Protein 4YZR (pdb70)

CATH classification: 1.10.630.10

Radius of gyration: 20.95 Å; Cα contacts (8 Å, |Δi|>4): 617; chains: 1; bounding box: 51×56×56 Å

Nearest PDB structures (foldseek):
  4yzr-assembly1_A  TM=1.003E+00  e=6.197E-61  Bacillus subtilis subsp. subtilis str. 168
  1z8p-assembly1_A  TM=9.275E-01  e=6.845E-29  Saccharopolyspora erythraea
  1oxa-assembly1_A  TM=9.306E-01  e=1.367E-28  Saccharopolyspora erythraea
  6kfw-assembly1_A  TM=9.077E-01  e=3.951E-27  Actinoplanes tsinanensis
  4mm0-assembly1_A  TM=9.100E-01  e=7.216E-25  Streptomyces griseoviridis

Secondary structure (DSSP, 8-state):
---TTSHHHHH-HHHHHHHHHHH-SEEEEEE---EEEEEE-SHHHHHHHHH-TTEES-GGGG-----GGGG-SGGG--TTHHHHHHHHHGGGGSHHHHHTTHHHHHHHHHHHHHHHTTSSEEEHIIIIITHHHHHHHHHHHT--GGGHHHHHHHHHHHT---GGGHHHHHHHHHHHHHHHHHHHHHHHHS--SSHHHHHHH--BTTB---HHHHHHHHHHHHHIIIIIHHHHHHHHHHHHHH-HHHHHHHHH-GGGHHHHHHHHHHHH-SB--B---EESS-EEETTEEE-TT-EEEE-HHHHTT-TTTSSSTTS--TT-SS----TT--STT--TTHHHHHHHHHHHHHHHHHH-TT-EE-S-GGG--B---SSB--BS--EEE---

B-factor: mean 19.85, std 10.34, range [6.25, 84.73]

Structure (mmCIF, N/CA/C/O backbone):
data_4YZR
#
_entry.id   4YZR
#
_cell.length_a   48.810
_cell.length_b   66.690
_cell.length_c   74.540
_cell.angle_alpha   90.00
_cell.angle_beta   107.68
_cell.angle_gamma   90.00
#
_symmetry.space_group_name_H-M   'P 1 21 1'
#
loop_
_entity.id
_entity.type
_entity.pdbx_description
1 polymer 'Polyketide biosynthesis cytochrome P450 PksS'
2 non-polymer HISTIDINE
3 non-polymer 'PROTOPORPHYRIN IX CONTAINING FE'
4 water water
#
loop_
_atom_site.group_PDB
_atom_site.id
_atom_site.type_symbol
_atom_site.label_atom_id
_atom_site.label_alt_id
_atom_site.label_comp_id
_atom_site.label_asym_id
_atom_site.label_entity_id
_atom_site.label_seq_id
_atom_site.pdbx_PDB_ins_code
_atom_site.Cartn_x
_atom_site.Cartn_y
_atom_site.Cartn_z
_atom_site.occupancy
_atom_site.B_iso_or_equiv
_atom_site.auth_seq_id
_atom_site.auth_comp_id
_atom_site.auth_asym_id
_atom_site.auth_atom_id
_atom_site.pdbx_PDB_model_num
ATOM 1 N N . MET A 1 5 ? -2.323 27.861 73.819 1.00 29.90 5 MET A N 1
ATOM 2 C CA . MET A 1 5 ? -3.369 28.417 74.786 1.00 29.32 5 MET A CA 1
ATOM 3 C C . MET A 1 5 ? -4.401 27.332 75.179 1.00 26.29 5 MET A C 1
ATOM 4 O O . MET A 1 5 ? -5.047 26.705 74.340 1.00 28.99 5 MET A O 1
ATOM 9 N N . PHE A 1 6 ? -4.484 27.028 76.452 1.00 20.57 6 PHE A N 1
ATOM 10 C CA . PHE A 1 6 ? -5.411 26.008 76.920 1.00 17.28 6 PHE A CA 1
ATOM 11 C C . PHE A 1 6 ? -6.860 26.528 76.878 1.00 16.31 6 PHE A C 1
ATOM 12 O O . PHE A 1 6 ? -7.187 27.569 77.390 1.00 16.18 6 PHE A O 1
ATOM 20 N N . HIS A 1 7 ? -7.708 25.730 76.230 1.00 15.70 7 HIS A N 1
ATOM 21 C CA . HIS A 1 7 ? -9.075 25.968 76.059 1.00 16.26 7 HIS A CA 1
ATOM 22 C C . HIS A 1 7 ? -9.929 24.821 76.567 1.00 15.41 7 HIS A C 1
ATOM 23 O O . HIS A 1 7 ? -10.366 23.952 75.810 1.00 14.04 7 HIS A O 1
ATOM 30 N N . PRO A 1 8 ? -10.190 24.835 77.869 1.00 14.77 8 PRO A N 1
ATOM 31 C CA . PRO A 1 8 ? -10.891 23.653 78.403 1.00 15.30 8 PRO A CA 1
ATOM 32 C C . PRO A 1 8 ? -12.302 23.510 77.897 1.00 16.56 8 PRO A C 1
ATOM 33 O O . PRO A 1 8 ? -12.851 22.463 77.910 1.00 15.73 8 PRO A O 1
ATOM 37 N N . HIS A 1 9 ? -12.947 24.598 77.387 1.00 13.89 9 HIS A N 1
ATOM 38 C CA . HIS A 1 9 ? -14.266 24.543 76.798 1.00 16.13 9 HIS A CA 1
ATOM 39 C C . HIS A 1 9 ? -14.176 24.367 75.296 1.00 14.35 9 HIS A C 1
ATOM 40 O O . HIS A 1 9 ? -15.240 24.432 74.660 1.00 17.41 9 HIS A O 1
ATOM 47 N N . GLY A 1 10 ? -13.058 24.125 74.720 1.00 12.80 10 GLY A N 1
ATOM 48 C CA . GLY A 1 10 ? -12.880 23.960 73.252 1.00 14.21 10 GLY A CA 1
ATOM 49 C C . GLY A 1 10 ? -13.074 22.593 72.712 1.00 15.22 10 GLY A C 1
ATOM 50 O O . GLY A 1 10 ? -13.257 21.555 73.472 1.00 14.89 10 GLY A O 1
ATOM 51 N N . LYS A 1 11 ? -12.994 22.448 71.400 1.00 13.06 11 LYS A N 1
ATOM 52 C CA . LYS A 1 11 ? -13.333 21.210 70.797 1.00 12.76 11 LYS A CA 1
ATOM 53 C C . LYS A 1 11 ? -12.267 20.106 71.134 1.00 12.79 11 LYS A C 1
ATOM 54 O O . LYS A 1 11 ? -12.664 18.964 71.295 1.00 12.79 11 LYS A O 1
ATOM 60 N N . GLU A 1 12 ? -11.025 20.465 71.052 1.00 13.36 12 GLU A N 1
ATOM 61 C CA . GLU A 1 12 ? -9.943 19.426 71.229 1.00 14.14 12 GLU A CA 1
ATOM 62 C C . GLU A 1 12 ? -10.023 18.789 72.647 1.00 12.37 12 GLU A C 1
ATOM 63 O O . GLU A 1 12 ? -9.931 17.595 72.750 1.00 13.88 12 GLU A O 1
ATOM 69 N N . PHE A 1 13 ? -10.270 19.631 73.630 1.00 12.03 13 PHE A N 1
ATOM 70 C CA . PHE A 1 13 ? -10.381 19.104 75.036 1.00 12.02 13 PHE A CA 1
ATOM 71 C C . PHE A 1 13 ? -11.553 18.239 75.181 1.00 13.20 13 PHE A C 1
ATOM 72 O O . PHE A 1 13 ? -11.516 17.197 75.895 1.00 13.53 13 PHE A O 1
ATOM 80 N N . HIS A 1 14 ? -12.681 18.531 74.527 1.00 11.63 14 HIS A N 1
ATOM 81 C CA . HIS A 1 14 ? -13.819 17.665 74.550 1.00 11.51 14 HIS A CA 1
ATOM 82 C C . HIS A 1 14 ? -13.613 16.349 73.786 1.00 12.06 14 HIS A C 1
ATOM 83 O O . HIS A 1 14 ? -14.079 15.271 74.187 1.00 14.48 14 HIS A O 1
ATOM 90 N N . HIS A 1 15 ? -12.850 16.405 72.727 1.00 11.46 15 HIS A N 1
ATOM 91 C CA . HIS A 1 15 ? -12.597 15.216 71.955 1.00 13.38 15 HIS A CA 1
ATOM 92 C C . HIS A 1 15 ? -11.716 14.217 72.713 1.00 11.90 15 HIS A C 1
ATOM 93 O O . HIS A 1 15 ? -11.969 13.077 72.733 1.00 13.06 15 HIS A O 1
ATOM 100 N N . ASN A 1 16 ? -10.682 14.748 73.331 1.00 12.22 16 ASN A N 1
ATOM 101 C CA . ASN A 1 16 ? -9.715 13.889 74.112 1.00 12.91 16 ASN A CA 1
ATOM 102 C C . ASN A 1 16 ? -8.933 14.781 75.029 1.00 11.69 16 ASN A C 1
ATOM 103 O O . ASN A 1 16 ? -7.915 15.329 74.658 1.00 11.87 16 ASN A O 1
ATOM 108 N N . PRO A 1 17 ? -9.357 14.823 76.290 1.00 10.70 17 PRO A N 1
ATOM 109 C CA . PRO A 1 17 ? -8.620 15.706 77.197 1.00 11.50 17 PRO A CA 1
ATOM 110 C C . PRO A 1 17 ? -7.207 15.164 77.574 1.00 11.09 17 PRO A C 1
ATOM 111 O O . PRO A 1 17 ? -6.339 15.943 77.898 1.00 11.93 17 PRO A O 1
ATOM 115 N N . PHE A 1 18 ? -7.081 13.873 77.426 1.00 12.22 18 PHE A N 1
ATOM 116 C CA . PHE A 1 18 ? -5.803 13.235 77.754 1.00 12.42 18 PHE A CA 1
ATOM 117 C C . PHE A 1 18 ? -4.761 13.693 76.781 1.00 13.14 18 PHE A C 1
ATOM 118 O O . PHE A 1 18 ? -3.617 13.984 77.128 1.00 13.16 18 PHE A O 1
ATOM 126 N N . SER A 1 19 ? -5.163 13.826 75.506 1.00 14.84 19 SER A N 1
ATOM 127 C CA A SER A 1 19 ? -4.135 14.225 74.526 0.50 14.45 19 SER A CA 1
ATOM 128 C CA B SER A 1 19 ? -4.275 14.306 74.420 0.50 14.47 19 SER A CA 1
ATOM 129 C C . SER A 1 19 ? -3.815 15.731 74.666 1.00 15.53 19 SER A C 1
ATOM 130 O O . SER A 1 19 ? -2.660 16.109 74.549 1.00 16.42 19 SER A O 1
ATOM 135 N N . VAL A 1 20 ? -4.773 16.536 75.030 1.00 13.43 20 VAL A N 1
ATOM 136 C CA . VAL A 1 20 ? -4.489 17.942 75.258 1.00 13.17 20 VAL A CA 1
ATOM 137 C C . VAL A 1 20 ? -3.555 18.109 76.463 1.00 12.87 20 VAL A C 1
ATOM 138 O O . VAL A 1 20 ? -2.537 18.814 76.467 1.00 13.56 20 VAL A O 1
ATOM 142 N N . LEU A 1 21 ? -3.983 17.536 77.611 1.00 12.00 21 LEU A N 1
ATOM 143 C CA . LEU A 1 21 ? -3.187 17.681 78.831 1.00 12.82 21 LEU A CA 1
ATOM 144 C C . LEU A 1 21 ? -1.758 17.075 78.653 1.00 12.25 21 LEU A C 1
ATOM 145 O O . LEU A 1 21 ? -0.797 17.594 79.189 1.00 12.22 21 LEU A O 1
ATOM 150 N N . GLY A 1 22 ? -1.672 16.006 77.892 1.00 12.10 22 GLY A N 1
ATOM 151 C CA . GLY A 1 22 ? -0.381 15.363 77.605 1.00 12.70 22 GLY A CA 1
ATOM 152 C C . GLY A 1 22 ? 0.546 16.258 76.795 1.00 15.48 22 GLY A C 1
ATOM 153 O O . GLY A 1 22 ? 1.779 16.272 77.019 1.00 15.50 22 GLY A O 1
ATOM 154 N N . ARG A 1 23 ? -0.039 16.961 75.830 1.00 13.81 23 ARG A N 1
ATOM 155 C CA . ARG A 1 23 ? 0.790 17.889 75.017 1.00 16.37 23 ARG A CA 1
ATOM 156 C C . ARG A 1 23 ? 1.286 18.989 75.873 1.00 16.46 23 ARG A C 1
ATOM 157 O O . ARG A 1 23 ? 2.437 19.334 75.833 1.00 17.60 23 ARG A O 1
ATOM 165 N N . PHE A 1 24 ? 0.465 19.569 76.774 1.00 13.80 24 PHE A N 1
ATOM 166 C CA . PHE A 1 24 ? 0.909 20.532 77.730 1.00 13.80 24 PHE A CA 1
ATOM 167 C C . PHE A 1 24 ? 1.978 19.967 78.662 1.00 13.57 24 PHE A C 1
ATOM 168 O O . PHE A 1 24 ? 2.968 20.663 78.946 1.00 14.32 24 PHE A O 1
ATOM 176 N N . ARG A 1 25 ? 1.829 18.746 79.097 1.00 13.11 25 ARG A N 1
ATOM 177 C CA . ARG A 1 25 ? 2.814 18.169 79.987 1.00 14.63 25 ARG A CA 1
ATOM 178 C C . ARG A 1 25 ? 4.201 18.167 79.318 1.00 13.18 25 ARG A C 1
ATOM 179 O O . ARG A 1 25 ? 5.152 18.444 79.917 1.00 16.29 25 ARG A O 1
ATOM 187 N N . GLU A 1 26 ? 4.236 17.815 78.054 1.00 15.86 26 GLU A N 1
ATOM 188 C CA . GLU A 1 26 ? 5.535 17.734 77.315 1.00 18.16 26 GLU A CA 1
ATOM 189 C C . GLU A 1 26 ? 6.015 19.082 76.912 1.00 21.25 26 GLU A C 1
ATOM 190 O O . GLU A 1 26 ? 7.234 19.254 76.934 1.00 25.26 26 GLU A O 1
ATOM 196 N N . GLU A 1 27 ? 5.160 20.039 76.593 1.00 20.83 27 GLU A N 1
ATOM 197 C CA . GLU A 1 27 ? 5.564 21.339 75.939 1.00 20.80 27 GLU A CA 1
ATOM 198 C C . GLU A 1 27 ? 5.526 22.541 76.804 1.00 22.98 27 GLU A C 1
ATOM 199 O O . GLU A 1 27 ? 6.383 23.414 76.703 1.00 26.48 27 GLU A O 1
ATOM 205 N N . GLU A 1 28 ? 4.574 22.637 77.732 1.00 19.40 28 GLU A N 1
ATOM 206 C CA . GLU A 1 28 ? 4.392 23.767 78.531 1.00 18.69 28 GLU A CA 1
ATOM 207 C C . GLU A 1 28 ? 3.660 23.305 79.821 1.00 16.03 28 GLU A C 1
ATOM 208 O O . GLU A 1 28 ? 2.494 23.621 80.048 1.00 15.95 28 GLU A O 1
ATOM 214 N N . PRO A 1 29 ? 4.458 22.647 80.659 1.00 15.48 29 PRO A N 1
ATOM 215 C CA . PRO A 1 29 ? 3.838 21.972 81.825 1.00 15.82 29 PRO A CA 1
ATOM 216 C C . PRO A 1 29 ? 3.347 22.873 82.899 1.00 15.56 29 PRO A C 1
ATOM 217 O O . PRO A 1 29 ? 2.584 22.404 83.806 1.00 14.58 29 PRO A O 1
ATOM 221 N N . ILE A 1 30 ? 3.707 24.158 82.956 1.00 17.22 30 ILE A N 1
ATOM 222 C CA A ILE A 1 30 ? 3.159 25.110 83.859 0.50 15.83 30 ILE A CA 1
ATOM 223 C CA B ILE A 1 30 ? 3.193 25.121 83.890 0.50 15.82 30 ILE A CA 1
ATOM 224 C C . ILE A 1 30 ? 2.672 26.252 82.987 1.00 17.41 30 ILE A C 1
ATOM 225 O O . ILE A 1 30 ? 3.538 27.014 82.431 1.00 19.58 30 ILE A O 1
ATOM 234 N N . HIS A 1 31 ? 1.383 26.410 82.861 1.00 14.31 31 HIS A N 1
ATOM 235 C CA . HIS A 1 31 ? 0.823 27.262 81.777 1.00 13.95 31 HIS A CA 1
ATOM 236 C C . HIS A 1 31 ? -0.162 28.145 82.290 1.00 14.71 31 HIS A C 1
ATOM 237 O O . HIS A 1 31 ? -1.230 27.757 82.850 1.00 15.37 31 HIS A O 1
ATOM 244 N N . ARG A 1 32 ? -0.003 29.483 82.079 1.00 16.17 32 ARG A N 1
ATOM 245 C CA . ARG A 1 32 ? -0.956 30.435 82.469 1.00 15.28 32 ARG A CA 1
ATOM 246 C C . ARG A 1 32 ? -2.108 30.580 81.459 1.00 15.87 32 ARG A C 1
ATOM 247 O O . ARG A 1 32 ? -1.823 30.631 80.253 1.00 19.39 32 ARG A O 1
ATOM 255 N N . PHE A 1 33 ? -3.331 30.609 81.882 1.00 14.96 33 PHE A N 1
ATOM 256 C CA . PHE A 1 33 ? -4.481 30.802 80.964 1.00 17.29 33 PHE A CA 1
ATOM 257 C C . PHE A 1 33 ? -5.533 31.553 81.696 1.00 16.36 33 PHE A C 1
ATOM 258 O O . PHE A 1 33 ? -5.385 31.931 82.845 1.00 17.45 33 PHE A O 1
ATOM 266 N N . GLU A 1 34 ? -6.625 31.858 80.960 1.00 18.48 34 GLU A N 1
ATOM 267 C CA . GLU A 1 34 ? -7.727 32.576 81.438 1.00 21.92 34 GLU A CA 1
ATOM 268 C C . GLU A 1 34 ? -8.977 31.739 81.327 1.00 24.72 34 GLU A C 1
ATOM 269 O O . GLU A 1 34 ? -9.272 31.067 80.331 1.00 26.09 34 GLU A O 1
ATOM 275 N N . LEU A 1 35 ? -9.659 31.652 82.462 1.00 26.43 35 LEU A N 1
ATOM 276 C CA . LEU A 1 35 ? -10.764 30.707 82.609 1.00 31.28 35 LEU A CA 1
ATOM 277 C C . LEU A 1 35 ? -11.973 31.592 82.397 1.00 34.18 35 LEU A C 1
ATOM 278 O O . LEU A 1 35 ? -12.125 32.618 83.052 1.00 34.69 35 LEU A O 1
ATOM 283 N N . LYS A 1 36 ? -12.850 31.170 81.475 1.00 44.26 36 LYS A N 1
ATOM 284 C CA . LYS A 1 36 ? -14.017 31.952 81.050 1.00 44.26 36 LYS A CA 1
ATOM 285 C C . LYS A 1 36 ? -15.309 31.344 81.644 1.00 44.19 36 LYS A C 1
ATOM 286 O O . LYS A 1 36 ? -15.751 31.729 82.752 1.00 40.59 36 LYS A O 1
ATOM 289 N N . ALA A 1 40 ? -17.228 36.098 83.193 1.00 46.74 40 ALA A N 1
ATOM 290 C CA . ALA A 1 40 ? -16.037 36.923 83.122 1.00 45.70 40 ALA A CA 1
ATOM 291 C C . ALA A 1 40 ? -14.779 36.043 82.920 1.00 43.83 40 ALA A C 1
ATOM 292 O O . ALA A 1 40 ? -14.868 34.873 82.449 1.00 45.47 40 ALA A O 1
ATOM 294 N N . THR A 1 41 ? -13.606 36.611 83.201 1.00 42.62 41 THR A N 1
ATOM 295 C CA . THR A 1 41 ? -12.360 35.845 83.117 1.00 42.20 41 THR A CA 1
ATOM 296 C C . THR A 1 41 ? -11.541 36.003 84.390 1.00 35.55 41 THR A C 1
ATOM 297 O O . THR A 1 41 ? -11.500 37.037 84.996 1.00 33.25 41 THR A O 1
ATOM 301 N N . TYR A 1 42 ? -10.863 34.927 84.703 1.00 31.64 42 TYR A N 1
ATOM 302 C CA . TYR A 1 42 ? -10.055 34.732 85.910 1.00 28.05 42 TYR A CA 1
ATOM 303 C C . TYR A 1 42 ? -8.741 34.041 85.509 1.00 21.39 42 TYR A C 1
ATOM 304 O O . TYR A 1 42 ? -8.707 33.111 84.756 1.00 24.43 42 TYR A O 1
ATOM 313 N N . PRO A 1 43 ? -7.609 34.496 86.076 1.00 18.59 43 PRO A N 1
ATOM 314 C CA . PRO A 1 43 ? -6.325 33.935 85.758 1.00 16.11 43 PRO A CA 1
ATOM 315 C C . PRO A 1 43 ? -6.207 32.545 86.478 1.00 14.25 43 PRO A C 1
ATOM 316 O O . PRO A 1 43 ? -6.676 32.358 87.613 1.00 15.49 43 PRO A O 1
ATOM 320 N N . ALA A 1 44 ? -5.503 31.730 85.778 1.00 13.79 44 ALA A N 1
ATOM 321 C CA . ALA A 1 44 ? -5.308 30.303 86.199 1.00 12.59 44 ALA A CA 1
ATOM 322 C C . ALA A 1 44 ? -4.050 29.759 85.655 1.00 14.12 44 ALA A C 1
ATOM 323 O O . ALA A 1 44 ? -3.438 30.170 84.658 1.00 15.21 44 ALA A O 1
ATOM 325 N N . TRP A 1 45 ? -3.581 28.695 86.301 1.00 11.61 45 TRP A N 1
ATOM 326 C CA . TRP A 1 45 ? -2.410 27.957 85.881 1.00 12.76 45 TRP A CA 1
ATOM 327 C C . TRP A 1 45 ? -2.746 26.483 85.721 1.00 12.51 45 TRP A C 1
ATOM 328 O O . TRP A 1 45 ? -3.320 25.921 86.628 1.00 13.51 45 TRP A O 1
ATOM 339 N N . LEU A 1 46 ? -2.384 25.927 84.589 1.00 11.23 46 LEU A N 1
ATOM 340 C CA . LEU A 1 46 ? -2.543 24.520 84.330 1.00 10.10 46 LEU A CA 1
ATOM 341 C C . LEU A 1 46 ? -1.268 23.807 84.657 1.00 12.15 46 LEU A C 1
ATOM 342 O O . LEU A 1 46 ? -0.231 24.099 84.053 1.00 12.66 46 LEU A O 1
ATOM 347 N N . ILE A 1 47 ? -1.307 22.797 85.553 1.00 10.64 47 ILE A N 1
ATOM 348 C CA . ILE A 1 47 ? -0.167 22.030 86.009 1.00 10.84 47 ILE A CA 1
ATOM 349 C C . ILE A 1 47 ? -0.316 20.612 85.536 1.00 11.55 47 ILE A C 1
ATOM 350 O O . ILE A 1 47 ? -1.328 19.951 85.920 1.00 11.58 47 ILE A O 1
ATOM 355 N N . THR A 1 48 ? 0.517 20.125 84.620 1.00 10.25 48 THR A N 1
ATOM 356 C CA . THR A 1 48 ? 0.337 18.846 83.989 1.00 10.36 48 THR A CA 1
ATOM 357 C C . THR A 1 48 ? 1.256 17.740 84.292 1.00 10.40 48 THR A C 1
ATOM 358 O O . THR A 1 48 ? 0.987 16.593 83.977 1.00 11.40 48 THR A O 1
ATOM 362 N N . ARG A 1 49 ? 2.460 18.062 84.853 1.00 10.87 49 ARG A N 1
ATOM 363 C CA . ARG A 1 49 ? 3.350 16.998 85.281 1.00 10.36 49 ARG A CA 1
ATOM 364 C C . ARG A 1 49 ? 3.065 16.430 86.664 1.00 9.41 49 ARG A C 1
ATOM 365 O O . ARG A 1 49 ? 2.593 17.158 87.513 1.00 10.58 49 ARG A O 1
ATOM 373 N N . TYR A 1 50 ? 3.408 15.175 86.885 1.00 9.62 50 TYR A N 1
ATOM 374 C CA . TYR A 1 50 ? 3.139 14.539 88.169 1.00 9.47 50 TYR A CA 1
ATOM 375 C C . TYR A 1 50 ? 3.915 15.233 89.288 1.00 10.39 50 TYR A C 1
ATOM 376 O O . TYR A 1 50 ? 3.406 15.508 90.360 1.00 10.09 50 TYR A O 1
ATOM 385 N N . ASP A 1 51 ? 5.210 15.514 89.084 1.00 10.94 51 ASP A N 1
ATOM 386 C CA . ASP A 1 51 ? 5.966 16.111 90.151 1.00 10.89 51 ASP A CA 1
ATOM 387 C C . ASP A 1 51 ? 5.467 17.463 90.489 1.00 10.26 51 ASP A C 1
ATOM 388 O O . ASP A 1 51 ? 5.344 17.805 91.701 1.00 12.02 51 ASP A O 1
ATOM 393 N N . ASP A 1 52 ? 5.091 18.251 89.502 1.00 10.88 52 ASP A N 1
ATOM 394 C CA . ASP A 1 52 ? 4.568 19.583 89.816 1.00 11.45 52 ASP A CA 1
ATOM 395 C C . ASP A 1 52 ? 3.155 19.557 90.438 1.00 11.19 52 ASP A C 1
ATOM 396 O O . ASP A 1 52 ? 2.822 20.315 91.351 1.00 11.22 52 ASP A O 1
ATOM 401 N N . CYS A 1 53 ? 2.341 18.582 89.991 1.00 10.33 53 CYS A N 1
ATOM 402 C CA . CYS A 1 53 ? 1.037 18.414 90.632 1.00 10.26 53 CYS A CA 1
ATOM 403 C C . CYS A 1 53 ? 1.212 18.097 92.081 1.00 11.13 53 CYS A C 1
ATOM 404 O O . CYS A 1 53 ? 0.515 18.602 92.965 1.00 10.91 53 CYS A O 1
ATOM 407 N N . MET A 1 54 ? 2.148 17.140 92.363 1.00 10.95 54 MET A N 1
ATOM 408 C CA . MET A 1 54 ? 2.450 16.822 93.784 1.00 11.04 54 MET A CA 1
ATOM 409 C C . MET A 1 54 ? 2.887 18.015 94.547 1.00 11.50 54 MET A C 1
ATOM 410 O O . MET A 1 54 ? 2.413 18.191 95.688 1.00 13.82 54 MET A O 1
ATOM 415 N N . ALA A 1 55 ? 3.757 18.810 94.005 1.00 11.66 55 ALA A N 1
ATOM 416 C CA . ALA A 1 55 ? 4.229 20.006 94.749 1.00 12.43 55 ALA A CA 1
ATOM 417 C C . ALA A 1 55 ? 3.053 20.910 95.065 1.00 13.52 55 ALA A C 1
ATOM 418 O O . ALA A 1 55 ? 2.833 21.383 96.212 1.00 14.26 55 ALA A O 1
ATOM 420 N N . PHE A 1 56 ? 2.165 21.191 94.120 1.00 12.54 56 PHE A N 1
ATOM 421 C CA . PHE A 1 56 ? 1.001 22.046 94.369 1.00 12.60 56 PHE A CA 1
ATOM 422 C C . PHE A 1 56 ? -0.010 21.440 95.261 1.00 13.24 56 PHE A C 1
ATOM 423 O O . PHE A 1 56 ? -0.692 22.183 96.012 1.00 16.00 56 PHE A O 1
ATOM 431 N N . LEU A 1 57 ? -0.145 20.126 95.322 1.00 11.81 57 LEU A N 1
ATOM 432 C CA . LEU A 1 57 ? -1.065 19.465 96.269 1.00 12.79 57 LEU A CA 1
ATOM 433 C C . LEU A 1 57 ? -0.613 19.545 97.700 1.00 16.03 57 LEU A C 1
ATOM 434 O O . LEU A 1 57 ? -1.456 19.448 98.589 1.00 21.87 57 LEU A O 1
ATOM 439 N N . LYS A 1 58 ? 0.653 19.738 97.909 1.00 13.46 58 LYS A N 1
ATOM 440 C CA . LYS A 1 58 ? 1.244 19.832 99.261 1.00 15.70 58 LYS A CA 1
ATOM 441 C C . LYS A 1 58 ? 1.527 21.251 99.659 1.00 16.77 58 LYS A C 1
ATOM 442 O O . LYS A 1 58 ? 1.990 21.465 100.795 1.00 18.58 58 LYS A O 1
ATOM 448 N N . ASP A 1 59 ? 1.375 22.222 98.802 1.00 15.04 59 ASP A N 1
ATOM 449 C CA . ASP A 1 59 ? 1.917 23.568 99.032 1.00 14.14 59 ASP A CA 1
ATOM 450 C C . ASP A 1 59 ? 0.883 24.331 99.870 1.00 14.63 59 ASP A C 1
ATOM 451 O O . ASP A 1 59 ? -0.236 24.577 99.498 1.00 13.81 59 ASP A O 1
ATOM 456 N N . ASN A 1 60 ? 1.299 24.790 101.079 1.00 13.29 60 ASN A N 1
ATOM 457 C CA . ASN A 1 60 ? 0.402 25.546 101.944 1.00 14.45 60 ASN A CA 1
ATOM 458 C C . ASN A 1 60 ? 0.140 27.011 101.469 1.00 12.52 60 ASN A C 1
ATOM 459 O O . ASN A 1 60 ? -0.679 27.612 102.108 1.00 12.59 60 ASN A O 1
ATOM 464 N N . ARG A 1 61 ? 0.729 27.414 100.349 1.00 13.11 61 ARG A N 1
ATOM 465 C CA . ARG A 1 61 ? 0.431 28.717 99.700 1.00 13.74 61 ARG A CA 1
ATOM 466 C C . ARG A 1 61 ? -0.854 28.548 98.838 1.00 13.43 61 ARG A C 1
ATOM 467 O O . ARG A 1 61 ? -1.302 29.559 98.261 1.00 13.89 61 ARG A O 1
ATOM 475 N N . ILE A 1 62 ? -1.452 27.381 98.764 1.00 14.33 62 ILE A N 1
ATOM 476 C CA . ILE A 1 62 ? -2.659 27.129 97.962 1.00 14.35 62 ILE A CA 1
ATOM 477 C C . ILE A 1 62 ? -3.792 26.931 98.896 1.00 13.89 62 ILE A C 1
ATOM 478 O O . ILE A 1 62 ? -3.627 26.067 99.853 1.00 18.08 62 ILE A O 1
ATOM 483 N N . THR A 1 63 ? -4.901 27.590 98.794 1.00 11.99 63 THR A N 1
ATOM 484 C CA . THR A 1 63 ? -6.067 27.467 99.600 1.00 13.46 63 THR A CA 1
ATOM 485 C C . THR A 1 63 ? -7.224 26.823 98.816 1.00 14.82 63 THR A C 1
ATOM 486 O O . THR A 1 63 ? -7.386 27.059 97.614 1.00 13.55 63 THR A O 1
ATOM 490 N N . ARG A 1 64 ? -8.131 26.217 99.530 1.00 15.02 64 ARG A N 1
ATOM 491 C CA . ARG A 1 64 ? -9.334 25.685 98.979 1.00 13.89 64 ARG A CA 1
ATOM 492 C C . ARG A 1 64 ? -10.507 26.555 99.303 1.00 16.88 64 ARG A C 1
ATOM 493 O O . ARG A 1 64 ? -11.549 26.311 98.868 1.00 17.59 64 ARG A O 1
ATOM 501 N N . ASP A 1 65 ? -10.261 27.590 100.105 1.00 18.84 65 ASP A N 1
ATOM 502 C CA . ASP A 1 65 ? -11.298 28.478 100.524 1.00 23.73 65 ASP A CA 1
ATOM 503 C C . ASP A 1 65 ? -11.065 29.873 99.876 1.00 23.54 65 ASP A C 1
ATOM 504 O O . ASP A 1 65 ? -10.124 30.571 100.206 1.00 24.68 65 ASP A O 1
ATOM 509 N N . VAL A 1 66 ? -11.872 30.107 98.896 1.00 25.10 66 VAL A N 1
ATOM 510 C CA . VAL A 1 66 ? -11.714 31.279 98.048 1.00 27.39 66 VAL A CA 1
ATOM 511 C C . VAL A 1 66 ? -11.794 32.600 98.809 1.00 30.48 66 VAL A C 1
ATOM 512 O O . VAL A 1 66 ? -11.208 33.564 98.354 1.00 26.98 66 VAL A O 1
ATOM 516 N N . LYS A 1 67 ? -12.313 32.613 100.012 1.00 30.97 67 LYS A N 1
ATOM 517 C CA . LYS A 1 67 ? -12.190 33.850 100.846 1.00 26.86 67 LYS A CA 1
ATOM 518 C C . LYS A 1 67 ? -10.864 34.394 101.204 1.00 33.98 67 LYS A C 1
ATOM 519 O O . LYS A 1 67 ? -10.753 35.607 101.434 1.00 30.53 67 LYS A O 1
ATOM 525 N N . ASN A 1 68 ? -9.867 33.558 101.334 1.00 24.83 68 ASN A N 1
ATOM 526 C CA . ASN A 1 68 ? -8.580 34.001 101.563 1.00 32.21 68 ASN A CA 1
ATOM 527 C C . ASN A 1 68 ? -8.212 34.913 100.499 1.00 29.61 68 ASN A C 1
ATOM 528 O O . ASN A 1 68 ? -7.191 35.550 100.634 1.00 33.17 68 ASN A O 1
ATOM 533 N N . VAL A 1 69 ? -8.910 34.878 99.338 1.00 26.29 69 VAL A N 1
ATOM 534 C CA . VAL A 1 69 ? -8.359 35.646 98.224 1.00 24.27 69 VAL A CA 1
ATOM 535 C C . VAL A 1 69 ? -9.321 36.725 97.737 1.00 26.45 69 VAL A C 1
ATOM 536 O O . VAL A 1 69 ? -8.990 37.445 96.803 1.00 30.44 69 VAL A O 1
ATOM 540 N N . MET A 1 70 ? -10.448 36.846 98.274 1.00 27.59 70 MET A N 1
ATOM 541 C CA . MET A 1 70 ? -11.447 37.857 97.938 1.00 30.33 70 MET A CA 1
ATOM 542 C C . MET A 1 70 ? -11.360 39.024 98.923 1.00 41.04 70 MET A C 1
ATOM 543 O O . MET A 1 70 ? -11.504 38.829 100.099 1.00 42.07 70 MET A O 1
ATOM 548 N N . ASN A 1 71 ? -11.154 40.239 98.451 1.00 52.32 71 ASN A N 1
ATOM 549 C CA . ASN A 1 71 ? -11.057 40.611 97.042 1.00 57.02 71 ASN A CA 1
ATOM 550 C C . ASN A 1 71 ? -12.222 40.257 96.078 1.00 56.87 71 ASN A C 1
ATOM 551 O O . ASN A 1 71 ? -12.120 39.342 95.292 1.00 67.03 71 ASN A O 1
ATOM 556 N N . GLN A 1 72 ? -13.317 40.989 96.114 1.00 62.45 72 GLN A N 1
ATOM 557 C CA . GLN A 1 72 ? -14.424 40.695 95.159 1.00 61.83 72 GLN A CA 1
ATOM 558 C C . GLN A 1 72 ? -15.680 40.239 95.896 1.00 58.44 72 GLN A C 1
ATOM 559 O O . GLN A 1 72 ? -16.499 41.062 96.322 1.00 64.25 72 GLN A O 1
ATOM 565 N N . ASP A 1 83 ? -31.273 29.657 102.406 1.00 52.09 83 ASP A N 1
ATOM 566 C CA . ASP A 1 83 ? -30.156 29.725 101.489 1.00 47.50 83 ASP A CA 1
ATOM 567 C C . ASP A 1 83 ? -29.727 28.345 100.891 1.00 41.08 83 ASP A C 1
ATOM 568 O O . ASP A 1 83 ? -30.177 27.253 101.284 1.00 44.02 83 ASP A O 1
ATOM 573 N N . ILE A 1 84 ? -28.850 28.471 99.926 1.00 37.49 84 ILE A N 1
ATOM 574 C CA . ILE A 1 84 ? -28.155 27.363 99.330 1.00 35.39 84 ILE A CA 1
ATOM 575 C C . ILE A 1 84 ? -26.647 27.589 99.466 1.00 30.17 84 ILE A C 1
ATOM 576 O O . ILE A 1 84 ? -25.838 27.054 98.738 1.00 33.05 84 ILE A O 1
ATOM 581 N N . ASP A 1 85 ? -26.241 28.354 100.485 1.00 30.75 85 ASP A N 1
ATOM 582 C CA . ASP A 1 85 ? -24.837 28.538 100.733 1.00 28.75 85 ASP A CA 1
ATOM 583 C C . ASP A 1 85 ? -24.133 27.248 101.231 1.00 25.81 85 ASP A C 1
ATOM 584 O O . ASP A 1 85 ? -22.911 27.105 101.109 1.00 26.19 85 ASP A O 1
ATOM 589 N N . PHE A 1 86 ? -24.921 26.252 101.668 1.00 24.29 86 PHE A N 1
ATOM 590 C CA . PHE A 1 86 ? -24.370 24.945 102.001 1.00 20.04 86 PHE A CA 1
ATOM 591 C C . PHE A 1 86 ? -23.531 24.385 100.856 1.00 18.91 86 PHE A C 1
ATOM 592 O O . PHE A 1 86 ? -22.596 23.604 101.095 1.00 20.32 86 PHE A O 1
ATOM 600 N N . VAL A 1 87 ? -23.834 24.681 99.593 1.00 19.00 87 VAL A N 1
ATOM 601 C CA . VAL A 1 87 ? -23.148 24.122 98.460 1.00 19.66 87 VAL A CA 1
ATOM 602 C C . VAL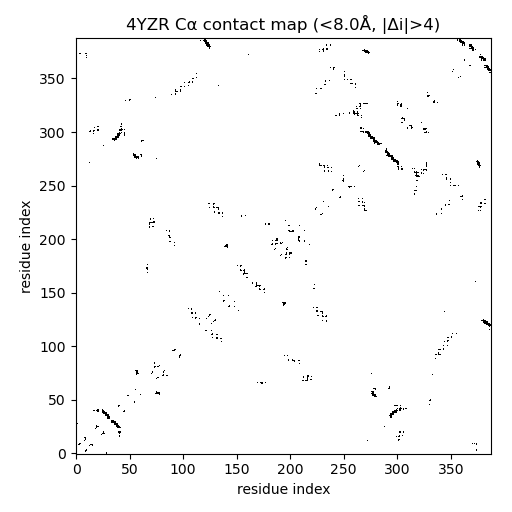 A 1 87 ? -21.680 24.471 98.372 1.00 20.27 87 VAL A C 1
ATOM 603 O O . VAL A 1 87 ? -20.926 23.708 97.798 1.00 25.27 87 VAL A O 1
ATOM 607 N N . SER A 1 88 ? -21.308 25.609 98.895 1.00 22.91 88 SER A N 1
ATOM 608 C CA . SER A 1 88 ? -19.902 25.973 98.797 1.00 26.05 88 SER A CA 1
ATOM 609 C C . SER A 1 88 ? -19.187 25.962 100.165 1.00 24.68 88 SER A C 1
ATOM 610 O O . SER A 1 88 ? -18.038 26.383 100.239 1.00 22.28 88 SER A O 1
ATOM 613 N N . ASP A 1 89 ? -19.796 25.390 101.206 1.00 20.17 89 ASP A N 1
ATOM 614 C CA . ASP A 1 89 ? -19.265 25.356 102.531 1.00 19.04 89 ASP A CA 1
ATOM 615 C C . ASP A 1 89 ? -18.869 23.922 103.018 1.00 14.53 89 ASP A C 1
ATOM 616 O O . ASP A 1 89 ? -18.591 23.729 104.179 1.00 16.08 89 ASP A O 1
ATOM 621 N N . HIS A 1 90 ? -18.921 22.966 102.135 1.00 14.30 90 HIS A N 1
ATOM 622 C CA . HIS A 1 90 ? -18.470 21.622 102.488 1.00 13.22 90 HIS A CA 1
ATOM 623 C C . HIS A 1 90 ? -16.950 21.556 102.687 1.00 13.51 90 HIS A C 1
ATOM 624 O O . HIS A 1 90 ? -16.208 22.482 102.416 1.00 13.88 90 HIS A O 1
ATOM 631 N N . MET A 1 91 ? -16.512 20.445 103.204 1.00 12.39 91 MET A N 1
ATOM 632 C CA . MET A 1 91 ? -15.150 20.310 103.622 1.00 12.23 91 MET A CA 1
ATOM 633 C C . MET A 1 91 ? -14.137 20.409 102.527 1.00 11.50 91 MET A C 1
ATOM 634 O O . MET A 1 91 ? -12.948 20.623 102.841 1.00 11.99 91 MET A O 1
ATOM 639 N N . LEU A 1 92 ? -14.510 20.126 101.282 1.00 11.96 92 LEU A N 1
ATOM 640 C CA . LEU A 1 92 ? -13.572 20.214 100.215 1.00 11.61 92 LEU A CA 1
ATOM 641 C C . LEU A 1 92 ? -13.257 21.692 99.882 1.00 12.59 92 LEU A C 1
ATOM 642 O O . LEU A 1 92 ? -12.291 21.988 99.193 1.00 13.95 92 LEU A O 1
ATOM 647 N N . ALA A 1 93 ? -14.040 22.612 100.427 1.00 12.21 93 ALA A N 1
ATOM 648 C CA . ALA A 1 93 ? -13.846 24.033 100.327 1.00 12.94 93 ALA A CA 1
ATOM 649 C C . ALA A 1 93 ? -13.313 24.588 101.640 1.00 13.80 93 ALA A C 1
ATOM 650 O O . ALA A 1 93 ? -13.392 25.821 101.876 1.00 17.27 93 ALA A O 1
ATOM 652 N N . LYS A 1 94 ? -12.668 23.791 102.455 1.00 11.95 94 LYS A N 1
ATOM 653 C CA . LYS A 1 94 ? -12.101 24.237 103.771 1.00 13.53 94 LYS A CA 1
ATOM 654 C C . LYS A 1 94 ? -10.675 23.816 103.844 1.00 15.28 94 LYS A C 1
ATOM 655 O O . LYS A 1 94 ? -10.218 22.800 103.302 1.00 15.50 94 LYS A O 1
ATOM 661 N N . ASP A 1 95 ? -9.851 24.573 104.538 1.00 13.34 95 ASP A N 1
ATOM 662 C CA . ASP A 1 95 ? -8.539 24.294 104.868 1.00 13.90 95 ASP A CA 1
ATOM 663 C C . ASP A 1 95 ? -8.457 23.851 106.355 1.00 12.03 95 ASP A C 1
ATOM 664 O O . ASP A 1 95 ? -9.441 23.955 107.109 1.00 13.78 95 ASP A O 1
ATOM 669 N N . THR A 1 96 ? -7.314 23.408 106.764 1.00 14.14 96 THR A N 1
ATOM 670 C CA . THR A 1 96 ? -7.059 23.083 108.169 1.00 15.05 96 THR A CA 1
ATOM 671 C C . THR A 1 96 ? -7.086 24.390 108.996 1.00 16.84 96 THR A C 1
ATOM 672 O O . THR A 1 96 ? -6.710 25.387 108.482 1.00 17.17 96 THR A O 1
ATOM 676 N N . PRO A 1 97 ? -7.580 24.378 110.231 1.00 14.99 97 PRO A N 1
ATOM 677 C CA . PRO A 1 97 ? -7.996 23.259 110.984 1.00 15.66 97 PRO A CA 1
ATOM 678 C C . PRO A 1 97 ? -9.484 22.928 110.821 1.00 13.81 97 PRO A C 1
ATOM 679 O O . PRO A 1 97 ? -9.897 21.869 111.324 1.00 15.54 97 PRO A O 1
ATOM 683 N N . ASP A 1 98 ? -10.252 23.752 110.177 1.00 14.47 98 ASP A N 1
ATOM 684 C CA . ASP A 1 98 ? -11.720 23.523 110.083 1.00 14.94 98 ASP A CA 1
ATOM 685 C C . ASP A 1 98 ? -11.944 22.193 109.281 1.00 15.07 98 ASP A C 1
ATOM 686 O O . ASP A 1 98 ? -12.823 21.420 109.630 1.00 15.25 98 ASP A O 1
ATOM 691 N N . HIS A 1 99 ? -11.128 21.958 108.258 1.00 12.62 99 HIS A N 1
ATOM 692 C CA . HIS A 1 99 ? -11.257 20.710 107.482 1.00 11.30 99 HIS A CA 1
ATOM 693 C C . HIS A 1 99 ? -11.052 19.534 108.382 1.00 13.63 99 HIS A C 1
ATOM 694 O O . HIS A 1 99 ? -11.780 18.493 108.243 1.00 12.08 99 HIS A O 1
ATOM 701 N N . THR A 1 100 ? -10.122 19.548 109.314 1.00 11.73 100 THR A N 1
ATOM 702 C CA . THR A 1 100 ? -9.771 18.427 110.101 1.00 12.89 100 THR A CA 1
ATOM 703 C C . THR A 1 100 ? -10.935 17.955 110.944 1.00 14.11 100 THR A C 1
ATOM 704 O O . THR A 1 100 ? -11.233 16.743 111.049 1.00 13.62 100 THR A O 1
ATOM 708 N N . ARG A 1 101 ? -11.617 18.886 111.531 1.00 13.24 101 ARG A N 1
ATOM 709 C CA . ARG A 1 101 ? -12.789 18.579 112.350 1.00 13.66 101 ARG A CA 1
ATOM 710 C C . ARG A 1 101 ? -13.882 17.936 111.453 1.00 13.43 101 ARG A C 1
ATOM 711 O O . ARG A 1 101 ? -14.508 16.958 111.883 1.00 14.68 101 ARG A O 1
ATOM 719 N N . LEU A 1 102 ? -14.227 18.597 110.346 1.00 12.70 102 LEU A N 1
ATOM 720 C CA . LEU A 1 102 ? -15.288 18.034 109.492 1.00 12.18 102 LEU A CA 1
ATOM 721 C C . LEU A 1 102 ? -14.912 16.623 109.014 1.00 12.48 102 LEU A C 1
ATOM 722 O O . LEU A 1 102 ? -15.758 15.719 109.082 1.00 12.85 102 LEU A O 1
ATOM 727 N N . ARG A 1 103 ? -13.698 16.380 108.644 1.00 11.87 103 ARG A N 1
ATOM 728 C CA . ARG A 1 103 ? -13.302 15.065 108.162 1.00 13.52 103 ARG A CA 1
ATOM 729 C C . ARG A 1 103 ? -13.430 14.079 109.283 1.00 16.14 103 ARG A C 1
ATOM 730 O O . ARG A 1 103 ? -13.865 12.942 109.033 1.00 15.51 103 ARG A O 1
ATOM 738 N N . SER A 1 104 ? -13.100 14.439 110.546 1.00 14.36 104 SER A N 1
ATOM 739 C CA . SER A 1 104 ? -13.144 13.465 111.638 1.00 15.64 104 SER A CA 1
ATOM 740 C C . SER A 1 104 ? -14.551 13.092 111.986 1.00 14.50 104 SER A C 1
ATOM 741 O O . SER A 1 104 ? -14.769 11.970 112.453 1.00 17.35 104 SER A O 1
ATOM 744 N N . LEU A 1 105 ? -15.521 13.880 111.687 1.00 13.89 105 LEU A N 1
ATOM 745 C CA . LEU A 1 105 ? -16.919 13.649 111.933 1.00 13.24 105 LEU A CA 1
ATOM 746 C C . LEU A 1 105 ? -17.552 12.720 110.891 1.00 16.80 105 LEU A C 1
ATOM 747 O O . LEU A 1 105 ? -18.641 12.150 111.122 1.00 21.04 105 LEU A O 1
ATOM 752 N N . VAL A 1 106 ? -17.005 12.621 109.695 1.00 12.92 106 VAL A N 1
ATOM 753 C CA . VAL A 1 106 ? -17.532 11.686 108.711 1.00 13.51 106 VAL A CA 1
ATOM 754 C C . VAL A 1 106 ? -16.655 10.525 108.574 1.00 13.88 106 VAL A C 1
ATOM 755 O O . VAL A 1 106 ? -17.177 9.512 108.037 1.00 16.54 106 VAL A O 1
ATOM 759 N N . HIS A 1 107 ? -15.408 10.575 108.932 1.00 13.65 107 HIS A N 1
ATOM 760 C CA . HIS A 1 107 ? -14.432 9.524 108.691 1.00 19.08 107 HIS A CA 1
ATOM 761 C C . HIS A 1 107 ? -14.848 8.105 108.945 1.00 22.28 107 HIS A C 1
ATOM 762 O O . HIS A 1 107 ? -14.565 7.222 108.184 1.00 17.97 107 HIS A O 1
ATOM 769 N N . GLN A 1 108 ? -15.439 7.952 110.020 1.00 18.08 108 GLN A N 1
ATOM 770 C CA . GLN A 1 108 ? -15.857 6.657 110.435 1.00 20.92 108 GLN A CA 1
ATOM 771 C C . GLN A 1 108 ? -16.860 5.973 109.484 1.00 21.66 108 GLN A C 1
ATOM 772 O O . GLN A 1 108 ? -16.886 4.746 109.448 1.00 24.32 108 GLN A O 1
ATOM 778 N N . ALA A 1 109 ? -17.650 6.678 108.727 1.00 17.29 109 ALA A N 1
ATOM 779 C CA . ALA A 1 109 ? -18.475 6.136 107.769 1.00 17.37 109 ALA A CA 1
ATOM 780 C C . ALA A 1 109 ? -17.840 5.523 106.602 1.00 16.68 109 ALA A C 1
ATOM 781 O O . ALA A 1 109 ? -18.458 4.710 105.813 1.00 17.73 109 ALA A O 1
ATOM 783 N N . PHE A 1 110 ? -16.539 5.758 106.450 1.00 15.35 110 PHE A N 1
ATOM 784 C CA . PHE A 1 110 ? -15.811 5.257 105.267 1.00 19.37 110 PHE A CA 1
ATOM 785 C C . PHE A 1 110 ? -14.579 4.493 105.663 1.00 17.75 110 PHE A C 1
ATOM 786 O O . PHE A 1 110 ? -13.722 4.287 104.795 1.00 20.79 110 PHE A O 1
ATOM 794 N N . THR A 1 111 ? -14.625 3.877 106.854 1.00 19.75 111 THR A N 1
ATOM 795 C CA . THR A 1 111 ? -13.472 2.956 107.203 1.00 23.89 111 THR A CA 1
ATOM 796 C C . THR A 1 111 ? -13.569 1.637 106.497 1.00 24.60 111 THR A C 1
ATOM 797 O O . THR A 1 111 ? -14.671 1.229 106.020 1.00 23.09 111 THR A O 1
ATOM 801 N N . PRO A 1 112 ? -12.410 0.954 106.353 1.00 23.17 112 PRO A N 1
ATOM 802 C CA . PRO A 1 112 ? -12.427 -0.279 105.555 1.00 20.02 112 PRO A CA 1
ATOM 803 C C . PRO A 1 112 ? -13.488 -1.344 105.886 1.00 24.17 112 PRO A C 1
ATOM 804 O O . PRO A 1 112 ? -14.156 -1.815 104.944 1.00 22.25 112 PRO A O 1
ATOM 808 N N . ARG A 1 113 ? -13.816 -1.566 107.133 1.00 20.84 113 ARG A N 1
ATOM 809 C CA . ARG A 1 113 ? -14.775 -2.604 107.465 1.00 20.71 113 ARG A CA 1
ATOM 810 C C . ARG A 1 113 ? -16.155 -2.093 107.121 1.00 16.18 113 ARG A C 1
ATOM 811 O O . ARG A 1 113 ? -16.991 -2.879 106.710 1.00 18.38 113 ARG A O 1
ATOM 819 N N . THR A 1 114 ? -16.462 -0.830 107.478 1.00 18.43 114 THR A N 1
ATOM 820 C CA . THR A 1 114 ? -17.773 -0.277 107.320 1.00 16.06 114 THR A CA 1
ATOM 821 C C . THR A 1 114 ? -18.166 -0.447 105.817 1.00 14.73 114 THR A C 1
ATOM 822 O O . THR A 1 114 ? -19.235 -0.879 105.440 1.00 14.24 114 THR A O 1
ATOM 826 N N . ILE A 1 115 ? -17.258 -0.008 104.959 1.00 14.96 115 ILE A N 1
ATOM 827 C CA . ILE A 1 115 ? -17.545 -0.038 103.507 1.00 12.76 115 ILE A CA 1
ATOM 828 C C . ILE A 1 115 ? -17.548 -1.475 103.067 1.00 13.65 115 ILE A C 1
ATOM 829 O O . ILE A 1 115 ? -18.378 -1.900 102.268 1.00 11.54 115 ILE A O 1
ATOM 834 N N . GLU A 1 116 ? -16.606 -2.311 103.522 1.00 13.22 116 GLU A N 1
ATOM 835 C CA . GLU A 1 116 ? -16.574 -3.677 103.136 1.00 13.32 116 GLU A CA 1
ATOM 836 C C . GLU A 1 116 ? -17.829 -4.428 103.450 1.00 12.66 116 GLU A C 1
ATOM 837 O O . GLU A 1 116 ? -18.267 -5.295 102.769 1.00 12.51 116 GLU A O 1
ATOM 843 N N . ASN A 1 117 ? -18.440 -4.023 104.542 1.00 12.16 117 ASN A N 1
ATOM 844 C CA . ASN A 1 117 ? -19.734 -4.569 104.987 1.00 12.29 117 ASN A CA 1
ATOM 845 C C . ASN A 1 117 ? -20.879 -4.373 104.002 1.00 12.22 117 ASN A C 1
ATOM 846 O O . ASN A 1 117 ? -21.885 -5.108 104.030 1.00 13.40 117 ASN A O 1
ATOM 851 N N . LEU A 1 118 ? -20.678 -3.433 103.059 1.00 10.97 118 LEU A N 1
ATOM 852 C CA . LEU A 1 118 ? -21.652 -3.197 101.986 1.00 11.77 118 LEU A CA 1
ATOM 853 C C . LEU A 1 118 ? -21.536 -4.153 100.826 1.00 10.87 118 LEU A C 1
ATOM 854 O O . LEU A 1 118 ? -22.399 -4.178 99.955 1.00 11.01 118 LEU A O 1
ATOM 859 N N . ARG A 1 119 ? -20.548 -5.000 100.811 1.00 10.48 119 ARG A N 1
ATOM 860 C CA . ARG A 1 119 ? -20.253 -5.858 99.653 1.00 11.66 119 ARG A CA 1
ATOM 861 C C . ARG A 1 119 ? -21.414 -6.654 99.219 1.00 12.49 119 ARG A C 1
ATOM 862 O O . ARG A 1 119 ? -21.825 -6.662 98.039 1.00 12.27 119 ARG A O 1
ATOM 870 N N . GLY A 1 120 ? -22.063 -7.375 100.126 1.00 13.51 120 GLY A N 1
ATOM 871 C CA . GLY A 1 120 ? -23.166 -8.245 99.734 1.00 13.07 120 GLY A CA 1
ATOM 872 C C . GLY A 1 120 ? -24.297 -7.484 99.101 1.00 13.17 120 GLY A C 1
ATOM 873 O O . GLY A 1 120 ? -24.893 -7.890 98.062 1.00 13.69 120 GLY A O 1
ATOM 874 N N . SER A 1 121 ? -24.646 -6.354 99.615 1.00 14.53 121 SER A N 1
ATOM 875 C CA . SER A 1 121 ? -25.700 -5.504 99.055 1.00 13.68 121 SER A CA 1
ATOM 876 C C . SER A 1 121 ? -25.353 -4.937 97.695 1.00 13.30 121 SER A C 1
ATOM 877 O O . SER A 1 121 ? -26.246 -4.841 96.846 1.00 14.30 121 SER A O 1
ATOM 880 N N . ILE A 1 122 ? -24.089 -4.623 97.446 1.00 11.88 122 ILE A N 1
ATOM 881 C CA . ILE A 1 122 ? -23.671 -4.107 96.147 1.00 11.42 122 ILE A CA 1
ATOM 882 C C . ILE A 1 122 ? -23.658 -5.253 95.128 1.00 10.92 122 ILE A C 1
ATOM 883 O O . ILE A 1 122 ? -24.088 -5.061 93.966 1.00 10.90 122 ILE A O 1
ATOM 888 N N . GLU A 1 123 ? -23.228 -6.425 95.534 1.00 11.50 123 GLU A N 1
ATOM 889 C CA . GLU A 1 123 ? -23.305 -7.584 94.649 1.00 12.01 123 GLU A CA 1
ATOM 890 C C . GLU A 1 123 ? -24.741 -7.828 94.274 1.00 11.65 123 GLU A C 1
ATOM 891 O O . GLU A 1 123 ? -24.998 -8.147 93.090 1.00 12.36 123 GLU A O 1
ATOM 897 N N . GLN A 1 124 ? -25.683 -7.685 95.125 1.00 11.94 124 GLN A N 1
ATOM 898 C CA . GLN A 1 124 ? -27.062 -7.981 94.835 1.00 13.40 124 GLN A CA 1
ATOM 899 C C . GLN A 1 124 ? -27.574 -6.988 93.840 1.00 14.43 124 GLN A C 1
ATOM 900 O O . GLN A 1 124 ? -28.292 -7.371 92.897 1.00 15.01 124 GLN A O 1
ATOM 906 N N . ILE A 1 125 ? -27.227 -5.722 93.982 1.00 12.76 125 ILE A N 1
ATOM 907 C CA . ILE A 1 125 ? -27.636 -4.693 92.985 1.00 11.59 125 ILE A CA 1
ATOM 908 C C . ILE A 1 125 ? -27.058 -4.991 91.681 1.00 11.62 125 ILE A C 1
ATOM 909 O O . ILE A 1 125 ? -27.786 -4.973 90.621 1.00 12.53 125 ILE A O 1
ATOM 914 N N . ALA A 1 126 ? -25.820 -5.329 91.576 1.00 11.12 126 ALA A N 1
ATOM 915 C CA . ALA A 1 126 ? -25.199 -5.677 90.305 1.00 12.04 126 ALA A CA 1
ATOM 916 C C . ALA A 1 126 ? -25.897 -6.825 89.637 1.00 11.97 126 ALA A C 1
ATOM 917 O O . ALA A 1 126 ? -26.195 -6.757 88.429 1.00 12.73 126 ALA A O 1
ATOM 919 N N . GLU A 1 127 ? -26.152 -7.863 90.396 1.00 11.90 127 GLU A N 1
ATOM 920 C CA . GLU A 1 127 ? -26.834 -9.063 89.802 1.00 13.23 127 GLU A CA 1
ATOM 921 C C . GLU A 1 127 ? -28.201 -8.771 89.369 1.00 13.56 127 GLU A C 1
ATOM 922 O O . GLU A 1 127 ? -28.580 -9.208 88.222 1.00 14.70 127 GLU A O 1
ATOM 928 N N . GLN A 1 128 ? -28.959 -7.960 89.999 1.00 13.35 128 GLN A N 1
ATOM 929 C CA . GLN A 1 128 ? -30.271 -7.567 89.553 1.00 15.35 128 GLN A CA 1
ATOM 930 C C . GLN A 1 128 ? -30.203 -6.768 88.281 1.00 14.55 128 GLN A C 1
ATOM 931 O O . GLN A 1 128 ? -31.011 -6.943 87.347 1.00 14.33 128 GLN A O 1
ATOM 937 N N . LEU A 1 129 ? -29.251 -5.843 88.170 1.00 12.33 129 LEU A N 1
ATOM 938 C CA . LEU A 1 129 ? -29.144 -5.058 86.954 1.00 12.73 129 LEU A CA 1
ATOM 939 C C . LEU A 1 129 ? -28.740 -5.927 85.798 1.00 12.40 129 LEU A C 1
ATOM 940 O O . LEU A 1 129 ? -29.265 -5.775 84.642 1.00 12.80 129 LEU A O 1
ATOM 945 N N . LEU A 1 130 ? -27.837 -6.865 86.015 1.00 12.27 130 LEU A N 1
ATOM 946 C CA . LEU A 1 130 ? -27.367 -7.805 84.988 1.00 12.44 130 LEU A CA 1
ATOM 947 C C . LEU A 1 130 ? -28.548 -8.710 84.575 1.00 14.20 130 LEU A C 1
ATOM 948 O O . LEU A 1 130 ? -28.601 -9.051 83.346 1.00 14.87 130 LEU A O 1
ATOM 953 N N . ASP A 1 131 ? -29.416 -9.093 85.497 1.00 14.76 131 ASP A N 1
ATOM 954 C CA . ASP A 1 131 ? -30.612 -9.942 85.098 1.00 16.28 131 ASP A CA 1
ATOM 955 C C . ASP A 1 131 ? -31.406 -9.202 84.143 1.00 15.47 131 ASP A C 1
ATOM 956 O O . ASP A 1 131 ? -31.959 -9.808 83.182 1.00 18.00 131 ASP A O 1
ATOM 961 N N . GLU A 1 132 ? -31.654 -7.940 84.247 1.00 13.31 132 GLU A N 1
ATOM 962 C CA . GLU A 1 132 ? -32.411 -7.180 83.301 1.00 14.69 132 GLU A CA 1
ATOM 963 C C . GLU A 1 132 ? -31.708 -7.086 82.016 1.00 15.72 132 GLU A C 1
ATOM 964 O O . GLU A 1 132 ? -32.306 -7.238 80.951 1.00 16.49 132 GLU A O 1
ATOM 970 N N . MET A 1 133 ? -30.422 -6.886 81.999 1.00 14.07 133 MET A N 1
ATOM 971 C CA . MET A 1 133 ? -29.681 -6.775 80.762 1.00 15.05 133 MET A CA 1
ATOM 972 C C . MET A 1 133 ? -29.670 -8.091 80.005 1.00 15.44 133 MET A C 1
ATOM 973 O O . MET A 1 133 ? -29.686 -8.060 78.728 1.00 15.13 133 MET A O 1
ATOM 978 N N . GLU A 1 134 ? -29.690 -9.196 80.686 1.00 15.12 134 GLU A N 1
ATOM 979 C CA . GLU A 1 134 ? -29.639 -10.520 80.030 1.00 17.13 134 GLU A CA 1
ATOM 980 C C . GLU A 1 134 ? -30.912 -10.839 79.214 1.00 17.57 134 GLU A C 1
ATOM 981 O O . GLU A 1 134 ? -30.872 -11.785 78.371 1.00 19.93 134 GLU A O 1
ATOM 987 N N . LYS A 1 135 ? -31.944 -10.063 79.343 1.00 17.39 135 LYS A N 1
ATOM 988 C CA . LYS A 1 135 ? -33.184 -10.234 78.539 1.00 19.42 135 LYS A CA 1
ATOM 989 C C . LYS A 1 135 ? -32.919 -9.868 77.099 1.00 21.74 135 LYS A C 1
ATOM 990 O O . LYS A 1 135 ? -33.677 -10.283 76.216 1.00 21.98 135 LYS A O 1
ATOM 996 N N . GLU A 1 136 ? -31.854 -9.138 76.771 1.00 15.34 136 GLU A N 1
ATOM 997 C CA . GLU A 1 136 ? -31.533 -8.711 75.415 1.00 16.18 136 GLU A CA 1
ATOM 998 C C . GLU A 1 136 ? -30.103 -9.046 75.041 1.00 15.42 136 GLU A C 1
ATOM 999 O O . GLU A 1 136 ? -29.299 -9.427 75.900 1.00 15.95 136 GLU A O 1
ATOM 1005 N N . ASN A 1 137 ? -29.704 -8.924 73.773 1.00 12.81 137 ASN A N 1
ATOM 1006 C CA . ASN A 1 137 ? -28.360 -9.194 73.362 1.00 13.20 137 ASN A CA 1
ATOM 1007 C C . ASN A 1 137 ? -27.498 -7.953 73.108 1.00 13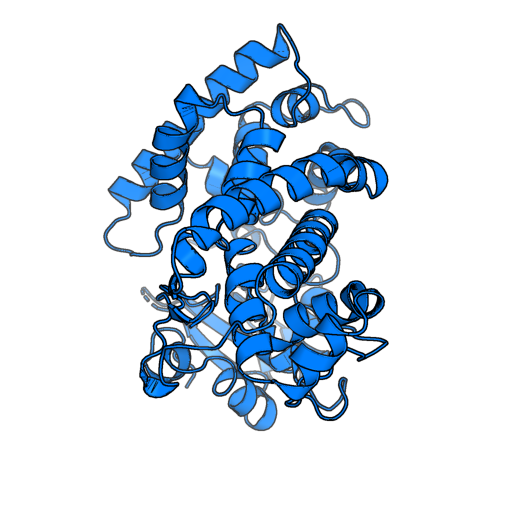.68 137 ASN A C 1
ATOM 1008 O O . ASN A 1 137 ? -26.412 -8.071 72.562 1.00 15.14 137 ASN A O 1
ATOM 1013 N N . LYS A 1 138 ? -28.045 -6.814 73.539 1.00 14.38 138 LYS A N 1
ATOM 1014 C CA . LYS A 1 138 ? -27.345 -5.523 73.406 1.00 15.96 138 LYS A CA 1
ATOM 1015 C C . LYS A 1 138 ? -27.791 -4.683 74.568 1.00 13.78 138 LYS A C 1
ATOM 1016 O O . LYS A 1 138 ? -28.860 -4.890 75.140 1.00 14.54 138 LYS A O 1
ATOM 1022 N N . ALA A 1 139 ? -26.978 -3.656 74.888 1.00 13.81 139 ALA A N 1
ATOM 1023 C CA . ALA A 1 139 ? -27.330 -2.706 75.990 1.00 12.35 139 ALA A CA 1
ATOM 1024 C C . ALA A 1 139 ? -26.543 -1.419 75.763 1.00 11.66 139 ALA A C 1
ATOM 1025 O O . ALA A 1 139 ? -25.527 -1.368 75.131 1.00 13.25 139 ALA A O 1
ATOM 1027 N N . ASP A 1 140 ? -27.093 -0.371 76.350 1.00 12.11 140 ASP A N 1
ATOM 1028 C CA . ASP A 1 140 ? -26.326 0.848 76.683 1.00 11.46 140 ASP A CA 1
ATOM 1029 C C . ASP A 1 140 ? -25.828 0.687 78.098 1.00 11.25 140 ASP A C 1
ATOM 1030 O O . ASP A 1 140 ? -26.649 0.711 79.038 1.00 12.72 140 ASP A O 1
ATOM 1035 N N . ILE A 1 141 ? -24.537 0.453 78.217 1.00 10.77 141 ILE A N 1
ATOM 1036 C CA . ILE A 1 141 ? -23.962 0.249 79.577 1.00 11.29 141 ILE A CA 1
ATOM 1037 C C . ILE A 1 141 ? -24.205 1.422 80.488 1.00 11.94 141 ILE A C 1
ATOM 1038 O O . ILE A 1 141 ? -24.392 1.194 81.688 1.00 11.65 141 ILE A O 1
ATOM 1043 N N . MET A 1 142 ? -24.294 2.630 79.993 1.00 10.18 142 MET A N 1
ATOM 1044 C CA . MET A 1 142 ? -24.568 3.712 80.940 1.00 10.82 142 MET A CA 1
ATOM 1045 C C . MET A 1 142 ? -25.929 3.594 81.530 1.00 13.74 142 MET A C 1
ATOM 1046 O O . MET A 1 142 ? -26.082 3.560 82.756 1.00 14.13 142 MET A O 1
ATOM 1051 N N . LYS A 1 143 ? -26.990 3.505 80.705 1.00 11.16 143 LYS A N 1
ATOM 1052 C CA . LYS A 1 143 ? -28.313 3.422 81.228 1.00 11.77 143 LYS A CA 1
ATOM 1053 C C . LYS A 1 143 ? -28.622 2.216 82.061 1.00 11.52 143 LYS A C 1
ATOM 1054 O O . LYS A 1 143 ? -29.411 2.247 83.039 1.00 13.27 143 LYS A O 1
ATOM 1060 N N . SER A 1 144 ? -28.085 1.074 81.617 1.00 11.57 144 SER A N 1
ATOM 1061 C CA . SER A 1 144 ? -28.435 -0.204 82.187 1.00 12.27 144 SER A CA 1
ATOM 1062 C C . SER A 1 144 ? -27.653 -0.601 83.393 1.00 12.17 144 SER A C 1
ATOM 1063 O O . SER A 1 144 ? -28.045 -1.502 84.087 1.00 13.58 144 SER A O 1
ATOM 1066 N N . PHE A 1 145 ? -26.443 -0.021 83.582 1.00 10.64 145 PHE A N 1
ATOM 1067 C CA . PHE A 1 145 ? -25.555 -0.623 84.577 1.00 11.60 145 PHE A CA 1
ATOM 1068 C C . PHE A 1 145 ? -24.671 0.465 85.250 1.00 11.08 145 PHE A C 1
ATOM 1069 O O . PHE A 1 145 ? -24.748 0.592 86.498 1.00 10.76 145 PHE A O 1
ATOM 1077 N N . ALA A 1 146 ? -23.921 1.219 84.521 1.00 10.14 146 ALA A N 1
ATOM 1078 C CA . ALA A 1 146 ? -22.917 2.165 85.147 1.00 9.91 146 ALA A CA 1
ATOM 1079 C C . ALA A 1 146 ? -23.640 3.256 85.812 1.00 9.82 146 ALA A C 1
ATOM 1080 O O . ALA A 1 146 ? -23.186 3.692 86.901 1.00 10.48 146 ALA A O 1
ATOM 1082 N N . SER A 1 147 ? -24.728 3.855 85.265 1.00 9.91 147 SER A N 1
ATOM 1083 C CA A SER A 1 147 ? -25.467 4.915 85.955 0.50 10.54 147 SER A CA 1
ATOM 1084 C CA B SER A 1 147 ? -25.455 4.908 85.977 0.50 11.45 147 SER A CA 1
ATOM 1085 C C . SER A 1 147 ? -26.311 4.412 87.123 1.00 11.41 147 SER A C 1
ATOM 1086 O O . SER A 1 147 ? -26.265 4.962 88.224 1.00 11.69 147 SER A O 1
ATOM 1091 N N . PRO A 1 148 ? -27.097 3.314 86.985 1.00 9.87 148 PRO A N 1
ATOM 1092 C CA . PRO A 1 148 ? -27.997 2.918 88.101 1.00 10.64 148 PRO A CA 1
ATOM 1093 C C . PRO A 1 148 ? -27.284 2.343 89.266 1.00 10.88 148 PRO A C 1
ATOM 1094 O O . PRO A 1 148 ? -27.676 2.576 90.378 1.00 12.40 148 PRO A O 1
ATOM 1098 N N . LEU A 1 149 ? -26.179 1.627 89.091 1.00 10.03 149 LEU A N 1
ATOM 1099 C CA . LEU A 1 149 ? -25.570 0.932 90.213 1.00 11.04 149 LEU A CA 1
ATOM 1100 C C . LEU A 1 149 ? -25.136 1.917 91.298 1.00 9.20 149 LEU A C 1
ATOM 1101 O O . LEU A 1 149 ? -25.581 1.789 92.461 1.00 10.01 149 LEU A O 1
ATOM 1106 N N . PRO A 1 150 ? -24.372 2.974 90.991 1.00 8.77 150 PRO A N 1
ATOM 1107 C CA . PRO A 1 150 ? -23.935 3.911 92.052 1.00 8.85 150 PRO A CA 1
ATOM 1108 C C . PRO A 1 150 ? -25.126 4.599 92.650 1.00 9.10 150 PRO A C 1
ATOM 1109 O O . PRO A 1 150 ? -25.097 4.948 93.860 1.00 9.02 150 PRO A O 1
ATOM 1113 N N . PHE A 1 151 ? -26.138 4.925 91.856 1.00 9.42 151 PHE A N 1
ATOM 1114 C CA . PHE A 1 151 ? -27.349 5.559 92.395 1.00 9.55 151 PHE A CA 1
ATOM 1115 C C . PHE A 1 151 ? -28.045 4.698 93.396 1.00 9.56 151 PHE A C 1
ATOM 1116 O O . PHE A 1 151 ? -28.467 5.225 94.470 1.00 10.14 151 PHE A O 1
ATOM 1124 N N . ILE A 1 152 ? -28.195 3.429 93.135 1.00 9.67 152 ILE A N 1
ATOM 1125 C CA . ILE A 1 152 ? -28.861 2.566 94.098 1.00 10.35 152 ILE A CA 1
ATOM 1126 C C . ILE A 1 152 ? -27.985 2.394 95.358 1.00 9.49 152 ILE A C 1
ATOM 1127 O O . ILE A 1 152 ? -28.485 2.390 96.468 1.00 10.67 152 ILE A O 1
ATOM 1132 N N . VAL A 1 153 ? -26.673 2.254 95.170 1.00 9.03 153 VAL A N 1
ATOM 1133 C CA . VAL A 1 153 ? -25.787 2.186 96.318 1.00 10.42 153 VAL A CA 1
ATOM 1134 C C . VAL A 1 153 ? -25.898 3.375 97.206 1.00 10.28 153 VAL A C 1
ATOM 1135 O O . VAL A 1 153 ? -26.053 3.275 98.447 1.00 10.81 153 VAL A O 1
ATOM 1139 N N . ILE A 1 154 ? -25.860 4.574 96.650 1.00 9.66 154 ILE A N 1
ATOM 1140 C CA . ILE A 1 154 ? -26.007 5.812 97.420 1.00 12.29 154 ILE A CA 1
ATOM 1141 C C . ILE A 1 154 ? -27.350 5.881 98.062 1.00 11.49 154 ILE A C 1
ATOM 1142 O O . ILE A 1 154 ? -27.457 6.341 99.230 1.00 13.43 154 ILE A O 1
ATOM 1147 N N . SER A 1 155 ? -28.355 5.578 97.366 1.00 11.51 155 SER A N 1
ATOM 1148 C CA . SER A 1 155 ? -29.738 5.543 97.938 1.00 11.51 155 SER A CA 1
ATOM 1149 C C . SER A 1 155 ? -29.813 4.632 99.084 1.00 12.32 155 SER A C 1
ATOM 1150 O O . SER A 1 155 ? -30.380 5.016 100.131 1.00 13.38 155 SER A O 1
ATOM 1153 N N . GLU A 1 156 ? -29.353 3.438 98.982 1.00 10.85 156 GLU A N 1
ATOM 1154 C CA . GLU A 1 156 ? -29.347 2.495 100.131 1.00 13.42 156 GLU A CA 1
ATOM 1155 C C . GLU A 1 156 ? -28.518 3.028 101.241 1.00 12.96 156 GLU A C 1
ATOM 1156 O O . GLU A 1 156 ? -28.938 2.959 102.431 1.00 14.51 156 GLU A O 1
ATOM 1162 N N . LEU A 1 157 ? -27.339 3.575 100.938 1.00 12.06 157 LEU A N 1
ATOM 1163 C CA . LEU A 1 157 ? -26.462 4.028 102.022 1.00 13.37 157 LEU A CA 1
ATOM 1164 C C . LEU A 1 157 ? -27.078 5.180 102.799 1.00 13.44 157 LEU A C 1
ATOM 1165 O O . LEU A 1 157 ? -26.961 5.241 104.035 1.00 14.35 157 LEU A O 1
ATOM 1170 N N . MET A 1 158 ? -27.744 6.094 102.123 1.00 12.49 158 MET A N 1
ATOM 1171 C CA . MET A 1 158 ? -28.379 7.230 102.730 1.00 14.80 158 MET A CA 1
ATOM 1172 C C . MET A 1 158 ? -29.820 6.904 103.269 1.00 14.32 158 MET A C 1
ATOM 1173 O O . MET A 1 158 ? -30.481 7.810 103.824 1.00 18.22 158 MET A O 1
ATOM 1178 N N . GLY A 1 159 ? -30.337 5.732 103.074 1.00 13.01 159 GLY A N 1
ATOM 1179 C CA . GLY A 1 159 ? -31.670 5.379 103.501 1.00 13.68 159 GLY A CA 1
ATOM 1180 C C . GLY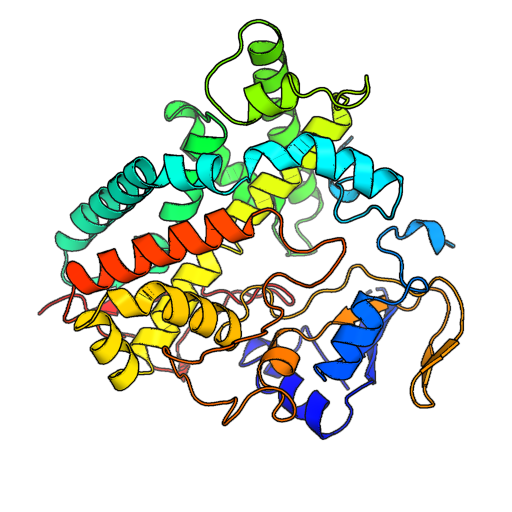 A 1 159 ? -32.739 6.084 102.756 1.00 16.13 159 GLY A C 1
ATOM 1181 O O . GLY A 1 159 ? -33.782 6.426 103.352 1.00 17.00 159 GLY A O 1
ATOM 1182 N N . ILE A 1 160 ? -32.567 6.318 101.458 1.00 13.75 160 ILE A N 1
ATOM 1183 C CA . ILE A 1 160 ? -33.628 6.970 100.668 1.00 14.55 160 ILE A CA 1
ATOM 1184 C C . ILE A 1 160 ? -34.665 5.859 100.364 1.00 14.24 160 ILE A C 1
ATOM 1185 O O . ILE A 1 160 ? -34.334 4.888 99.709 1.00 16.35 160 ILE A O 1
ATOM 1190 N N . PRO A 1 161 ? -35.934 6.053 100.848 1.00 15.36 161 PRO A N 1
ATOM 1191 C CA . PRO A 1 161 ? -36.910 4.987 100.607 1.00 18.05 161 PRO A CA 1
ATOM 1192 C C . PRO A 1 161 ? -37.144 4.796 99.114 1.00 17.56 161 PRO A C 1
ATOM 1193 O O . PRO A 1 161 ? -37.072 5.790 98.337 1.00 16.66 161 PRO A O 1
ATOM 1197 N N . LYS A 1 162 ? -37.462 3.604 98.698 1.00 19.81 162 LYS A N 1
ATOM 1198 C CA . LYS A 1 162 ? -37.687 3.279 97.329 1.00 21.54 162 LYS A CA 1
ATOM 1199 C C . LYS A 1 162 ? -38.742 4.206 96.677 1.00 20.20 162 LYS A C 1
ATOM 1200 O O . LYS A 1 162 ? -38.565 4.665 95.528 1.00 20.90 162 LYS A O 1
ATOM 1206 N N . GLU A 1 163 ? -39.755 4.577 97.445 1.00 19.45 163 GLU A N 1
ATOM 1207 C CA . GLU A 1 163 ? -40.790 5.476 96.907 1.00 20.66 163 GLU A CA 1
ATOM 1208 C C . GLU A 1 163 ? -40.355 6.866 96.608 1.00 19.48 163 GLU A C 1
ATOM 1209 O O . GLU A 1 163 ? -41.031 7.643 95.933 1.00 21.30 163 GLU A O 1
ATOM 1215 N N . ASP A 1 164 ? -39.175 7.228 97.093 1.00 16.15 164 ASP A N 1
ATOM 1216 C CA . ASP A 1 164 ? -38.606 8.555 96.918 1.00 13.86 164 ASP A CA 1
ATOM 1217 C C . ASP A 1 164 ? -37.447 8.644 95.829 1.00 11.80 164 ASP A C 1
ATOM 1218 O O . ASP A 1 164 ? -37.029 9.716 95.539 1.00 12.76 164 ASP A O 1
ATOM 1223 N N . ARG A 1 165 ? -37.125 7.484 95.345 1.00 12.65 165 ARG A N 1
ATOM 1224 C CA . ARG A 1 165 ? -35.931 7.409 94.474 1.00 12.48 165 ARG A CA 1
ATOM 1225 C C . ARG A 1 165 ? -36.097 8.086 93.122 1.00 14.67 165 ARG A C 1
ATOM 1226 O O . ARG A 1 165 ? -35.154 8.727 92.660 1.00 13.17 165 ARG A O 1
ATOM 1234 N N . SER A 1 166 ? -37.266 7.959 92.494 1.00 13.82 166 SER A N 1
ATOM 1235 C CA . SER A 1 166 ? -37.434 8.618 91.230 1.00 13.50 166 SER A CA 1
ATOM 1236 C C . SER A 1 166 ? -37.299 10.091 91.350 1.00 13.13 166 SER A C 1
ATOM 1237 O O . SER A 1 166 ? -36.618 10.778 90.527 1.00 14.19 166 SER A O 1
ATOM 1240 N N . GLN A 1 167 ? -37.902 10.702 92.395 1.00 11.65 167 GLN A N 1
ATOM 1241 C CA . GLN A 1 167 ? -37.768 12.065 92.657 1.00 11.76 167 GLN A CA 1
ATOM 1242 C C . GLN A 1 167 ? -36.301 12.468 93.026 1.00 11.84 167 GLN A C 1
ATOM 1243 O O . GLN A 1 167 ? -35.803 13.519 92.621 1.00 11.78 167 GLN A O 1
ATOM 1249 N N . PHE A 1 168 ? -35.721 11.633 93.887 1.00 11.66 168 PHE A N 1
ATOM 1250 C CA . PHE A 1 168 ? -34.325 11.904 94.278 1.00 12.28 168 PHE A CA 1
ATOM 1251 C C . PHE A 1 168 ? -33.365 11.953 93.048 1.00 12.16 168 PHE A C 1
ATOM 1252 O O . PHE A 1 168 ? -32.559 12.842 93.026 1.00 12.77 168 PHE A O 1
ATOM 1260 N N . GLN A 1 169 ? -33.633 11.112 92.097 1.00 12.04 169 GLN A N 1
ATOM 1261 C CA . GLN A 1 169 ? -32.862 11.068 90.848 1.00 12.46 169 GLN A CA 1
ATOM 1262 C C . GLN A 1 169 ? -33.046 12.370 90.141 1.00 13.97 169 GLN A C 1
ATOM 1263 O O . GLN A 1 169 ? -32.077 13.006 89.622 1.00 13.78 169 GLN A O 1
ATOM 1269 N N . ILE A 1 170 ? -34.260 12.878 90.010 1.00 12.70 170 ILE A N 1
ATOM 1270 C CA . ILE A 1 170 ? -34.474 14.154 89.323 1.00 11.69 170 ILE A CA 1
ATOM 1271 C C . ILE A 1 170 ? -33.762 15.258 90.003 1.00 13.21 170 ILE A C 1
ATOM 1272 O O . ILE A 1 170 ? -33.052 16.046 89.342 1.00 13.74 170 ILE A O 1
ATOM 1277 N N . TRP A 1 171 ? -33.831 15.393 91.325 1.00 12.25 171 TRP A N 1
ATOM 1278 C CA . TRP A 1 171 ? -33.174 16.449 91.991 1.00 13.38 171 TRP A CA 1
ATOM 1279 C C . TRP A 1 171 ? -31.630 16.367 91.849 1.00 12.22 171 TRP A C 1
ATOM 1280 O O . TRP A 1 171 ? -30.991 17.375 91.624 1.00 13.98 171 TRP A O 1
ATOM 1291 N N . THR A 1 172 ? -31.117 15.147 92.061 1.00 12.42 172 THR A N 1
ATOM 1292 C CA . THR A 1 172 ? -29.630 14.981 92.082 1.00 12.88 172 THR A CA 1
ATOM 1293 C C . THR A 1 172 ? -29.060 15.232 90.724 1.00 14.06 172 THR A C 1
ATOM 1294 O O . THR A 1 172 ? -27.968 15.832 90.590 1.00 14.32 172 THR A O 1
ATOM 1298 N N . ASN A 1 173 ? -29.762 14.840 89.657 1.00 13.28 173 ASN A N 1
ATOM 1299 C CA . ASN A 1 173 ? -29.343 15.209 88.309 1.00 13.21 173 ASN A CA 1
ATOM 1300 C C . ASN A 1 173 ? -29.375 16.708 88.039 1.00 16.52 173 ASN A C 1
ATOM 1301 O O . ASN A 1 173 ? -28.442 17.330 87.452 1.00 16.55 173 ASN A O 1
ATOM 1306 N N . ALA A 1 174 ? -30.442 17.382 88.438 1.00 15.59 174 ALA A N 1
ATOM 1307 C CA . ALA A 1 174 ? -30.569 18.804 88.181 1.00 16.32 174 ALA A CA 1
ATOM 1308 C C . ALA A 1 174 ? -29.641 19.612 88.988 1.00 17.07 174 ALA A C 1
ATOM 1309 O O . ALA A 1 174 ? -29.133 20.692 88.559 1.00 19.66 174 ALA A O 1
ATOM 1311 N N . MET A 1 175 ? -29.324 19.191 90.218 1.00 14.81 175 MET A N 1
ATOM 1312 C CA . MET A 1 175 ? -28.625 20.083 91.101 1.00 16.46 175 MET A CA 1
ATOM 1313 C C . MET A 1 175 ? -27.116 20.262 90.800 1.00 16.46 175 MET A C 1
ATOM 1314 O O . MET A 1 175 ? -26.533 21.167 91.367 1.00 21.56 175 MET A O 1
ATOM 1319 N N . VAL A 1 176 ? -26.586 19.398 89.961 1.00 16.44 176 VAL A N 1
ATOM 1320 C CA . VAL A 1 176 ? -25.144 19.345 89.430 1.00 19.67 176 VAL A CA 1
ATOM 1321 C C . VAL A 1 176 ? -25.016 19.758 87.975 1.00 25.38 176 VAL A C 1
ATOM 1322 O O . VAL A 1 176 ? -23.913 19.608 87.330 1.00 26.11 176 VAL A O 1
ATOM 1326 N N . ASP A 1 177 ? -26.097 20.233 87.397 1.00 25.26 177 ASP A N 1
ATOM 1327 C CA . ASP A 1 177 ? -26.039 20.660 85.987 1.00 30.39 177 ASP A CA 1
ATOM 1328 C C . ASP A 1 177 ? -24.980 21.746 85.776 1.00 30.87 177 ASP A C 1
ATOM 1329 O O . ASP A 1 177 ? -24.946 22.718 86.533 1.00 27.38 177 ASP A O 1
ATOM 1334 N N . THR A 1 178 ? -24.103 21.568 84.763 1.00 34.42 178 THR A N 1
ATOM 1335 C CA . THR A 1 178 ? -23.033 22.593 84.472 1.00 41.27 178 THR A CA 1
ATOM 1336 C C . THR A 1 178 ? -23.417 23.680 83.451 1.00 46.52 178 THR A C 1
ATOM 1337 O O . THR A 1 178 ? -22.666 24.666 83.315 1.00 49.83 178 THR A O 1
ATOM 1341 N N . SER A 1 179 ? -24.545 23.453 82.840 1.00 51.02 179 SER A N 1
ATOM 1342 C CA . SER A 1 179 ? -25.059 24.397 81.934 1.00 52.46 179 SER A CA 1
ATOM 1343 C C . SER A 1 179 ? -25.239 25.686 82.662 1.00 44.05 179 SER A C 1
ATOM 1344 O O . SER A 1 179 ? -26.153 25.900 83.414 1.00 49.47 179 SER A O 1
ATOM 1347 N N . GLU A 1 180 ? -24.410 26.675 82.342 1.00 55.83 180 GLU A N 1
ATOM 1348 C CA . GLU A 1 180 ? -24.452 28.041 82.905 1.00 56.74 180 GLU A CA 1
ATOM 1349 C C . GLU A 1 180 ? -25.806 28.808 82.841 1.00 59.99 180 GLU A C 1
ATOM 1350 O O . GLU A 1 180 ? -26.176 29.582 83.712 1.00 66.68 180 GLU A O 1
ATOM 1356 N N . GLY A 1 181 ? -26.496 28.593 81.754 1.00 47.89 181 GLY A N 1
ATOM 1357 C CA . GLY A 1 181 ? -27.763 29.224 81.579 1.00 50.65 181 GLY A CA 1
ATOM 1358 C C . GLY A 1 181 ? -28.789 28.587 82.460 1.00 54.14 181 GLY A C 1
ATOM 1359 O O . GLY A 1 181 ? -29.852 29.178 82.567 1.00 55.56 181 GLY A O 1
ATOM 1360 N N . ASN A 1 182 ? -28.551 27.416 83.071 1.00 54.37 182 ASN A N 1
ATOM 1361 C CA . ASN A 1 182 ? -29.706 26.913 83.831 1.00 48.03 182 ASN A CA 1
ATOM 1362 C C . ASN A 1 182 ? -29.680 27.265 85.322 1.00 51.55 182 ASN A C 1
ATOM 1363 O O . ASN A 1 182 ? -30.301 26.569 86.136 1.00 44.68 182 ASN A O 1
ATOM 1368 N N . ARG A 1 183 ? -28.977 28.336 85.683 1.00 49.94 183 ARG A N 1
ATOM 1369 C CA . ARG A 1 183 ? -28.526 28.559 87.052 1.00 49.90 183 ARG A CA 1
ATOM 1370 C C . ARG A 1 183 ? -29.651 28.708 88.065 1.00 50.18 183 ARG A C 1
ATOM 1371 O O . ARG A 1 183 ? -29.571 28.168 89.186 1.00 45.44 183 ARG A O 1
ATOM 1379 N N . GLU A 1 184 ? -30.704 29.424 87.697 1.00 40.50 184 GLU A N 1
ATOM 1380 C CA . GLU A 1 184 ? -31.858 29.595 88.597 1.00 42.28 184 GLU A CA 1
ATOM 1381 C C . GLU A 1 184 ? -32.517 28.222 88.869 1.00 32.75 184 GLU A C 1
ATOM 1382 O O . GLU A 1 184 ? -32.985 27.966 89.988 1.00 31.06 184 GLU A O 1
ATOM 1388 N N . LEU A 1 185 ? -32.600 27.412 87.834 1.00 31.43 185 LEU A N 1
ATOM 1389 C CA . LEU A 1 185 ? -33.220 26.060 87.945 1.00 28.19 185 LEU A CA 1
ATOM 1390 C C . LEU A 1 185 ? -32.322 25.071 88.778 1.00 28.27 185 LEU A C 1
ATOM 1391 O O . LEU A 1 185 ? -32.833 24.276 89.554 1.00 28.89 185 LEU A O 1
ATOM 1396 N N . THR A 1 186 ? -31.020 25.179 88.615 1.00 29.40 186 THR A N 1
ATOM 1397 C CA . THR A 1 186 ? -30.092 24.400 89.421 1.00 26.76 186 THR A CA 1
ATOM 1398 C C . THR A 1 186 ? -30.212 24.800 90.918 1.00 27.59 186 THR A C 1
ATOM 1399 O O . THR A 1 186 ? -30.276 23.943 91.848 1.00 25.84 186 THR A O 1
ATOM 1403 N N . ASN A 1 187 ? -30.267 26.111 91.203 1.00 27.76 187 ASN A N 1
ATOM 1404 C CA . ASN A 1 187 ? -30.404 26.624 92.555 1.00 28.38 187 ASN A CA 1
ATOM 1405 C C . ASN A 1 187 ? -31.658 26.161 93.204 1.00 22.95 187 ASN A C 1
ATOM 1406 O O . ASN A 1 187 ? -31.752 25.902 94.421 1.00 25.05 187 ASN A O 1
ATOM 1411 N N . GLN A 1 188 ? -32.715 26.088 92.380 1.00 25.30 188 GLN A N 1
ATOM 1412 C CA . GLN A 1 188 ? -33.973 25.542 92.833 1.00 25.07 188 GLN A CA 1
ATOM 1413 C C . GLN A 1 188 ? -33.918 24.033 93.273 1.00 21.10 188 GLN A C 1
ATOM 1414 O O . GLN A 1 188 ? -34.419 23.666 94.313 1.00 22.25 188 GLN A O 1
ATOM 1420 N N . ALA A 1 189 ? -33.280 23.263 92.451 1.00 21.97 189 ALA A N 1
ATOM 1421 C CA . ALA A 1 189 ? -33.084 21.832 92.764 1.00 21.38 189 ALA A CA 1
ATOM 1422 C C . ALA A 1 189 ? -32.258 21.665 94.009 1.00 18.28 189 ALA A C 1
ATOM 1423 O O . ALA A 1 189 ? -32.546 20.795 94.802 1.00 18.81 189 ALA A O 1
ATOM 1425 N N . LEU A 1 190 ? -31.260 22.543 94.178 1.00 19.80 190 LEU A N 1
ATOM 1426 C CA . LEU A 1 190 ? -30.500 22.592 95.461 1.00 19.77 190 LEU A CA 1
ATOM 1427 C C . LEU A 1 190 ? -31.315 22.828 96.662 1.00 21.32 190 LEU A C 1
ATOM 1428 O O . LEU A 1 190 ? -31.186 22.122 97.673 1.00 20.65 190 LEU A O 1
ATOM 1433 N N . ARG A 1 191 ? -32.220 23.838 96.584 1.00 22.39 191 ARG A N 1
ATOM 1434 C CA . ARG A 1 191 ? -33.134 24.166 97.652 1.00 23.38 191 ARG A CA 1
ATOM 1435 C C . ARG A 1 191 ? -34.057 23.008 97.941 1.00 18.60 191 ARG A C 1
ATOM 1436 O O . ARG A 1 191 ? -34.268 22.675 99.092 1.00 22.08 191 ARG A O 1
ATOM 1438 N N . GLU A 1 192 ? -34.533 22.307 96.907 1.00 23.12 192 GLU A N 1
ATOM 1439 C CA . GLU A 1 192 ? -35.435 21.182 97.137 1.00 18.64 192 GLU A CA 1
ATOM 1440 C C . GLU A 1 192 ? -34.761 19.883 97.789 1.00 15.71 192 GLU A C 1
ATOM 1441 O O . GLU A 1 192 ? -35.337 19.199 98.614 1.00 18.11 192 GLU A O 1
ATOM 1447 N N . PHE A 1 193 ? -33.518 19.661 97.327 1.00 17.34 193 PHE A N 1
ATOM 1448 C CA . PHE A 1 193 ? -32.655 18.602 97.886 1.00 14.80 193 PHE A CA 1
ATOM 1449 C C . PHE A 1 193 ? -32.490 18.912 99.373 1.00 13.79 193 PHE A C 1
ATOM 1450 O O . PHE A 1 193 ? -32.669 18.080 100.213 1.00 14.87 193 PHE A O 1
ATOM 1458 N N . LYS A 1 194 ? -32.159 20.164 99.684 1.00 16.31 194 LYS A N 1
ATOM 1459 C CA . LYS A 1 194 ? -31.989 20.563 101.077 1.00 18.20 194 LYS A CA 1
ATOM 1460 C C . LYS A 1 194 ? -33.175 20.379 101.939 1.00 17.37 194 LYS A C 1
ATOM 1461 O O . LYS A 1 194 ? -33.100 19.889 103.032 1.00 18.75 194 LYS A O 1
ATOM 1467 N N . ASP A 1 195 ? -34.363 20.727 101.406 1.00 19.00 195 ASP A N 1
ATOM 1468 C CA . ASP A 1 195 ? -35.581 20.578 102.223 1.00 19.29 195 ASP A CA 1
ATOM 1469 C C . ASP A 1 195 ? -35.920 19.125 102.461 1.00 18.18 195 ASP A C 1
ATOM 1470 O O . ASP A 1 195 ? -36.384 18.726 103.517 1.00 20.35 195 ASP A O 1
ATOM 1475 N N . TYR A 1 196 ? -35.608 18.265 101.434 1.00 16.91 196 TYR A N 1
ATOM 1476 C CA . TYR A 1 196 ? -35.860 16.902 101.564 1.00 17.66 196 TYR A CA 1
ATOM 1477 C C . TYR A 1 196 ? -34.930 16.295 102.655 1.00 15.95 196 TYR A C 1
ATOM 1478 O O . TYR A 1 196 ? -35.343 15.519 103.505 1.00 16.42 196 TYR A O 1
ATOM 1487 N N . ILE A 1 197 ? -33.632 16.584 102.541 1.00 15.37 197 ILE A N 1
ATOM 1488 C CA . ILE A 1 197 ? -32.749 16.001 103.532 1.00 14.65 197 ILE A CA 1
ATOM 1489 C C . ILE A 1 197 ? -32.948 16.566 104.924 1.00 15.64 197 ILE A C 1
ATOM 1490 O O . ILE A 1 197 ? -32.785 15.846 105.862 1.00 16.82 197 ILE A O 1
ATOM 1495 N N . ALA A 1 198 ? -33.430 17.793 104.990 1.00 17.02 198 ALA A N 1
ATOM 1496 C CA . ALA A 1 198 ? -33.728 18.371 106.334 1.00 19.30 198 ALA A CA 1
ATOM 1497 C C . ALA A 1 198 ? -34.823 17.582 107.019 1.00 20.42 198 ALA A C 1
ATOM 1498 O O . ALA A 1 198 ? -34.764 17.342 108.200 1.00 22.37 198 ALA A O 1
ATOM 1500 N N . LYS A 1 199 ? -35.839 17.140 106.286 1.00 19.98 199 LYS A N 1
ATOM 1501 C CA . LYS A 1 199 ? -36.866 16.264 106.878 1.00 22.48 199 LYS A CA 1
ATOM 1502 C C . LYS A 1 199 ? -36.311 14.941 107.353 1.00 20.78 199 LYS A C 1
ATOM 1503 O O . LYS A 1 199 ? -36.551 14.450 108.437 1.00 21.06 199 LYS A O 1
ATOM 1509 N N . LEU A 1 200 ? -35.420 14.310 106.539 1.00 20.49 200 LEU A N 1
ATOM 1510 C CA . LEU A 1 200 ? -34.826 13.047 106.977 1.00 18.60 200 LEU A CA 1
ATOM 1511 C C . LEU A 1 200 ? -33.980 13.293 108.215 1.00 17.26 200 LEU A C 1
ATOM 1512 O O . LEU A 1 200 ? -33.958 12.464 109.100 1.00 19.07 200 LEU A O 1
ATOM 1517 N N . ILE A 1 201 ? -33.226 14.381 108.267 1.00 17.52 201 ILE A N 1
ATOM 1518 C CA . ILE A 1 201 ? -32.352 14.672 109.395 1.00 18.17 201 ILE A CA 1
ATOM 1519 C C . ILE A 1 201 ? -33.228 14.843 110.660 1.00 21.30 201 ILE A C 1
ATOM 1520 O O . ILE A 1 201 ? -32.963 14.251 111.698 1.00 19.93 201 ILE A O 1
ATOM 1525 N N . HIS A 1 202 ? -34.292 15.590 110.505 1.00 23.10 202 HIS A N 1
ATOM 1526 C CA . HIS A 1 202 ? -35.203 15.792 111.693 1.00 25.70 202 HIS A CA 1
ATOM 1527 C C . HIS A 1 202 ? -35.721 14.489 112.199 1.00 26.61 202 HIS A C 1
ATOM 1528 O O . HIS A 1 202 ? -35.664 14.200 113.405 1.00 25.63 202 HIS A O 1
ATOM 1535 N N . ASP A 1 203 ? -36.187 13.630 111.295 1.00 22.17 203 ASP A N 1
ATOM 1536 C CA . ASP A 1 203 ? -36.783 12.411 111.666 1.00 23.79 203 ASP A CA 1
ATOM 1537 C C . ASP A 1 203 ? -35.818 11.508 112.297 1.00 23.70 203 ASP A C 1
ATOM 1538 O O . ASP A 1 203 ? -36.137 10.845 113.284 1.00 24.38 203 ASP A O 1
ATOM 1543 N N . ARG A 1 204 ? -34.559 11.454 111.773 1.00 18.63 204 ARG A N 1
ATOM 1544 C CA . ARG A 1 204 ? -33.596 10.508 112.282 1.00 18.86 204 ARG A CA 1
ATOM 1545 C C . ARG A 1 204 ? -32.829 10.938 113.538 1.00 20.13 204 ARG A C 1
ATOM 1546 O O . ARG A 1 204 ? -32.248 10.116 114.182 1.00 23.02 204 ARG A O 1
ATOM 1554 N N . ARG A 1 205 ? -32.837 12.212 113.801 1.00 23.62 205 ARG A N 1
ATOM 1555 C CA . ARG A 1 205 ? -32.295 12.694 115.062 1.00 25.74 205 ARG A CA 1
ATOM 1556 C C . ARG A 1 205 ? -33.169 12.115 116.187 1.00 28.22 205 ARG A C 1
ATOM 1557 O O . ARG A 1 205 ? -32.640 11.686 117.221 1.00 29.52 205 ARG A O 1
ATOM 1565 N N . ILE A 1 206 ? -34.469 12.104 115.953 1.00 28.48 206 ILE A N 1
ATOM 1566 C CA . ILE A 1 206 ? -35.456 11.605 116.927 1.00 35.81 206 ILE A CA 1
ATOM 1567 C C . ILE A 1 206 ? -35.488 10.095 116.955 1.00 33.70 206 ILE A C 1
ATOM 1568 O O . ILE A 1 206 ? -35.450 9.517 118.026 1.00 37.72 206 ILE A O 1
ATOM 1573 N N . LYS A 1 207 ? -35.534 9.440 115.779 1.00 27.94 207 LYS A N 1
ATOM 1574 C CA . LYS A 1 207 ? -35.583 7.979 115.622 1.00 29.97 207 LYS A CA 1
ATOM 1575 C C . LYS A 1 207 ? -34.494 7.539 114.622 1.00 27.67 207 LYS A C 1
ATOM 1576 O O . LYS A 1 207 ? -34.764 7.403 113.435 1.00 28.30 207 LYS A O 1
ATOM 1582 N N . PRO A 1 208 ? -33.316 7.250 115.114 1.00 28.84 208 PRO A N 1
ATOM 1583 C CA . PRO A 1 208 ? -32.274 6.835 114.162 1.00 31.59 208 PRO A CA 1
ATOM 1584 C C . PRO A 1 208 ? -32.440 5.481 113.531 1.00 33.87 208 PRO A C 1
ATOM 1585 O O . PRO A 1 208 ? -32.902 4.531 114.169 1.00 31.01 208 PRO A O 1
ATOM 1589 N N . LYS A 1 209 ? -32.016 5.359 112.265 1.00 28.87 209 LYS A N 1
ATOM 1590 C CA . LYS A 1 209 ? -32.056 4.125 111.561 1.00 30.19 209 LYS A CA 1
ATOM 1591 C C . LYS A 1 209 ? -30.654 3.738 111.143 1.00 27.10 209 LYS A C 1
ATOM 1592 O O . LYS A 1 209 ? -29.695 4.431 111.421 1.00 31.32 209 LYS A O 1
ATOM 1598 N N . ASP A 1 210 ? -30.569 2.631 110.452 1.00 29.74 210 ASP A N 1
ATOM 1599 C CA . ASP A 1 210 ? -29.354 2.078 110.002 1.00 29.58 210 ASP A CA 1
ATOM 1600 C C . ASP A 1 210 ? -29.099 2.672 108.587 1.00 28.87 210 ASP A C 1
ATOM 1601 O O . ASP A 1 210 ? -29.357 2.053 107.553 1.00 32.58 210 ASP A O 1
ATOM 1606 N N . ASP A 1 211 ? -28.543 3.855 108.577 1.00 20.76 211 ASP A N 1
ATOM 1607 C CA . ASP A 1 211 ? -28.190 4.544 107.312 1.00 17.59 211 ASP A CA 1
ATOM 1608 C C . ASP A 1 211 ? -27.237 5.664 107.670 1.00 16.74 211 ASP A C 1
ATOM 1609 O O . ASP A 1 211 ? -27.096 6.133 108.835 1.00 16.02 211 ASP A O 1
ATOM 1614 N N . LEU A 1 212 ? -26.618 6.229 106.675 1.00 14.40 212 LEU A N 1
ATOM 1615 C CA . LEU A 1 212 ? -25.587 7.205 106.890 1.00 15.33 212 LEU A CA 1
ATOM 1616 C C . LEU A 1 212 ? -26.120 8.515 107.306 1.00 15.36 212 LEU A C 1
ATOM 1617 O O . LEU A 1 212 ? -25.364 9.265 108.049 1.00 16.54 212 LEU A O 1
ATOM 1622 N N . ILE A 1 213 ? -27.338 8.962 106.998 1.00 14.07 213 ILE A N 1
ATOM 1623 C CA . ILE A 1 213 ? -27.821 10.203 107.474 1.00 15.52 213 ILE A CA 1
ATOM 1624 C C . ILE A 1 213 ? -27.978 10.076 109.012 1.00 16.18 213 ILE A C 1
ATOM 1625 O O . ILE A 1 213 ? -27.488 10.954 109.791 1.00 14.75 213 ILE A O 1
ATOM 1630 N N . SER A 1 214 ? -28.530 8.953 109.493 1.00 14.80 214 SER A N 1
ATOM 1631 C CA . SER A 1 214 ? -28.669 8.742 110.922 1.00 17.55 214 SER A CA 1
ATOM 1632 C C . SER A 1 214 ? -27.294 8.742 111.550 1.00 16.18 214 SER A C 1
ATOM 1633 O O . SER A 1 214 ? -27.114 9.423 112.660 1.00 20.10 214 SER A O 1
ATOM 1636 N N . LYS A 1 215 ? -26.336 8.066 110.996 1.00 16.96 215 LYS A N 1
ATOM 1637 C CA . LYS A 1 215 ? -25.008 7.973 111.583 1.00 17.86 215 LYS A CA 1
ATOM 1638 C C . LYS A 1 215 ? -24.343 9.367 111.628 1.00 17.98 215 LYS A C 1
ATOM 1639 O O . LYS A 1 215 ? -23.635 9.689 112.626 1.00 19.49 215 LYS A O 1
ATOM 1645 N N . LEU A 1 216 ? -24.473 10.259 110.634 1.00 15.20 216 LEU A N 1
ATOM 1646 C CA . LEU A 1 216 ? -23.882 11.602 110.643 1.00 16.97 216 LEU A CA 1
ATOM 1647 C C . LEU A 1 216 ? -24.554 12.467 111.671 1.00 17.02 216 LEU A C 1
ATOM 1648 O O . LEU A 1 216 ? -23.901 13.299 112.313 1.00 18.94 216 LEU A O 1
ATOM 1653 N N . VAL A 1 217 ? -25.863 12.374 111.799 1.00 17.38 217 VAL A N 1
ATOM 1654 C CA . VAL A 1 217 ? -26.624 13.121 112.761 1.00 19.57 217 VAL A CA 1
ATOM 1655 C C . VAL A 1 217 ? -26.156 12.795 114.170 1.00 18.50 217 VAL A C 1
ATOM 1656 O O . VAL A 1 217 ? -26.001 13.783 114.942 1.00 23.43 217 VAL A O 1
ATOM 1660 N N . HIS A 1 218 ? -25.792 11.563 114.411 1.00 19.38 218 HIS A N 1
ATOM 1661 C CA . HIS A 1 218 ? -25.378 11.171 115.763 1.00 21.59 218 HIS A CA 1
ATOM 1662 C C . HIS A 1 218 ? -23.904 11.183 116.035 1.00 24.23 218 HIS A C 1
ATOM 1663 O O . HIS A 1 218 ? -23.486 11.079 117.163 1.00 26.74 218 HIS A O 1
ATOM 1670 N N . ALA A 1 219 ? -23.085 11.463 115.027 1.00 19.73 219 ALA A N 1
ATOM 1671 C CA . ALA A 1 219 ? -21.665 11.547 115.191 1.00 19.28 219 ALA A CA 1
ATOM 1672 C C . ALA A 1 219 ? -21.275 12.745 116.151 1.00 17.81 219 ALA A C 1
ATOM 1673 O O . ALA A 1 219 ? -21.880 13.765 116.158 1.00 17.92 219 ALA A O 1
ATOM 1675 N N . GLU A 1 220 ? -20.298 12.423 116.990 1.00 19.87 220 GLU A N 1
ATOM 1676 C CA . GLU A 1 220 ? -19.745 13.466 117.905 1.00 20.07 220 GLU A CA 1
ATOM 1677 C C . GLU A 1 220 ? -18.288 13.170 118.063 1.00 20.12 220 GLU A C 1
ATOM 1678 O O . GLU A 1 220 ? -17.888 12.019 118.254 1.00 22.45 220 GLU A O 1
ATOM 1684 N N . GLU A 1 221 ? -17.459 14.199 118.004 1.00 19.29 221 GLU A N 1
ATOM 1685 C CA . GLU A 1 221 ? -16.048 14.020 118.151 1.00 22.41 221 GLU A CA 1
ATOM 1686 C C . GLU A 1 221 ? -15.465 15.182 118.976 1.00 21.63 221 GLU A C 1
ATOM 1687 O O . GLU A 1 221 ? -15.707 16.318 118.627 1.00 21.76 221 GLU A O 1
ATOM 1693 N N . ASN A 1 222 ? -14.758 14.835 120.040 1.00 21.92 222 ASN A N 1
ATOM 1694 C CA . ASN A 1 222 ? -14.138 15.825 120.963 1.00 24.69 222 ASN A CA 1
ATOM 1695 C C . ASN A 1 222 ? -15.164 16.793 121.392 1.00 26.31 222 ASN A C 1
ATOM 1696 O O . ASN A 1 222 ? -14.888 18.003 121.515 1.00 27.17 222 ASN A O 1
ATOM 1701 N N . GLY A 1 223 ? -16.377 16.324 121.671 1.00 21.99 223 GLY A N 1
ATOM 1702 C CA . GLY A 1 223 ? -17.419 17.199 122.086 1.00 22.77 223 GLY A CA 1
ATOM 1703 C C . GLY A 1 223 ? -18.164 18.049 121.079 1.00 25.17 223 GLY A C 1
ATOM 1704 O O . GLY A 1 223 ? -18.999 18.917 121.404 1.00 26.88 223 GLY A O 1
ATOM 1705 N N . SER A 1 224 ? -17.864 17.820 119.814 1.00 21.07 224 SER A N 1
ATOM 1706 C CA . SER A 1 224 ? -18.482 18.611 118.787 1.00 20.11 224 SER A CA 1
ATOM 1707 C C . SER A 1 224 ? -19.302 17.730 117.835 1.00 18.55 224 SER A C 1
ATOM 1708 O O . SER A 1 224 ? -18.961 16.597 117.608 1.00 19.85 224 SER A O 1
ATOM 1711 N N . LYS A 1 225 ? -20.356 18.255 117.342 1.00 17.69 225 LYS A N 1
ATOM 1712 C CA . LYS A 1 225 ? -21.240 17.522 116.339 1.00 18.76 225 LYS A CA 1
ATOM 1713 C C . LYS A 1 225 ? -21.366 18.403 115.135 1.00 19.46 225 LYS A C 1
ATOM 1714 O O . LYS A 1 225 ? -21.088 19.574 115.145 1.00 18.31 225 LYS A O 1
ATOM 1720 N N . LEU A 1 226 ? -21.793 17.806 114.003 1.00 16.63 226 LEU A N 1
ATOM 1721 C CA . LEU A 1 226 ? -22.183 18.625 112.866 1.00 17.68 226 LEU A CA 1
ATOM 1722 C C . LEU A 1 226 ? -23.429 19.445 113.077 1.00 17.75 226 LEU A C 1
ATOM 1723 O O . LEU A 1 226 ? -24.454 18.930 113.563 1.00 18.91 226 LEU A O 1
ATOM 1728 N N . SER A 1 227 ? -23.393 20.707 112.737 1.00 17.57 227 SER A N 1
ATOM 1729 C CA . SER A 1 227 ? -24.537 21.517 112.806 1.00 18.56 227 SER A CA 1
ATOM 1730 C C . SER A 1 227 ? -25.501 21.173 111.666 1.00 20.06 227 SER A C 1
ATOM 1731 O O . SER A 1 227 ? -25.114 20.401 110.723 1.00 16.75 227 SER A O 1
ATOM 1734 N N . GLU A 1 228 ? -26.726 21.696 111.719 1.00 19.98 228 GLU A N 1
ATOM 1735 C CA . GLU A 1 228 ? -27.692 21.450 110.650 1.00 22.32 228 GLU A CA 1
ATOM 1736 C C . GLU A 1 228 ? -27.067 21.822 109.294 1.00 19.59 228 GLU A C 1
ATOM 1737 O O . GLU A 1 228 ? -27.099 20.996 108.354 1.00 17.23 228 GLU A O 1
ATOM 1743 N N . LYS A 1 229 ? -26.513 23.007 109.122 1.00 18.25 229 LYS A N 1
ATOM 1744 C CA . LYS A 1 229 ? -25.946 23.457 107.851 1.00 17.40 229 LYS A CA 1
ATOM 1745 C C . LYS A 1 229 ? -24.752 22.577 107.419 1.00 16.35 229 LYS A C 1
ATOM 1746 O O . LYS A 1 229 ? -24.561 22.293 106.207 1.00 17.05 229 LYS A O 1
ATOM 1752 N N . GLU A 1 230 ? -23.931 22.153 108.413 1.00 15.53 230 GLU A N 1
ATOM 1753 C CA . GLU A 1 230 ? -22.781 21.272 108.147 1.00 15.47 230 GLU A CA 1
ATOM 1754 C C . GLU A 1 230 ? -23.307 19.919 107.632 1.00 14.65 230 GLU A C 1
ATOM 1755 O O . GLU A 1 230 ? -22.680 19.328 106.728 1.00 14.35 230 GLU A O 1
ATOM 1761 N N . LEU A 1 231 ? -24.430 19.430 108.138 1.00 13.49 231 LEU A N 1
ATOM 1762 C CA . LEU A 1 231 ? -25.035 18.215 107.607 1.00 13.17 231 LEU A CA 1
ATOM 1763 C C . LEU A 1 231 ? -25.488 18.434 106.182 1.00 13.57 231 LEU A C 1
ATOM 1764 O O . LEU A 1 231 ? -25.252 17.525 105.324 1.00 13.58 231 LEU A O 1
ATOM 1769 N N . TYR A 1 232 ? -26.131 19.528 105.858 1.00 13.28 232 TYR A N 1
ATOM 1770 C CA . TYR A 1 232 ? -26.530 19.767 104.480 1.00 13.60 232 TYR A CA 1
ATOM 1771 C C . TYR A 1 232 ? -25.296 19.726 103.591 1.00 13.67 232 TYR A C 1
ATOM 1772 O O . TYR A 1 232 ? -25.330 19.123 102.515 1.00 13.11 232 TYR A O 1
ATOM 1781 N N . SER A 1 233 ? -24.253 20.444 103.958 1.00 12.78 233 SER A N 1
ATOM 1782 C CA . SER A 1 233 ? -23.049 20.505 103.133 1.00 12.71 233 SER A CA 1
ATOM 1783 C C . SER A 1 233 ? -22.407 19.143 102.940 1.00 12.12 233 SER A C 1
ATOM 1784 O O . SER A 1 233 ? -21.965 18.771 101.802 1.00 13.17 233 SER A O 1
ATOM 1787 N N . MET A 1 234 ? -22.327 18.353 104.008 1.00 12.09 234 MET A N 1
ATOM 1788 C CA . MET A 1 234 ? -21.689 17.092 103.994 1.00 11.15 234 MET A CA 1
ATOM 1789 C C . MET A 1 234 ? -22.481 16.127 103.119 1.00 10.08 234 MET A C 1
ATOM 1790 O O . MET A 1 234 ? -21.918 15.401 102.307 1.00 11.35 234 MET A O 1
ATOM 1795 N N . LEU A 1 235 ? -23.797 16.072 103.336 1.00 11.50 235 LEU A N 1
ATOM 1796 C CA . LEU A 1 235 ? -24.626 15.118 102.565 1.00 11.53 235 LEU A CA 1
ATOM 1797 C C . LEU A 1 235 ? -24.654 15.537 101.105 1.00 11.47 235 LEU A C 1
ATOM 1798 O O . LEU A 1 235 ? -24.630 14.674 100.205 1.00 11.46 235 LEU A O 1
ATOM 1803 N N . PHE A 1 236 ? -24.671 16.828 100.808 1.00 11.09 236 PHE A N 1
ATOM 1804 C CA . PHE A 1 236 ? -24.563 17.325 99.457 1.00 11.12 236 PHE A CA 1
ATOM 1805 C C . PHE A 1 236 ? -23.283 16.780 98.781 1.00 11.64 236 PHE A C 1
ATOM 1806 O O . PHE A 1 236 ? -23.314 16.171 97.699 1.00 12.01 236 PHE A O 1
ATOM 1814 N N . LEU A 1 237 ? -22.162 16.974 99.460 1.00 11.80 237 LEU A N 1
ATOM 1815 C CA . LEU A 1 237 ? -20.891 16.563 98.876 1.00 12.38 237 LEU A CA 1
ATOM 1816 C C . LEU A 1 237 ? -20.839 15.053 98.628 1.00 11.03 237 LEU A C 1
ATOM 1817 O O . LEU A 1 237 ? -20.426 14.540 97.621 1.00 11.60 237 LEU A O 1
ATOM 1822 N N . LEU A 1 238 ? -21.306 14.270 99.638 1.00 10.47 238 LEU A N 1
ATOM 1823 C CA . LEU A 1 238 ? -21.267 12.825 99.518 1.00 10.90 238 LEU A CA 1
ATOM 1824 C C . LEU A 1 238 ? -22.151 12.270 98.384 1.00 11.29 238 LEU A C 1
ATOM 1825 O O . LEU A 1 238 ? -21.815 11.377 97.618 1.00 11.94 238 LEU A O 1
ATOM 1830 N N . VAL A 1 239 ? -23.380 12.847 98.306 1.00 10.95 239 VAL A N 1
ATOM 1831 C CA . VAL A 1 239 ? -24.265 12.449 97.255 1.00 11.65 239 VAL A CA 1
ATOM 1832 C C . VAL A 1 239 ? -23.686 12.845 95.891 1.00 10.99 239 VAL A C 1
ATOM 1833 O O . VAL A 1 239 ? -23.702 11.943 95.009 1.00 12.55 239 VAL A O 1
ATOM 1837 N N . VAL A 1 240 ? -23.191 14.031 95.703 1.00 11.09 240 VAL A N 1
ATOM 1838 C CA . VAL A 1 240 ? -22.634 14.428 94.397 1.00 12.98 240 VAL A CA 1
ATOM 1839 C C . VAL A 1 240 ? -21.490 13.439 93.970 1.00 13.91 240 VAL A C 1
ATOM 1840 O O . VAL A 1 240 ? -21.502 12.834 92.873 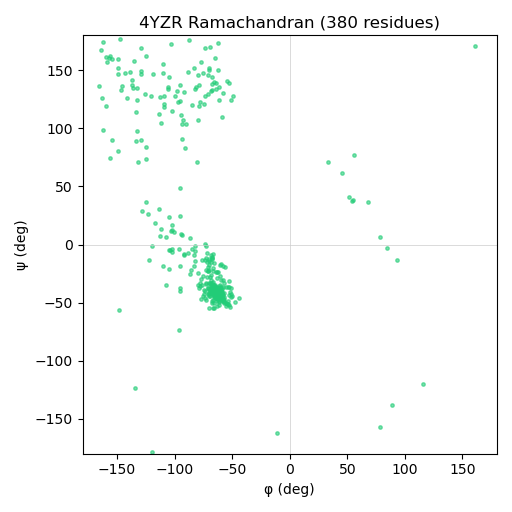1.00 13.51 240 VAL A O 1
ATOM 1844 N N . ALA A 1 241 ? -20.669 13.086 94.937 1.00 14.92 241 ALA A N 1
ATOM 1845 C CA . ALA A 1 241 ? -19.479 12.118 94.709 1.00 13.49 241 ALA A CA 1
ATOM 1846 C C . ALA A 1 241 ? -19.855 10.774 94.373 1.00 16.53 241 ALA A C 1
ATOM 1847 O O . ALA A 1 241 ? -19.340 10.141 93.392 1.00 15.71 241 ALA A O 1
ATOM 1849 N N . GLY A 1 242 ? -20.842 10.256 95.053 1.00 14.35 242 GLY A N 1
ATOM 1850 C CA . GLY A 1 242 ? -21.317 8.939 94.848 1.00 16.80 242 GLY A CA 1
ATOM 1851 C C . GLY A 1 242 ? -22.044 8.642 93.587 1.00 16.69 242 GLY A C 1
ATOM 1852 O O . GLY A 1 242 ? -22.331 7.475 93.234 1.00 16.45 242 GLY A O 1
ATOM 1853 N N . LEU A 1 243 ? -22.431 9.688 92.894 1.00 13.76 243 LEU A N 1
ATOM 1854 C CA . LEU A 1 243 ? -23.164 9.636 91.685 1.00 14.26 243 LEU A CA 1
ATOM 1855 C C . LEU A 1 243 ? -22.411 9.717 90.345 1.00 13.04 243 LEU A C 1
ATOM 1856 O O . LEU A 1 243 ? -22.276 8.690 89.656 1.00 11.01 243 LEU A O 1
ATOM 1861 N N . GLU A 1 244 ? -21.908 10.856 89.930 1.00 13.08 244 GLU A N 1
ATOM 1862 C CA . GLU A 1 244 ? -21.590 11.036 88.484 1.00 12.59 244 GLU A CA 1
ATOM 1863 C C . GLU A 1 244 ? -20.152 10.517 88.409 1.00 11.57 244 GLU A C 1
ATOM 1864 O O . GLU A 1 244 ? -19.793 9.815 87.450 1.00 11.78 244 GLU A O 1
ATOM 1870 N N A THR A 1 245 ? -19.290 10.825 89.321 0.50 10.71 245 THR A N 1
ATOM 1871 N N B THR A 1 245 ? -19.260 10.854 89.314 0.50 11.62 245 THR A N 1
ATOM 1872 C CA A THR A 1 245 ? -17.911 10.465 89.176 0.50 10.38 245 THR A CA 1
ATOM 1873 C CA B THR A 1 245 ? -17.849 10.423 89.276 0.50 11.31 245 THR A CA 1
ATOM 1874 C C A THR A 1 245 ? -17.692 8.927 89.330 0.50 9.88 245 THR A C 1
ATOM 1875 C C B THR A 1 245 ? -17.690 8.908 89.331 0.50 10.53 245 THR A C 1
ATOM 1876 O O A THR A 1 245 ? -16.953 8.287 88.566 0.50 9.45 245 THR A O 1
ATOM 1877 O O B THR A 1 245 ? -16.938 8.279 88.576 0.50 9.88 245 THR A O 1
ATOM 1884 N N . THR A 1 246 ? -18.467 8.304 90.228 1.00 10.44 246 THR A N 1
ATOM 1885 C CA . THR A 1 246 ? -18.410 6.841 90.357 1.00 10.04 246 THR A CA 1
ATOM 1886 C C . THR A 1 246 ? -19.022 6.164 89.138 1.00 10.23 246 THR A C 1
ATOM 1887 O O . THR A 1 246 ? -18.484 5.204 88.651 1.00 10.84 246 THR A O 1
ATOM 1891 N N . VAL A 1 247 ? -20.143 6.712 88.639 1.00 8.93 247 VAL A N 1
ATOM 1892 C CA . VAL A 1 247 ? -20.693 6.282 87.353 1.00 8.75 247 VAL A CA 1
ATOM 1893 C C . VAL A 1 247 ? -19.626 6.303 86.307 1.00 9.94 247 VAL A C 1
ATOM 1894 O O . VAL A 1 247 ? -19.546 5.365 85.471 1.00 10.52 247 VAL A O 1
ATOM 1898 N N . ASN A 1 248 ? -18.817 7.353 86.242 1.00 9.38 248 ASN A N 1
ATOM 1899 C CA . ASN A 1 248 ? -17.808 7.477 85.205 1.00 10.06 248 ASN A CA 1
ATOM 1900 C C . ASN A 1 248 ? -16.716 6.443 85.405 1.00 10.66 248 ASN A C 1
ATOM 1901 O O . ASN A 1 248 ? -16.172 5.987 84.374 1.00 11.34 248 ASN A O 1
ATOM 1906 N N . LEU A 1 249 ? -16.314 6.110 86.594 1.00 9.61 249 LEU A N 1
ATOM 1907 C CA . LEU A 1 249 ? -15.385 4.993 86.722 1.00 9.53 249 LEU A CA 1
ATOM 1908 C C . LEU A 1 249 ? -15.951 3.764 86.014 1.00 9.46 249 LEU A C 1
ATOM 1909 O O . LEU A 1 249 ? -15.271 3.034 85.278 1.00 10.35 249 LEU A O 1
ATOM 1914 N N . LEU A 1 250 ? -17.213 3.438 86.342 1.00 9.01 250 LEU A N 1
ATOM 1915 C CA . LEU A 1 250 ? -17.772 2.213 85.776 1.00 8.85 250 LEU A CA 1
ATOM 1916 C C . LEU A 1 250 ? -17.916 2.309 84.319 1.00 9.07 250 LEU A C 1
ATOM 1917 O O . LEU A 1 250 ? -17.657 1.326 83.587 1.00 10.61 250 LEU A O 1
ATOM 1922 N N . GLY A 1 251 ? -18.374 3.449 83.772 1.00 8.65 251 GLY A N 1
ATOM 1923 C CA . GLY A 1 251 ? -18.573 3.558 82.348 1.00 8.20 251 GLY A CA 1
ATOM 1924 C C . GLY A 1 251 ? -17.285 3.579 81.567 1.00 9.00 251 GLY A C 1
ATOM 1925 O O . GLY A 1 251 ? -17.065 2.838 80.592 1.00 10.34 251 GLY A O 1
ATOM 1926 N N . SER A 1 252 ? -16.412 4.523 81.953 1.00 9.47 252 SER A N 1
ATOM 1927 C CA . SER A 1 252 ? -15.169 4.653 81.273 1.00 9.01 252 SER A CA 1
ATOM 1928 C C . SER A 1 252 ? -14.272 3.478 81.496 1.00 11.80 252 SER A C 1
ATOM 1929 O O . SER A 1 252 ? -13.513 3.125 80.616 1.00 11.80 252 SER A O 1
ATOM 1932 N N . GLY A 1 253 ? -14.328 2.868 82.655 1.00 11.18 253 GLY A N 1
ATOM 1933 C CA . GLY A 1 253 ? -13.542 1.626 82.864 1.00 11.20 253 GLY A CA 1
ATOM 1934 C C . GLY A 1 253 ? -14.034 0.519 81.979 1.00 12.29 253 GLY A C 1
ATOM 1935 O O . GLY A 1 253 ? -13.187 -0.204 81.434 1.00 12.59 253 GLY A O 1
ATOM 1936 N N . THR A 1 254 ? -15.363 0.398 81.820 1.00 10.17 254 THR A N 1
ATOM 1937 C CA . THR A 1 254 ? -15.884 -0.637 80.918 1.00 9.98 254 THR A CA 1
ATOM 1938 C C . THR A 1 254 ? -15.364 -0.340 79.526 1.00 10.68 254 THR A C 1
ATOM 1939 O O . THR A 1 254 ? -14.883 -1.243 78.777 1.00 12.04 254 THR A O 1
ATOM 1943 N N . LEU A 1 255 ? -15.486 0.896 79.068 1.00 10.45 255 LEU A N 1
ATOM 1944 C CA . LEU A 1 255 ? -15.010 1.271 77.741 1.00 10.30 255 LEU A CA 1
ATOM 1945 C C . LEU A 1 255 ? -13.520 0.870 77.580 1.00 11.17 255 LEU A C 1
ATOM 1946 O O . LEU A 1 255 ? -13.117 0.279 76.563 1.00 12.79 255 LEU A O 1
ATOM 1951 N N . ALA A 1 256 ? -12.693 1.226 78.563 1.00 10.88 256 ALA A N 1
ATOM 1952 C CA . ALA A 1 256 ? -11.256 0.943 78.447 1.00 12.28 256 ALA A CA 1
ATOM 1953 C C . ALA A 1 256 ? -11.051 -0.571 78.359 1.00 12.49 256 ALA A C 1
ATOM 1954 O O . ALA A 1 256 ? -10.189 -0.993 77.535 1.00 14.06 256 ALA A O 1
ATOM 1956 N N . LEU A 1 257 ? -11.704 -1.381 79.139 1.00 12.52 257 LEU A N 1
ATOM 1957 C CA . LEU A 1 257 ? -11.602 -2.828 79.001 1.00 11.40 257 LEU A CA 1
ATOM 1958 C C . LEU A 1 257 ? -12.049 -3.293 77.637 1.00 15.12 257 LEU A C 1
ATOM 1959 O O . LEU A 1 257 ? -11.298 -4.108 77.059 1.00 16.61 257 LEU A O 1
ATOM 1964 N N . LEU A 1 258 ? -13.098 -2.746 77.056 1.00 12.58 258 LEU A N 1
ATOM 1965 C CA . LEU A 1 258 ? -13.587 -3.148 75.733 1.00 14.01 258 LEU A CA 1
ATOM 1966 C C . LEU A 1 258 ? -12.638 -2.693 74.637 1.00 15.79 258 LEU A C 1
ATOM 1967 O O . LEU A 1 258 ? -12.715 -3.309 73.541 1.00 19.06 258 LEU A O 1
ATOM 1972 N N . GLN A 1 259 ? -11.816 -1.673 74.845 1.00 14.15 259 GLN A N 1
ATOM 1973 C CA . GLN A 1 259 ? -10.847 -1.213 73.869 1.00 15.15 259 GLN A CA 1
ATOM 1974 C C . GLN A 1 259 ? -9.528 -1.902 73.972 1.00 16.69 259 GLN A C 1
ATOM 1975 O O . GLN A 1 259 ? -8.701 -1.710 73.065 1.00 19.07 259 GLN A O 1
ATOM 1981 N N . HIS A 1 260 ? -9.340 -2.724 74.994 1.00 15.43 260 HIS A N 1
ATOM 1982 C CA . HIS A 1 260 ? -8.092 -3.442 75.272 1.00 15.58 260 HIS A CA 1
ATOM 1983 C C . HIS A 1 260 ? -8.342 -4.894 75.550 1.00 15.42 260 HIS A C 1
ATOM 1984 O O . HIS A 1 260 ? -8.330 -5.383 76.652 1.00 18.05 260 HIS A O 1
ATOM 1991 N N . LYS A 1 261 ? -8.703 -5.593 74.473 1.00 19.36 261 LYS A N 1
ATOM 1992 C CA . LYS A 1 261 ? -9.160 -7.005 74.582 1.00 20.39 261 LYS A CA 1
ATOM 1993 C C . LYS A 1 261 ? -8.227 -7.955 75.259 1.00 20.19 261 LYS A C 1
ATOM 1994 O O . LYS A 1 261 ? -8.683 -8.833 75.974 1.00 20.37 261 LYS A O 1
ATOM 2000 N N . LYS A 1 262 ? -6.926 -7.791 75.060 1.00 18.72 262 LYS A N 1
ATOM 2001 C CA . LYS A 1 262 ? -5.982 -8.634 75.715 1.00 20.69 262 LYS A CA 1
ATOM 2002 C C . LYS A 1 262 ? -5.969 -8.439 77.213 1.00 19.66 262 LYS A C 1
ATOM 2003 O O . LYS A 1 262 ? -5.810 -9.365 77.963 1.00 19.71 262 LYS A O 1
ATOM 2009 N N . GLU A 1 263 ? -6.184 -7.203 77.672 1.00 18.35 263 GLU A N 1
ATOM 2010 C CA . GLU A 1 263 ? -6.255 -6.965 79.114 1.00 18.74 263 GLU A CA 1
ATOM 2011 C C . GLU A 1 263 ? -7.609 -7.401 79.663 1.00 17.27 263 GLU A C 1
ATOM 2012 O O . GLU A 1 263 ? -7.646 -7.994 80.756 1.00 17.83 263 GLU A O 1
ATOM 2018 N N . CYS A 1 264 ? -8.660 -7.226 78.907 1.00 17.12 264 CYS A N 1
ATOM 2019 C CA . CYS A 1 264 ? -9.997 -7.715 79.319 1.00 18.35 264 CYS A CA 1
ATOM 2020 C C . CYS A 1 264 ? -9.988 -9.241 79.556 1.00 18.78 264 CYS A C 1
ATOM 2021 O O . CYS A 1 264 ? -10.442 -9.757 80.518 1.00 18.64 264 CYS A O 1
ATOM 2024 N N . GLU A 1 265 ? -9.351 -9.917 78.598 1.00 19.96 265 GLU A N 1
ATOM 2025 C CA . GLU A 1 265 ? -9.233 -11.415 78.716 1.00 21.07 265 GLU A CA 1
ATOM 2026 C C . GLU A 1 265 ? -8.433 -11.872 79.890 1.00 18.99 265 GLU A C 1
ATOM 2027 O O . GLU A 1 265 ? -8.864 -12.783 80.595 1.00 20.42 265 GLU A O 1
ATOM 2033 N N . LYS A 1 266 ? -7.363 -11.142 80.258 1.00 17.47 266 LYS A N 1
ATOM 2034 C CA . LYS A 1 266 ? -6.623 -11.479 81.457 1.00 18.27 266 LYS A CA 1
ATOM 2035 C C . LYS A 1 266 ? -7.508 -11.463 82.671 1.00 19.34 266 LYS A C 1
ATOM 2036 O O . LYS A 1 266 ? -7.442 -12.288 83.541 1.00 20.74 266 LYS A O 1
ATOM 2042 N N . LEU A 1 267 ? -8.275 -10.364 82.757 1.00 18.81 267 LEU A N 1
ATOM 2043 C CA . LEU A 1 267 ? -9.071 -10.214 83.946 1.00 16.77 267 LEU A CA 1
ATOM 2044 C C . LEU A 1 267 ? -10.252 -11.224 84.031 1.00 18.21 267 LEU A C 1
ATOM 2045 O O . LEU A 1 267 ? -10.610 -11.701 85.067 1.00 18.65 267 LEU A O 1
ATOM 2050 N N . LYS A 1 268 ? -10.834 -11.473 82.905 1.00 19.31 268 LYS A N 1
ATOM 2051 C CA . LYS A 1 268 ? -11.906 -12.451 82.798 1.00 19.66 268 LYS A CA 1
ATOM 2052 C C . LYS A 1 268 ? -11.429 -13.849 83.226 1.00 21.38 268 LYS A C 1
ATOM 2053 O O . LYS A 1 268 ? -12.107 -14.499 84.013 1.00 22.28 268 LYS A O 1
ATOM 2059 N N . GLN A 1 269 ? -10.238 -14.210 82.822 1.00 20.26 269 GLN A N 1
ATOM 2060 C CA . GLN A 1 269 ? -9.665 -15.545 83.188 1.00 24.22 269 GLN A CA 1
ATOM 2061 C C . GLN A 1 269 ? -9.171 -15.614 84.573 1.00 25.58 269 GLN A C 1
ATOM 2062 O O . GLN A 1 269 ? -9.261 -16.656 85.231 1.00 25.27 269 GLN A O 1
ATOM 2068 N N . GLN A 1 270 ? -8.702 -14.457 85.115 1.00 21.71 270 GLN A N 1
ATOM 2069 C CA . GLN A 1 270 ? -8.167 -14.446 86.459 1.00 22.07 270 GLN A CA 1
ATOM 2070 C C . GLN A 1 270 ? -8.758 -13.255 87.213 1.00 22.19 270 GLN A C 1
ATOM 2071 O O . GLN A 1 270 ? -8.109 -12.197 87.327 1.00 18.88 270 GLN A O 1
ATOM 2077 N N . PRO A 1 271 ? -9.883 -13.459 87.846 1.00 19.97 271 PRO A N 1
ATOM 2078 C CA . PRO A 1 271 ? -10.500 -12.368 88.576 1.00 22.24 271 PRO A CA 1
ATOM 2079 C C . PRO A 1 271 ? -9.720 -11.884 89.750 1.00 21.88 271 PRO A C 1
ATOM 2080 O O . PRO A 1 271 ? -10.037 -10.817 90.285 1.00 20.55 271 PRO A O 1
ATOM 2084 N N . GLU A 1 272 ? -8.721 -12.602 90.289 1.00 19.13 272 GLU A N 1
ATOM 2085 C CA . GLU A 1 272 ? -7.830 -12.072 91.300 1.00 19.27 272 GLU A CA 1
ATOM 2086 C C . GLU A 1 272 ? -7.062 -10.813 90.873 1.00 15.77 272 GLU A C 1
ATOM 2087 O O . GLU A 1 272 ? -6.582 -10.109 91.688 1.00 18.13 272 GLU A O 1
ATOM 2093 N N . MET A 1 273 ? -6.998 -10.588 89.582 1.00 15.44 273 MET A N 1
ATOM 2094 C CA . MET A 1 273 ? -6.423 -9.383 89.082 1.00 15.53 273 MET A CA 1
ATOM 2095 C C . MET A 1 273 ? -7.292 -8.104 89.285 1.00 13.40 273 MET A C 1
ATOM 2096 O O . MET A 1 273 ? -6.850 -7.011 88.845 1.00 15.50 273 MET A O 1
ATOM 2101 N N . ILE A 1 274 ? -8.457 -8.262 89.859 1.00 14.52 274 ILE A N 1
ATOM 2102 C CA . ILE A 1 274 ? -9.394 -7.139 89.936 1.00 12.94 274 ILE A CA 1
ATOM 2103 C C . ILE A 1 274 ? -8.809 -6.013 90.713 1.00 12.50 274 ILE A C 1
ATOM 2104 O O . ILE A 1 274 ? -9.061 -4.847 90.289 1.00 11.91 274 ILE A O 1
ATOM 2109 N N . ALA A 1 275 ? -8.035 -6.171 91.744 1.00 14.01 275 ALA A N 1
ATOM 2110 C CA . ALA A 1 275 ? -7.678 -5.031 92.590 1.00 13.78 275 ALA A CA 1
ATOM 2111 C C . ALA A 1 275 ? -6.711 -4.201 91.796 1.00 14.89 275 ALA A C 1
ATOM 2112 O O . ALA A 1 275 ? -6.843 -2.967 91.718 1.00 13.48 275 ALA A O 1
ATOM 2114 N N . THR A 1 276 ? -5.651 -4.752 91.152 1.00 13.54 276 THR A N 1
ATOM 2115 C CA . THR A 1 276 ? -4.749 -4.013 90.337 1.00 13.97 276 THR A CA 1
ATOM 2116 C C . THR A 1 276 ? -5.495 -3.445 89.101 1.00 12.24 276 THR A C 1
ATOM 2117 O O . THR A 1 276 ? -5.139 -2.349 88.609 1.00 12.08 276 THR A O 1
ATOM 2121 N N . ALA A 1 277 ? -6.462 -4.181 88.577 1.00 11.08 277 ALA A N 1
ATOM 2122 C CA . ALA A 1 277 ? -7.167 -3.717 87.408 1.00 10.69 277 ALA A CA 1
ATOM 2123 C C . ALA A 1 277 ? -7.939 -2.412 87.677 1.00 10.60 277 ALA A C 1
ATOM 2124 O O . ALA A 1 277 ? -7.934 -1.500 86.893 1.00 11.25 277 ALA A O 1
ATOM 2126 N N . VAL A 1 278 ? -8.611 -2.437 88.817 1.00 10.12 278 VAL A N 1
ATOM 2127 C CA . VAL A 1 278 ? -9.397 -1.177 89.206 1.00 9.58 278 VAL A CA 1
ATOM 2128 C C . VAL A 1 278 ? -8.437 -0.029 89.342 1.00 10.28 278 VAL A C 1
ATOM 2129 O O . VAL A 1 278 ? -8.775 1.089 88.908 1.00 9.94 278 VAL A O 1
ATOM 2133 N N . GLU A 1 279 ? -7.274 -0.206 89.927 1.00 9.68 279 GLU A N 1
ATOM 2134 C CA . GLU A 1 279 ? -6.355 0.889 90.052 1.00 9.79 279 GLU A CA 1
ATOM 2135 C C . GLU A 1 279 ? -5.832 1.365 88.724 1.00 9.53 279 GLU A C 1
ATOM 2136 O O . GLU A 1 279 ? -5.675 2.575 88.457 1.00 9.78 279 GLU A O 1
ATOM 2142 N N . GLU A 1 280 ? -5.603 0.433 87.795 1.00 9.44 280 GLU A N 1
ATOM 2143 C CA . GLU A 1 280 ? -5.205 0.822 86.454 1.00 10.35 280 GLU A CA 1
ATOM 2144 C C . GLU A 1 280 ? -6.290 1.525 85.703 1.00 10.07 280 GLU A C 1
ATOM 2145 O O . GLU A 1 280 ? -6.016 2.492 84.986 1.00 11.66 280 GLU A O 1
ATOM 2151 N N . LEU A 1 281 ? -7.524 1.071 85.887 1.00 10.03 281 LEU A N 1
ATOM 2152 C CA . LEU A 1 281 ? -8.637 1.798 85.253 1.00 9.93 281 LEU A CA 1
ATOM 2153 C C . LEU A 1 281 ? -8.774 3.181 85.851 1.00 9.04 281 LEU A C 1
ATOM 2154 O O . LEU A 1 281 ? -9.056 4.132 85.104 1.00 8.93 281 LEU A O 1
ATOM 2159 N N . LEU A 1 282 ? -8.596 3.362 87.137 1.00 9.20 282 LEU A N 1
ATOM 2160 C CA . LEU A 1 282 ? -8.582 4.711 87.722 1.00 8.36 282 LEU A CA 1
ATOM 2161 C C . LEU A 1 282 ? -7.509 5.540 87.118 1.00 9.29 282 LEU A C 1
ATOM 2162 O O . LEU A 1 282 ? -7.748 6.715 86.761 1.00 9.00 282 LEU A O 1
ATOM 2167 N N . ARG A 1 283 ? -6.297 5.025 86.973 1.00 8.64 283 ARG A N 1
ATOM 2168 C CA . ARG A 1 283 ? -5.218 5.776 86.424 1.00 8.81 283 ARG A CA 1
ATOM 2169 C C . ARG A 1 283 ? -5.479 6.183 84.995 1.00 9.47 283 ARG A C 1
ATOM 2170 O O . ARG A 1 283 ? -5.276 7.347 84.623 1.00 10.11 283 ARG A O 1
ATOM 2178 N N . TYR A 1 284 ? -5.892 5.251 84.165 1.00 9.04 284 TYR A N 1
ATOM 2179 C CA . TYR A 1 284 ? -6.036 5.434 82.720 1.00 9.86 284 TYR A CA 1
ATOM 2180 C C . TYR A 1 284 ? -7.284 6.247 82.375 1.00 10.42 284 TYR A C 1
ATOM 2181 O O . TYR A 1 284 ? -7.197 7.087 81.425 1.00 11.48 284 TYR A O 1
ATOM 2190 N N . THR A 1 285 ? -8.372 6.119 83.096 1.00 9.77 285 THR A N 1
ATOM 2191 C CA . THR A 1 285 ? -9.591 6.798 82.742 1.00 10.88 285 THR A CA 1
ATOM 2192 C C . THR A 1 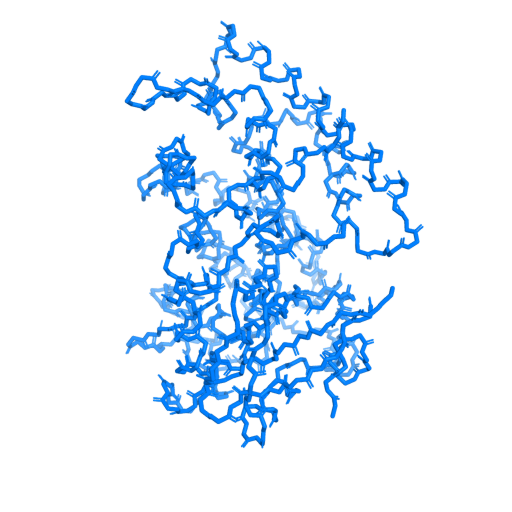285 ? -9.728 8.084 83.479 1.00 10.41 285 THR A C 1
ATOM 2193 O O . THR A 1 285 ? -10.597 8.880 83.082 1.00 10.66 285 THR A O 1
ATOM 2197 N N . SER A 1 286 ? -9.032 8.331 84.584 1.00 9.38 286 SER A N 1
ATOM 2198 C CA . SER A 1 286 ? -9.077 9.548 85.392 1.00 9.58 286 SER A CA 1
ATOM 2199 C C . SER A 1 286 ? -10.478 10.164 85.383 1.00 9.42 286 SER A C 1
ATOM 2200 O O . SER A 1 286 ? -10.627 11.336 84.838 1.00 10.76 286 SER A O 1
ATOM 2203 N N . PRO A 1 287 ? -11.490 9.600 86.009 1.00 9.18 287 PRO A N 1
ATOM 2204 C CA . PRO A 1 287 ? -12.867 10.123 85.980 1.00 10.20 287 PRO A CA 1
ATOM 2205 C C . PRO A 1 287 ? -12.902 11.557 86.324 1.00 9.81 287 PRO A C 1
ATOM 2206 O O . PRO A 1 287 ? -13.681 12.347 85.715 1.00 9.55 287 PRO A O 1
ATOM 2210 N N . VAL A 1 288 ? -12.166 11.994 87.326 1.00 9.45 288 VAL A N 1
ATOM 2211 C CA . VAL A 1 288 ? -11.865 13.404 87.540 1.00 8.21 288 VAL A CA 1
ATOM 2212 C C . VAL A 1 288 ? -10.586 13.654 86.769 1.00 9.04 288 VAL A C 1
ATOM 2213 O O . VAL A 1 288 ? -9.456 13.262 87.173 1.00 9.98 288 VAL A O 1
ATOM 2217 N N . VAL A 1 289 ? -10.698 14.282 85.644 1.00 8.61 289 VAL A N 1
ATOM 2218 C CA . VAL A 1 289 ? -9.535 14.433 84.740 1.00 8.55 289 VAL A CA 1
ATOM 2219 C C . VAL A 1 289 ? -8.712 15.659 85.104 1.00 8.90 289 VAL A C 1
ATOM 2220 O O . VAL A 1 289 ? -7.491 15.720 84.764 1.00 9.33 289 VAL A O 1
ATOM 2224 N N . MET A 1 290 ? -9.324 16.622 85.720 1.00 9.05 290 MET A N 1
ATOM 2225 C CA . MET A 1 290 ? -8.670 17.811 86.181 1.00 10.62 290 MET A CA 1
ATOM 2226 C C . MET A 1 290 ? -9.389 18.274 87.400 1.00 10.90 290 MET A C 1
ATOM 2227 O O . MET A 1 290 ? -10.612 18.089 87.482 1.00 11.83 290 MET A O 1
ATOM 2232 N N . MET A 1 291 ? -8.703 18.942 88.277 1.00 11.84 291 MET A N 1
ATOM 2233 C CA . MET A 1 291 ? -9.414 19.573 89.434 1.00 12.80 291 MET A CA 1
ATOM 2234 C C . MET A 1 291 ? -8.881 20.929 89.710 1.00 13.42 291 MET A C 1
ATOM 2235 O O . MET A 1 291 ? -7.651 21.160 89.473 1.00 14.41 291 MET A O 1
ATOM 2240 N N . ALA A 1 292 ? -9.710 21.802 90.188 1.00 13.00 292 ALA A N 1
ATOM 2241 C CA . ALA A 1 292 ? -9.278 23.160 90.458 1.00 12.81 292 ALA A CA 1
ATOM 2242 C C . ALA A 1 292 ? -9.789 23.584 91.807 1.00 11.54 292 ALA A C 1
ATOM 2243 O O . ALA A 1 292 ? -9.520 22.947 92.750 1.00 13.35 292 ALA A O 1
ATOM 2245 N N . ASN A 1 293 ? -10.528 24.683 91.863 1.00 12.81 293 ASN A N 1
ATOM 2246 C CA . ASN A 1 293 ? -11.033 25.177 93.182 1.00 13.59 293 ASN A CA 1
ATOM 2247 C C . ASN A 1 293 ? -9.918 25.362 94.191 1.00 13.01 293 ASN A C 1
ATOM 2248 O O . ASN A 1 293 ? -9.998 24.986 95.347 1.00 13.29 293 ASN A O 1
ATOM 2253 N N . ARG A 1 294 ? -8.790 25.835 93.676 1.00 11.36 294 ARG A N 1
ATOM 2254 C CA . ARG A 1 294 ? -7.522 26.015 94.366 1.00 12.13 294 ARG A CA 1
ATOM 2255 C C . ARG A 1 294 ? -7.025 27.432 94.016 1.00 12.35 294 ARG A C 1
ATOM 2256 O O . ARG A 1 294 ? -7.049 27.737 92.848 1.00 12.75 294 ARG A O 1
ATOM 2264 N N . TRP A 1 295 ? -6.565 28.203 94.980 1.00 12.31 295 TRP A N 1
ATOM 2265 C CA . TRP A 1 295 ? -6.086 29.565 94.711 1.00 12.49 295 TRP A CA 1
ATOM 2266 C C . TRP A 1 295 ? -4.840 29.856 95.435 1.00 12.54 295 TRP A C 1
ATOM 2267 O O . TRP A 1 295 ? -4.666 29.459 96.602 1.00 12.87 295 TRP A O 1
ATOM 2278 N N . ALA A 1 296 ? -3.924 30.566 94.819 1.00 13.98 296 ALA A N 1
ATOM 2279 C CA . ALA A 1 296 ? -2.697 31.055 95.501 1.00 13.07 296 ALA A CA 1
ATOM 2280 C C . ALA A 1 296 ? -3.055 32.146 96.483 1.00 14.31 296 ALA A C 1
ATOM 2281 O O . ALA A 1 296 ? -3.770 33.125 96.185 1.00 15.00 296 ALA A O 1
ATOM 2283 N N . ILE A 1 297 ? -2.586 32.027 97.738 1.00 14.59 297 ILE A N 1
ATOM 2284 C CA . ILE A 1 297 ? -2.803 33.028 98.766 1.00 16.44 297 ILE A CA 1
ATOM 2285 C C . ILE A 1 297 ? -1.802 34.186 98.687 1.00 14.28 297 ILE A C 1
ATOM 2286 O O . ILE A 1 297 ? -2.048 35.167 99.451 1.00 20.40 297 ILE A O 1
ATOM 2291 N N . GLU A 1 298 ? -0.755 34.028 97.965 1.00 15.90 298 GLU A N 1
ATOM 2292 C CA . GLU A 1 298 ? 0.313 35.056 97.889 1.00 19.03 298 GLU A CA 1
ATOM 2293 C C . GLU A 1 298 ? 1.040 34.859 96.628 1.00 23.88 298 GLU A C 1
ATOM 2294 O O . GLU A 1 298 ? 0.994 33.777 95.998 1.00 20.29 298 GLU A O 1
ATOM 2300 N N . ASP A 1 299 ? 1.741 35.893 96.186 1.00 20.41 299 ASP A N 1
ATOM 2301 C CA . ASP A 1 299 ? 2.589 35.799 95.100 1.00 19.11 299 ASP A CA 1
ATOM 2302 C C . ASP A 1 299 ? 3.819 34.900 95.380 1.00 22.34 299 ASP A C 1
ATOM 2303 O O . ASP A 1 299 ? 4.445 35.014 96.430 1.00 25.58 299 ASP A O 1
ATOM 2308 N N . PHE A 1 300 ? 4.235 34.059 94.463 1.00 19.66 300 PHE A N 1
ATOM 2309 C CA . PHE A 1 300 ? 5.438 33.289 94.593 1.00 18.94 300 PHE A CA 1
ATOM 2310 C C . PHE A 1 300 ? 5.928 32.815 93.255 1.00 19.06 300 PHE A C 1
ATOM 2311 O O . PHE A 1 300 ? 5.143 32.737 92.241 1.00 20.55 300 PHE A O 1
ATOM 2319 N N . THR A 1 301 ? 7.180 32.432 93.174 1.00 20.62 301 THR A N 1
ATOM 2320 C CA . THR A 1 301 ? 7.718 31.902 91.979 1.00 21.09 301 THR A CA 1
ATOM 2321 C C . THR A 1 301 ? 7.908 30.373 92.072 1.00 22.12 301 THR A C 1
ATOM 2322 O O . THR A 1 301 ? 8.297 29.837 93.098 1.00 23.07 301 THR A O 1
ATOM 2326 N N . TYR A 1 302 ? 7.507 29.715 90.999 1.00 21.07 302 TYR A N 1
ATOM 2327 C CA . TYR A 1 302 ? 7.668 28.270 90.888 1.00 20.45 302 TYR A CA 1
ATOM 2328 C C . TYR A 1 302 ? 8.224 27.941 89.573 1.00 17.88 302 TYR A C 1
ATOM 2329 O O . TYR A 1 302 ? 7.623 28.193 88.544 1.00 19.49 302 TYR A O 1
ATOM 2338 N N . LYS A 1 303 ? 9.465 27.402 89.532 1.00 20.53 303 LYS A N 1
ATOM 2339 C CA . LYS A 1 303 ? 10.158 27.044 88.271 1.00 21.82 303 LYS A CA 1
ATOM 2340 C C . LYS A 1 303 ? 10.245 28.229 87.292 1.00 22.33 303 LYS A C 1
ATOM 2341 O O . LYS A 1 303 ? 9.956 28.108 86.115 1.00 28.85 303 LYS A O 1
ATOM 2347 N N . GLY A 1 304 ? 10.467 29.385 87.878 1.00 26.40 304 GLY A N 1
ATOM 2348 C CA . GLY A 1 304 ? 10.559 30.640 87.093 1.00 25.73 304 GLY A CA 1
ATOM 2349 C C . GLY A 1 304 ? 9.264 31.337 86.768 1.00 27.24 304 GLY A C 1
ATOM 2350 O O . GLY A 1 304 ? 9.253 32.373 86.104 1.00 31.77 304 GLY A O 1
ATOM 2351 N N . HIS A 1 305 ? 8.133 30.747 87.149 1.00 23.68 305 HIS A N 1
ATOM 2352 C CA . HIS A 1 305 ? 6.809 31.300 86.841 1.00 23.26 305 HIS A CA 1
ATOM 2353 C C . HIS A 1 305 ? 6.301 32.096 87.952 1.00 20.06 305 HIS A C 1
ATOM 2354 O O . HIS A 1 305 ? 6.383 31.698 89.084 1.00 21.43 305 HIS A O 1
ATOM 2361 N N . SER A 1 306 ? 5.707 33.269 87.651 1.00 21.07 306 SER A N 1
ATOM 2362 C CA . SER A 1 306 ? 5.242 34.207 88.629 1.00 21.58 306 SER A CA 1
ATOM 2363 C C . SER A 1 306 ? 3.809 34.007 88.960 1.00 19.64 306 SER A C 1
ATOM 2364 O O . SER A 1 306 ? 2.909 34.532 88.349 1.00 22.42 306 SER A O 1
ATOM 2367 N N . ILE A 1 307 ? 3.607 33.169 89.982 1.00 19.22 307 ILE A N 1
ATOM 2368 C CA . ILE A 1 307 ? 2.213 32.906 90.406 1.00 18.41 307 ILE A CA 1
ATOM 2369 C C . ILE A 1 307 ? 1.743 34.080 91.251 1.00 18.49 307 ILE A C 1
ATOM 2370 O O . ILE A 1 307 ? 2.505 34.532 92.109 1.00 21.01 307 ILE A O 1
ATOM 2375 N N . LYS A 1 308 ? 0.550 34.573 91.084 1.00 16.61 308 LYS A N 1
ATOM 2376 C CA . LYS A 1 308 ? -0.026 35.686 91.767 1.00 17.68 308 LYS A CA 1
ATOM 2377 C C . LYS A 1 308 ? -1.094 35.371 92.704 1.00 18.73 308 LYS A C 1
ATOM 2378 O O . LYS A 1 308 ? -1.879 34.460 92.406 1.00 15.98 308 LYS A O 1
ATOM 2384 N N . ARG A 1 309 ? -1.265 36.106 93.812 1.00 17.63 309 ARG A N 1
ATOM 2385 C CA . ARG A 1 309 ? -2.322 35.984 94.751 1.00 16.44 309 ARG A CA 1
ATOM 2386 C C . ARG A 1 309 ? -3.637 35.972 93.982 1.00 16.47 309 ARG A C 1
ATOM 2387 O O . ARG A 1 309 ? -3.846 36.829 93.107 1.00 17.48 309 ARG A O 1
ATOM 2395 N N . GLY A 1 310 ? -4.521 34.981 94.211 1.00 15.50 310 GLY A N 1
ATOM 2396 C CA . GLY A 1 310 ? -5.777 34.889 93.562 1.00 14.45 310 GLY A CA 1
ATOM 2397 C C . GLY A 1 310 ? -5.804 34.063 92.331 1.00 12.56 310 GLY A C 1
ATOM 2398 O O . GLY A 1 310 ? -6.912 33.745 91.898 1.00 14.94 310 GLY A O 1
ATOM 2399 N N . ASP A 1 311 ? -4.665 33.694 91.769 1.00 12.52 311 ASP A N 1
ATOM 2400 C CA . ASP A 1 311 ? -4.601 32.859 90.601 1.00 12.44 311 ASP A CA 1
ATOM 2401 C C . ASP A 1 311 ? -5.157 31.440 90.980 1.00 12.62 311 ASP A C 1
ATOM 2402 O O . ASP A 1 311 ? -4.826 30.952 92.056 1.00 12.49 311 ASP A O 1
ATOM 2407 N N . MET A 1 312 ? -5.926 30.840 90.095 1.00 12.37 312 MET A N 1
ATOM 2408 C CA . MET A 1 312 ? -6.450 29.514 90.331 1.00 14.28 312 MET A CA 1
ATOM 2409 C C . MET A 1 312 ? -5.472 28.496 89.832 1.00 13.36 312 MET A C 1
ATOM 2410 O O . MET A 1 312 ? -4.776 28.730 88.920 1.00 15.90 312 MET A O 1
ATOM 2415 N N . ILE A 1 313 ? -5.428 27.348 90.476 1.00 11.36 313 ILE A N 1
ATOM 2416 C CA . ILE A 1 313 ? -4.580 26.270 90.088 1.00 11.63 313 ILE A CA 1
ATOM 2417 C C . ILE A 1 313 ? -5.396 25.077 89.575 1.00 10.97 313 ILE A C 1
ATOM 2418 O O . ILE A 1 313 ? -6.294 24.625 90.321 1.00 11.84 313 ILE A O 1
ATOM 2423 N N . PHE A 1 314 ? -5.061 24.627 88.391 1.00 9.43 314 PHE A N 1
ATOM 2424 C CA . PHE A 1 314 ? -5.727 23.469 87.792 1.00 10.01 314 PHE A CA 1
ATOM 2425 C C . PHE A 1 314 ? -4.729 22.360 87.821 1.00 10.11 314 PHE A C 1
ATOM 2426 O O . PHE A 1 314 ? -3.667 22.372 87.198 1.00 11.03 314 PHE A O 1
ATOM 2434 N N . ILE A 1 315 ? -5.060 21.248 88.491 1.00 10.20 315 ILE A N 1
ATOM 2435 C CA . ILE A 1 315 ? -4.273 20.087 88.639 1.00 9.96 315 ILE A CA 1
ATOM 2436 C C . ILE A 1 315 ? -4.662 19.084 87.562 1.00 10.32 315 ILE A C 1
ATOM 2437 O O . ILE A 1 315 ? -5.802 18.568 87.560 1.00 10.08 315 ILE A O 1
ATOM 2442 N N . GLY A 1 316 ? -3.806 18.805 86.596 1.00 9.75 316 GLY A N 1
ATOM 2443 C CA . GLY A 1 316 ? -4.035 17.942 85.483 1.00 9.12 316 GLY A CA 1
ATOM 2444 C C . GLY A 1 316 ? -3.864 16.506 85.820 1.00 9.22 316 GLY A C 1
ATOM 2445 O O . GLY A 1 316 ? -2.916 15.856 85.378 1.00 10.46 316 GLY A O 1
ATOM 2446 N N . ILE A 1 317 ? -4.784 15.954 86.578 1.00 8.64 317 ILE A N 1
ATOM 2447 C CA . ILE A 1 317 ? -4.755 14.517 86.933 1.00 8.49 317 ILE A CA 1
ATOM 2448 C C . ILE A 1 317 ? -4.506 13.634 85.747 1.00 9.43 317 ILE A C 1
ATOM 2449 O O . ILE A 1 317 ? -3.686 12.695 85.798 1.00 9.88 317 ILE A O 1
ATOM 2454 N N . GLY A 1 318 ? -5.251 13.836 84.654 1.00 9.11 318 GLY A N 1
ATOM 2455 C CA . GLY A 1 318 ? -5.189 12.920 83.554 1.00 9.34 318 GLY A CA 1
ATOM 2456 C C . GLY A 1 318 ? -3.756 12.764 82.968 1.00 10.38 318 GLY A C 1
ATOM 2457 O O . GLY A 1 318 ? -3.368 11.659 82.633 1.00 12.70 318 GLY A O 1
ATOM 2458 N N . SER A 1 319 ? -3.083 13.915 82.831 1.00 9.34 319 SER A N 1
ATOM 2459 C CA . SER A 1 319 ? -1.708 13.836 82.339 1.00 9.91 319 SER A CA 1
ATOM 2460 C C . SER A 1 319 ? -0.730 13.445 83.388 1.00 10.54 319 SER A C 1
ATOM 2461 O O . SER A 1 319 ? 0.297 12.794 83.081 1.00 10.64 319 SER A O 1
ATOM 2464 N N . ALA A 1 320 ? -0.902 13.843 84.628 1.00 8.65 320 ALA A N 1
ATOM 2465 C CA . ALA A 1 320 ? 0.010 13.438 85.676 1.00 8.96 320 ALA A CA 1
ATOM 2466 C C . ALA A 1 320 ? 0.041 11.925 85.779 1.00 9.70 320 ALA A C 1
ATOM 2467 O O . ALA A 1 320 ? 1.083 11.276 85.953 1.00 9.15 320 ALA A O 1
ATOM 2469 N N . ASN A 1 321 ? -1.138 11.296 85.610 1.00 8.45 321 ASN A N 1
ATOM 2470 C CA . ASN A 1 321 ? -1.314 9.856 85.654 1.00 8.41 321 ASN A CA 1
ATOM 2471 C C . ASN A 1 321 ? -0.669 9.114 84.467 1.00 8.88 321 ASN A C 1
ATOM 2472 O O . ASN A 1 321 ? -0.595 7.907 84.504 1.00 10.16 321 ASN A O 1
ATOM 2477 N N . ARG A 1 322 ? -0.223 9.873 83.494 1.00 10.01 322 ARG A N 1
ATOM 2478 C CA . ARG A 1 322 ? 0.468 9.330 82.320 1.00 11.03 322 ARG A CA 1
ATOM 2479 C C . ARG A 1 322 ? 1.873 9.840 82.245 1.00 12.48 322 ARG A C 1
ATOM 2480 O O . ARG A 1 322 ? 2.505 9.829 81.134 1.00 14.11 322 ARG A O 1
ATOM 2488 N N . ASP A 1 323 ? 2.437 10.347 83.318 1.00 10.24 323 ASP A N 1
ATOM 2489 C CA . ASP A 1 323 ? 3.792 10.964 83.268 1.00 11.61 323 ASP A CA 1
ATOM 2490 C C . ASP A 1 323 ? 4.810 9.881 83.254 1.00 12.66 323 ASP A C 1
ATOM 2491 O O . ASP A 1 323 ? 4.933 9.078 84.145 1.00 12.00 323 ASP A O 1
ATOM 2496 N N . PRO A 1 324 ? 5.698 9.855 82.193 1.00 14.14 324 PRO A N 1
ATOM 2497 C CA . PRO A 1 324 ? 6.678 8.801 82.150 1.00 14.45 324 PRO A CA 1
ATOM 2498 C C . PRO A 1 324 ? 7.803 8.880 83.141 1.00 14.82 324 PRO A C 1
ATOM 2499 O O . PRO A 1 324 ? 8.479 7.852 83.316 1.00 17.84 324 PRO A O 1
ATOM 2503 N N . ASN A 1 325 ? 7.931 9.941 83.889 1.00 14.37 325 ASN A N 1
ATOM 2504 C CA . ASN A 1 325 ? 8.831 9.973 85.037 1.00 15.43 325 ASN A CA 1
ATOM 2505 C C . ASN A 1 325 ? 8.364 9.143 86.202 1.00 14.79 325 ASN A C 1
ATOM 2506 O O . ASN A 1 325 ? 9.106 8.764 87.111 1.00 16.24 325 ASN A O 1
ATOM 2511 N N . PHE A 1 326 ? 7.022 8.827 86.208 1.00 12.68 326 PHE A N 1
ATOM 2512 C CA . PHE A 1 326 ? 6.453 8.087 87.279 1.00 13.08 326 PHE A CA 1
ATOM 2513 C C . PHE A 1 326 ? 5.771 6.794 86.935 1.00 13.99 326 PHE A C 1
ATOM 2514 O O . PHE A 1 326 ? 5.473 5.980 87.844 1.00 16.75 326 PHE A O 1
ATOM 2522 N N . PHE A 1 327 ? 5.497 6.553 85.659 1.00 13.05 327 PHE A N 1
ATOM 2523 C CA . PHE A 1 327 ? 4.845 5.391 85.185 1.00 14.50 327 PHE A CA 1
ATOM 2524 C C . PHE A 1 327 ? 5.580 4.878 83.935 1.00 16.56 327 PHE A C 1
ATOM 2525 O O . PHE A 1 327 ? 5.753 5.592 82.978 1.00 18.96 327 PHE A O 1
ATOM 2533 N N . GLU A 1 328 ? 5.779 3.570 83.940 1.00 18.02 328 GLU A N 1
ATOM 2534 C CA . GLU A 1 328 ? 6.378 2.944 82.761 1.00 23.31 328 GLU A CA 1
ATOM 2535 C C . GLU A 1 328 ? 5.360 2.710 81.686 1.00 18.98 328 GLU A C 1
ATOM 2536 O O . GLU A 1 328 ? 4.262 2.263 81.978 1.00 19.49 328 GLU A O 1
ATOM 2542 N N . ASN A 1 329 ? 5.728 3.030 80.422 1.00 19.69 329 ASN A N 1
ATOM 2543 C CA . ASN A 1 329 ? 4.849 2.861 79.273 1.00 19.34 329 ASN A CA 1
ATOM 2544 C C . ASN A 1 329 ? 3.448 3.403 79.622 1.00 17.67 329 ASN A C 1
ATOM 2545 O O . ASN A 1 329 ? 2.479 2.658 79.612 1.00 17.29 329 ASN A O 1
ATOM 2550 N N . PRO A 1 330 ? 3.412 4.691 79.914 1.00 17.15 330 PRO A N 1
ATOM 2551 C CA . PRO A 1 330 ? 2.174 5.263 80.544 1.00 15.55 330 PRO A CA 1
ATOM 2552 C C . PRO A 1 330 ? 0.954 5.260 79.676 1.00 15.62 330 PRO A C 1
ATOM 2553 O O . PRO A 1 330 ? -0.171 5.301 80.155 1.00 14.89 330 PRO A O 1
ATOM 2557 N N . GLU A 1 331 ? 1.081 5.206 78.352 1.00 14.12 331 GLU A N 1
ATOM 2558 C CA . GLU A 1 331 ? -0.036 5.193 77.520 1.00 15.29 331 GLU A CA 1
ATOM 2559 C C . GLU A 1 331 ? -0.662 3.828 77.334 1.00 14.08 331 GLU A C 1
ATOM 2560 O O . GLU A 1 331 ? -1.710 3.711 76.715 1.00 17.69 331 GLU A O 1
ATOM 2566 N N . ILE A 1 332 ? 0.004 2.795 77.813 1.00 15.66 332 ILE A N 1
ATOM 2567 C CA . ILE A 1 332 ? -0.450 1.442 77.699 1.00 18.64 332 ILE A CA 1
ATOM 2568 C C . ILE A 1 332 ? -1.286 1.013 78.895 1.00 17.23 332 ILE A C 1
ATOM 2569 O O . ILE A 1 332 ? -0.854 1.150 80.008 1.00 17.96 332 ILE A O 1
ATOM 2574 N N . LEU A 1 333 ? -2.430 0.422 78.649 1.00 14.70 333 LEU A N 1
ATOM 2575 C CA . LEU A 1 333 ? -3.212 -0.155 79.736 1.00 14.28 333 LEU A CA 1
ATOM 2576 C C . LEU A 1 333 ? -2.564 -1.449 80.207 1.00 15.20 333 LEU A C 1
ATOM 2577 O O . LEU A 1 333 ? -2.427 -2.414 79.398 1.00 17.21 333 LEU A O 1
ATOM 2582 N N . ASN A 1 334 ? -2.187 -1.559 81.443 1.00 13.92 334 ASN A N 1
ATOM 2583 C CA . ASN A 1 334 ? -1.625 -2.734 82.061 1.00 14.02 334 ASN A CA 1
ATOM 2584 C C . ASN A 1 334 ? -2.335 -3.006 83.412 1.00 13.53 334 ASN A C 1
ATOM 2585 O O . ASN A 1 334 ? -2.029 -2.399 84.413 1.00 14.85 334 ASN A O 1
ATOM 2590 N N . ILE A 1 335 ? -3.283 -3.911 83.339 1.00 14.45 335 ILE A N 1
ATOM 2591 C CA . ILE A 1 335 ? -4.084 -4.204 84.497 1.00 15.01 335 ILE A CA 1
ATOM 2592 C C . ILE A 1 335 ? -3.419 -4.845 85.682 1.00 14.79 335 ILE A C 1
ATOM 2593 O O . ILE A 1 335 ? -4.024 -4.964 86.753 1.00 15.05 335 ILE A O 1
ATOM 2598 N N . ASN A 1 336 ? -2.142 -5.249 85.486 1.00 16.21 336 ASN A N 1
ATOM 2599 C CA . ASN A 1 336 ? -1.280 -5.728 86.488 1.00 17.67 336 ASN A CA 1
ATOM 2600 C C . ASN A 1 336 ? -0.230 -4.767 87.010 1.00 20.42 336 ASN A C 1
ATOM 2601 O O . ASN A 1 336 ? 0.583 -5.153 87.840 1.00 20.70 336 ASN A O 1
ATOM 2606 N N . ARG A 1 337 ? -0.347 -3.462 86.681 1.00 16.39 337 ARG A N 1
ATOM 2607 C CA . ARG A 1 337 ? 0.615 -2.482 87.081 1.00 17.40 337 ARG A CA 1
ATOM 2608 C C . ARG A 1 337 ? 0.699 -2.381 88.550 1.00 18.95 337 ARG A C 1
ATOM 2609 O O . ARG A 1 337 ? -0.280 -2.315 89.289 1.00 18.58 337 ARG A O 1
ATOM 2617 N N . SER A 1 338 ? 1.910 -2.554 89.144 1.00 23.46 338 SER A N 1
ATOM 2618 C CA . SER A 1 338 ? 2.030 -2.608 90.608 1.00 26.68 338 SER A CA 1
ATOM 2619 C C . SER A 1 338 ? 3.471 -2.314 91.080 1.00 29.83 338 SER A C 1
ATOM 2620 O O . SER A 1 338 ? 4.336 -2.944 90.522 1.00 29.60 338 SER A O 1
ATOM 2623 N N . PRO A 1 339 ? 3.760 -1.290 91.874 1.00 30.70 339 PRO A N 1
ATOM 2624 C CA . PRO A 1 339 ? 2.824 -0.242 92.330 1.00 27.82 339 PRO A CA 1
ATOM 2625 C C . PRO A 1 339 ? 2.187 0.671 91.221 1.00 21.18 339 PRO A C 1
ATOM 2626 O O . PRO A 1 339 ? 2.581 0.739 90.108 1.00 21.70 339 PRO A O 1
ATOM 2630 N N . ASN A 1 340 ? 1.279 1.491 91.651 1.00 22.37 340 ASN A N 1
ATOM 2631 C CA . ASN A 1 340 ? 0.459 2.350 90.686 1.00 16.60 340 ASN A CA 1
ATOM 2632 C C . ASN A 1 340 ? 0.078 3.504 91.553 1.00 14.74 340 ASN A C 1
ATOM 2633 O O . ASN A 1 340 ? -0.979 3.537 92.180 1.00 16.22 340 ASN A O 1
ATOM 2638 N N . ARG A 1 341 ? 0.878 4.535 91.584 1.00 12.64 341 ARG A N 1
ATOM 2639 C CA . ARG A 1 341 ? 0.759 5.675 92.405 1.00 12.71 341 ARG A CA 1
ATOM 2640 C C . ARG A 1 341 ? 0.024 6.835 91.659 1.00 11.14 341 ARG A C 1
ATOM 2641 O O . ARG A 1 341 ? 0.315 7.951 91.783 1.00 11.28 341 ARG A O 1
ATOM 2649 N N . HIS A 1 342 ? -1.111 6.484 91.056 1.00 10.38 342 HIS A N 1
ATOM 2650 C CA . HIS A 1 342 ? -1.949 7.466 90.408 1.00 9.78 342 HIS A CA 1
ATOM 2651 C C . HIS A 1 342 ? -2.514 8.444 91.428 1.00 8.91 342 HIS A C 1
ATOM 2652 O O . HIS A 1 342 ? -2.629 8.143 92.651 1.00 10.04 342 HIS A O 1
ATOM 2659 N N . ILE A 1 343 ? -2.940 9.579 90.964 1.00 8.29 343 ILE A N 1
ATOM 2660 C CA . ILE A 1 343 ? -3.587 10.611 91.752 1.00 9.12 343 ILE A CA 1
ATOM 2661 C C . ILE A 1 343 ? -5.068 10.843 91.367 1.00 8.36 343 ILE A C 1
ATOM 2662 O O . ILE A 1 343 ? -5.602 11.915 91.494 1.00 8.52 343 ILE A O 1
ATOM 2667 N N . SER A 1 344 ? -5.683 9.759 90.913 1.00 7.78 344 SER A N 1
ATOM 2668 C CA . SER A 1 344 ? -7.107 9.848 90.546 1.00 7.88 344 SER A CA 1
ATOM 2669 C C . SER A 1 344 ? -8.046 10.193 91.669 1.00 8.27 344 SER A C 1
ATOM 2670 O O . SER A 1 344 ? -9.146 10.680 91.432 1.00 8.24 344 SER A O 1
ATOM 2673 N N . PHE A 1 345 ? -7.624 9.908 92.894 1.00 8.11 345 PHE A N 1
ATOM 2674 C CA . PHE A 1 345 ? -8.360 10.244 94.171 1.00 7.87 345 PHE A CA 1
ATOM 2675 C C . PHE A 1 345 ? -7.767 11.500 94.819 1.00 8.80 345 PHE A C 1
ATOM 2676 O O . PHE A 1 345 ? -8.047 11.797 95.968 1.00 8.93 345 PHE A O 1
ATOM 2684 N N . GLY A 1 346 ? -6.881 12.218 94.091 1.00 9.01 346 GLY A N 1
ATOM 2685 C CA . GLY A 1 346 ? -6.182 13.353 94.653 1.00 9.82 346 GLY A CA 1
ATOM 2686 C C . GLY A 1 346 ? -5.048 12.864 95.507 1.00 10.83 346 GLY A C 1
ATOM 2687 O O . GLY A 1 346 ? -4.475 11.789 95.312 1.00 11.53 346 GLY A O 1
ATOM 2688 N N . PHE A 1 347 ? -4.642 13.735 96.448 1.00 11.60 347 PHE A N 1
ATOM 2689 C CA . PHE A 1 347 ? -3.451 13.470 97.339 1.00 12.65 347 PHE A CA 1
ATOM 2690 C C . PHE A 1 347 ? -3.438 14.401 98.482 1.00 13.40 347 PHE A C 1
ATOM 2691 O O . PHE A 1 347 ? -3.700 15.572 98.217 1.00 16.14 347 PHE A O 1
ATOM 2699 N N . GLY A 1 348 ? -3.157 13.863 99.665 1.00 12.91 348 GLY A N 1
ATOM 2700 C CA . GLY A 1 348 ? -2.995 14.689 100.853 1.00 14.45 348 GLY A CA 1
ATOM 2701 C C . GLY A 1 348 ? -4.261 14.939 101.604 1.00 15.22 348 GLY A C 1
ATOM 2702 O O . GLY A 1 348 ? -4.998 14.002 101.810 1.00 14.98 348 GLY A O 1
ATOM 2703 N N . ILE A 1 349 ? -4.410 16.181 102.040 1.00 16.72 349 ILE A N 1
ATOM 2704 C CA . ILE A 1 349 ? -5.435 16.553 102.971 1.00 20.48 349 ILE A CA 1
ATOM 2705 C C . ILE A 1 349 ? -6.849 16.125 102.525 1.00 17.00 349 ILE A C 1
ATOM 2706 O O . ILE A 1 349 ? -7.665 15.596 103.300 1.00 16.57 349 ILE A O 1
ATOM 2711 N N . HIS A 1 350 ? -7.082 16.350 101.257 1.00 15.00 350 HIS A N 1
ATOM 2712 C CA . HIS A 1 350 ? -8.397 16.213 100.643 1.00 12.98 350 HIS A CA 1
ATOM 2713 C C . HIS A 1 350 ? -8.477 14.872 99.840 1.00 10.44 350 HIS A C 1
ATOM 2714 O O . HIS A 1 350 ? -9.468 14.761 99.077 1.00 11.88 350 HIS A O 1
ATOM 2721 N N . PHE A 1 351 ? -7.605 13.938 100.067 1.00 10.19 351 PHE A N 1
ATOM 2722 C CA . PHE A 1 351 ? -7.667 12.673 99.365 1.00 10.06 351 PHE A CA 1
ATOM 2723 C C . PHE A 1 351 ? -9.089 12.107 99.529 1.00 10.37 351 PHE A C 1
ATOM 2724 O O . PHE A 1 351 ? -9.667 12.018 100.639 1.00 10.56 351 PHE A O 1
ATOM 2732 N N . CYS A 1 352 ? -9.609 11.537 98.434 1.00 8.88 352 CYS A N 1
ATOM 2733 C CA . CYS A 1 352 ? -11.001 11.099 98.435 1.00 8.46 352 CYS A CA 1
ATOM 2734 C C . CYS A 1 352 ? -11.382 10.251 99.577 1.00 8.54 352 CYS A C 1
ATOM 2735 O O . CYS A 1 352 ? -10.928 9.179 99.791 1.00 10.15 352 CYS A O 1
ATOM 2738 N N . LEU A 1 353 ? -12.406 10.709 100.278 1.00 9.13 353 LEU A N 1
ATOM 2739 C CA . LEU A 1 353 ? -13.028 9.976 101.380 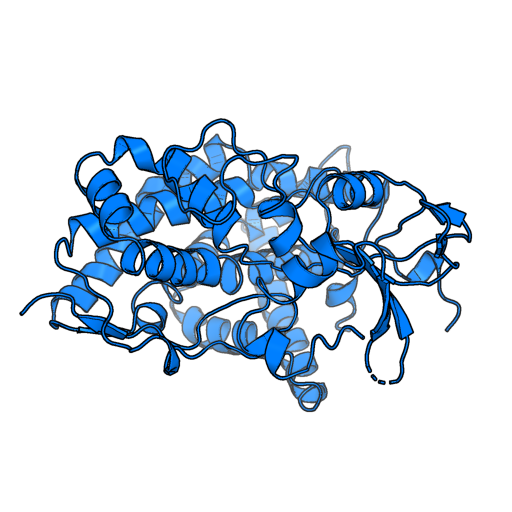1.00 10.59 353 LEU A CA 1
ATOM 2740 C C . LEU A 1 353 ? -13.708 8.717 100.949 1.00 9.99 353 LEU A C 1
ATOM 2741 O O . LEU A 1 353 ? -13.750 7.733 101.642 1.00 10.52 353 LEU A O 1
ATOM 2746 N N . GLY A 1 354 ? -14.282 8.783 99.779 1.00 9.35 354 GLY A N 1
ATOM 2747 C CA . GLY A 1 354 ? -15.071 7.649 99.243 1.00 10.27 354 GLY A CA 1
ATOM 2748 C C . GLY A 1 354 ? -14.275 6.629 98.506 1.00 9.78 354 GLY A C 1
ATOM 2749 O O . GLY A 1 354 ? -14.856 5.682 97.970 1.00 10.16 354 GLY A O 1
ATOM 2750 N N . ALA A 1 355 ? -12.966 6.736 98.483 1.00 8.24 355 ALA A N 1
ATOM 2751 C CA . ALA A 1 355 ? -12.118 5.805 97.684 1.00 9.32 355 ALA A CA 1
ATOM 2752 C C . ALA A 1 355 ? -12.421 4.364 97.969 1.00 9.07 355 ALA A C 1
ATOM 2753 O O . ALA A 1 355 ? -12.541 3.586 97.024 1.00 9.26 355 ALA A O 1
ATOM 2755 N N . PRO A 1 356 ? -12.654 3.936 99.241 1.00 9.46 356 PRO A N 1
ATOM 2756 C CA . PRO A 1 356 ? -12.881 2.505 99.387 1.00 9.76 356 PRO A CA 1
ATOM 2757 C C . PRO A 1 356 ? -14.202 2.080 98.760 1.00 9.49 356 PRO A C 1
ATOM 2758 O O . PRO A 1 356 ? -14.349 0.950 98.274 1.00 10.06 356 PRO A O 1
ATOM 2762 N N . LEU A 1 357 ? -15.193 2.961 98.751 1.00 8.52 357 LEU A N 1
ATOM 2763 C CA . LEU A 1 357 ? -16.489 2.632 98.172 1.00 9.90 357 LEU A CA 1
ATOM 2764 C C . LEU A 1 357 ? -16.411 2.632 96.666 1.00 8.35 357 LEU A C 1
ATOM 2765 O O . LEU A 1 357 ? -16.919 1.727 96.033 1.00 8.55 357 LEU A O 1
ATOM 2770 N N . ALA A 1 358 ? -15.735 3.608 96.068 1.00 8.47 358 ALA A N 1
ATOM 2771 C CA . ALA A 1 358 ? -15.534 3.584 94.620 1.00 9.89 358 ALA A CA 1
ATOM 2772 C C . ALA A 1 358 ? -14.808 2.344 94.200 1.00 9.48 358 ALA A C 1
ATOM 2773 O O . ALA A 1 358 ? -15.161 1.664 93.220 1.00 9.70 358 ALA A O 1
ATOM 2775 N N . ARG A 1 359 ? -13.767 1.964 94.940 1.00 8.93 359 ARG A N 1
ATOM 2776 C CA . ARG A 1 359 ? -13.017 0.781 94.624 1.00 9.76 359 ARG A CA 1
ATOM 2777 C C . ARG A 1 359 ? -13.853 -0.467 94.776 1.00 9.02 359 ARG A C 1
ATOM 2778 O O . ARG A 1 359 ? -13.751 -1.386 93.941 1.00 10.78 359 ARG A O 1
ATOM 2786 N N . LEU A 1 360 ? -14.750 -0.543 95.769 1.00 8.70 360 LEU A N 1
ATOM 2787 C CA . LEU A 1 360 ? -15.576 -1.721 95.956 1.00 9.00 360 LEU A CA 1
ATOM 2788 C C . LEU A 1 360 ? -16.590 -1.810 94.874 1.00 8.69 360 LEU A C 1
ATOM 2789 O O . LEU A 1 360 ? -16.885 -2.914 94.327 1.00 9.45 360 LEU A O 1
ATOM 2794 N N . GLU A 1 361 ? -17.240 -0.703 94.491 1.00 8.78 361 GLU A N 1
ATOM 2795 C CA . GLU A 1 361 ? -18.169 -0.735 93.401 1.00 9.47 361 GLU A CA 1
ATOM 2796 C C . GLU A 1 361 ? -17.517 -1.169 92.148 1.00 9.41 361 GLU A C 1
ATOM 2797 O O . GLU A 1 361 ? -18.073 -1.969 91.349 1.00 10.15 361 GLU A O 1
ATOM 2803 N N . GLY A 1 362 ? -16.353 -0.675 91.826 1.00 9.72 362 GLY A N 1
ATOM 2804 C CA . GLY A 1 362 ? -15.594 -1.058 90.627 1.00 10.27 362 GLY A CA 1
ATOM 2805 C C . GLY A 1 362 ? -15.265 -2.533 90.681 1.00 10.11 362 GLY A C 1
ATOM 2806 O O . GLY A 1 362 ? -15.481 -3.252 89.673 1.00 10.50 362 GLY A O 1
ATOM 2807 N N . HIS A 1 363 ? -14.731 -3.025 91.764 1.00 9.33 363 HIS A N 1
ATOM 2808 C CA . HIS A 1 363 ? -14.394 -4.471 91.919 1.00 10.68 363 HIS A CA 1
ATOM 2809 C C . HIS A 1 363 ? -15.611 -5.286 91.564 1.00 11.86 363 HIS A C 1
ATOM 2810 O O . HIS A 1 363 ? -1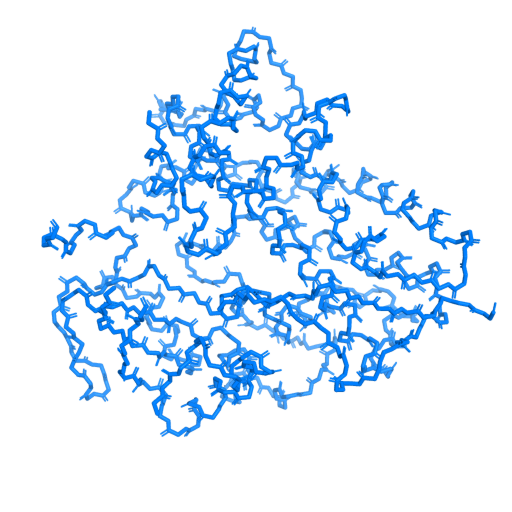5.494 -6.208 90.739 1.00 12.37 363 HIS A O 1
ATOM 28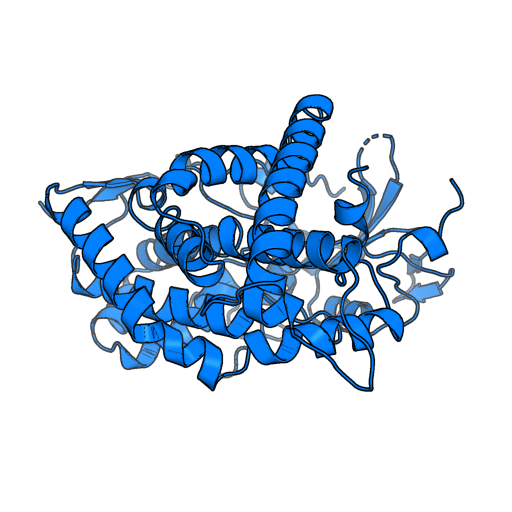17 N N . ILE A 1 364 ? -16.723 -5.001 92.195 1.00 10.20 364 ILE A N 1
ATOM 2818 C CA . ILE A 1 364 ? -17.909 -5.819 92.059 1.00 9.96 364 ILE A CA 1
ATOM 2819 C C . ILE A 1 364 ? -18.413 -5.718 90.649 1.00 10.72 364 ILE A C 1
ATOM 2820 O O . ILE A 1 364 ? -18.757 -6.724 89.988 1.00 12.01 364 ILE A O 1
ATOM 2825 N N . ALA A 1 365 ? -18.572 -4.515 90.135 1.00 10.16 365 ALA A N 1
ATOM 2826 C CA . ALA A 1 365 ? -19.227 -4.310 88.879 1.00 11.33 365 ALA A CA 1
ATOM 2827 C C . ALA A 1 365 ? -18.440 -4.875 87.746 1.00 11.04 365 ALA A C 1
ATOM 2828 O O . ALA A 1 365 ? -19.041 -5.530 86.841 1.00 11.61 365 ALA A O 1
ATOM 2830 N N . PHE A 1 366 ? -17.164 -4.627 87.637 1.00 10.87 366 PHE A N 1
ATOM 2831 C CA . PHE A 1 366 ? -16.386 -5.131 86.488 1.00 12.04 366 PHE A CA 1
ATOM 2832 C C . PHE A 1 366 ? -16.352 -6.634 86.503 1.00 11.91 366 PHE A C 1
ATOM 2833 O O . PHE A 1 366 ? -16.583 -7.252 85.459 1.00 13.43 366 PHE A O 1
ATOM 2841 N N . LYS A 1 367 ? -16.136 -7.251 87.650 1.00 11.63 367 LYS A N 1
ATOM 2842 C CA . LYS A 1 367 ? -16.132 -8.742 87.725 1.00 12.41 367 LYS A CA 1
ATOM 2843 C C . LYS A 1 367 ? -17.465 -9.241 87.316 1.00 12.46 367 LYS A C 1
ATOM 2844 O O . LYS A 1 367 ? -17.560 -10.269 86.559 1.00 13.89 367 LYS A O 1
ATOM 2850 N N . ALA A 1 368 ? -18.555 -8.707 87.806 1.00 11.44 368 ALA A N 1
ATOM 2851 C CA . ALA A 1 368 ? -19.852 -9.214 87.573 1.00 12.80 368 ALA A CA 1
ATOM 2852 C C . ALA A 1 368 ? -20.218 -9.088 86.140 1.00 12.27 368 ALA A C 1
ATOM 2853 O O . ALA A 1 368 ? -20.849 -10.054 85.569 1.00 12.93 368 ALA A O 1
ATOM 2855 N N . LEU A 1 369 ? -19.950 -7.984 85.485 1.00 11.85 369 LEU A N 1
ATOM 2856 C CA . LEU A 1 369 ? -20.266 -7.777 84.104 1.00 12.80 369 LEU A CA 1
ATOM 2857 C C . LEU A 1 369 ? -19.547 -8.797 83.220 1.00 13.36 369 LEU A C 1
ATOM 2858 O O . LEU A 1 369 ? -20.202 -9.356 82.323 1.00 13.43 369 LEU A O 1
ATOM 2863 N N . LEU A 1 370 ? -18.283 -9.001 83.467 1.00 13.61 370 LEU A N 1
ATOM 2864 C CA . LEU A 1 370 ? -17.418 -9.922 82.632 1.00 15.68 370 LEU A CA 1
ATOM 2865 C C . LEU A 1 370 ? -17.807 -11.345 82.916 1.00 16.38 370 LEU A C 1
ATOM 2866 O O . LEU A 1 370 ? -17.706 -12.205 81.918 1.00 18.73 370 LEU A O 1
ATOM 2871 N N . LYS A 1 371 ? -18.310 -11.691 84.058 1.00 14.57 371 LYS A N 1
ATOM 2872 C CA . LYS A 1 371 ? -18.766 -13.078 84.405 1.00 14.60 371 LYS A CA 1
ATOM 2873 C C . LYS A 1 371 ? -20.037 -13.297 83.675 1.00 17.38 371 LYS A C 1
ATOM 2874 O O . LYS A 1 371 ? -20.260 -14.411 83.056 1.00 17.98 371 LYS A O 1
ATOM 2880 N N . ARG A 1 372 ? -20.976 -12.353 83.682 1.00 15.32 372 ARG A N 1
ATOM 2881 C CA . ARG A 1 372 ? -22.276 -12.580 83.088 1.00 16.23 372 ARG A CA 1
ATOM 2882 C C . ARG A 1 372 ? -22.161 -12.551 81.601 1.00 16.24 372 ARG A C 1
ATOM 2883 O O . ARG A 1 372 ? -22.905 -13.362 80.913 1.00 17.72 372 ARG A O 1
ATOM 2891 N N . PHE A 1 373 ? -21.391 -11.676 81.009 1.00 14.77 373 PHE A N 1
ATOM 2892 C CA . PHE A 1 373 ? -21.343 -11.462 79.606 1.00 15.81 373 PHE A CA 1
ATOM 2893 C C . PHE A 1 373 ? -19.942 -11.610 79.107 1.00 16.91 373 PHE A C 1
ATOM 2894 O O . PHE A 1 373 ? -19.361 -10.651 78.683 1.00 16.60 373 PHE A O 1
ATOM 2902 N N . PRO A 1 374 ? -19.418 -12.839 79.028 1.00 19.01 374 PRO A N 1
ATOM 2903 C CA . PRO A 1 374 ? -18.029 -13.041 78.589 1.00 20.21 374 PRO A CA 1
ATOM 2904 C C . PRO A 1 374 ? -17.782 -12.593 77.182 1.00 20.15 374 PRO A C 1
ATOM 2905 O O . PRO A 1 374 ? -16.634 -12.280 76.841 1.00 23.66 374 PRO A O 1
ATOM 2909 N N . ASP A 1 375 ? -18.809 -12.541 76.368 1.00 20.53 375 ASP A N 1
ATOM 2910 C CA . ASP A 1 375 ? -18.689 -12.132 74.958 1.00 20.42 375 ASP A CA 1
ATOM 2911 C C . ASP A 1 375 ? -18.958 -10.661 74.650 1.00 17.90 375 ASP A C 1
ATOM 2912 O O . ASP A 1 375 ? -19.077 -10.193 73.541 1.00 19.27 375 ASP A O 1
ATOM 2917 N N . ILE A 1 376 ? -19.073 -9.903 75.755 1.00 16.87 376 ILE A N 1
ATOM 2918 C CA . ILE A 1 376 ? -19.366 -8.480 75.573 1.00 16.80 376 ILE A CA 1
ATOM 2919 C C . ILE A 1 376 ? -18.353 -7.769 74.637 1.00 15.91 376 ILE A C 1
ATOM 2920 O O . ILE A 1 376 ? -17.128 -8.039 74.690 1.00 17.08 376 ILE A O 1
ATOM 2925 N N . GLU A 1 377 ? -18.862 -6.878 73.794 1.00 15.12 377 GLU A N 1
ATOM 2926 C CA . GLU A 1 377 ? -18.064 -6.167 72.793 1.00 16.88 377 GLU A CA 1
ATOM 2927 C C . GLU A 1 377 ? -18.641 -4.803 72.527 1.00 15.69 377 GLU A C 1
ATOM 2928 O O . GLU A 1 377 ? -19.818 -4.581 72.596 1.00 15.07 377 GLU A O 1
ATOM 2934 N N . LEU A 1 378 ? -17.750 -3.864 72.235 1.00 16.20 378 LEU A N 1
ATOM 2935 C CA . LEU A 1 378 ? -18.157 -2.523 71.901 1.00 17.91 378 LEU A CA 1
ATOM 2936 C C . LEU A 1 378 ? -19.023 -2.448 70.655 1.00 19.28 378 LEU A C 1
ATOM 2937 O O . LEU A 1 378 ? -18.736 -3.245 69.693 1.00 23.93 378 LEU A O 1
ATOM 2942 N N . ALA A 1 379 ? -20.097 -1.717 70.597 1.00 17.12 379 ALA A N 1
ATOM 2943 C CA . ALA A 1 379 ? -21.022 -1.664 69.442 1.00 19.12 379 ALA A CA 1
ATOM 2944 C C . ALA A 1 379 ? -21.144 -0.198 69.032 1.00 20.50 379 ALA A C 1
ATOM 2945 O O . ALA A 1 379 ? -22.187 0.257 68.628 1.00 22.82 379 ALA A O 1
ATOM 2947 N N . VAL A 1 380 ? -20.044 0.556 69.117 1.00 19.80 380 VAL A N 1
ATOM 2948 C CA . VAL A 1 380 ? -19.960 1.985 68.676 1.00 21.05 380 VAL A CA 1
ATOM 2949 C C . VAL A 1 380 ? -18.560 2.168 68.171 1.00 20.32 380 VAL A C 1
ATOM 2950 O O . VAL A 1 380 ? -17.602 1.662 68.745 1.00 21.82 380 VAL A O 1
ATOM 2954 N N . ALA A 1 381 ? -18.432 2.791 66.992 1.00 23.94 381 ALA A N 1
ATOM 2955 C CA . ALA A 1 381 ? -17.120 3.099 66.452 1.00 27.67 381 ALA A CA 1
ATOM 2956 C C . ALA A 1 381 ? -16.429 4.210 67.267 1.00 24.30 381 ALA A C 1
ATOM 2957 O O . ALA A 1 381 ? -17.089 5.108 67.770 1.00 23.54 381 ALA A O 1
ATOM 2959 N N . PRO A 1 382 ? -15.098 4.213 67.287 1.00 26.74 382 PRO A N 1
ATOM 2960 C CA . PRO A 1 382 ? -14.363 5.264 68.057 1.00 26.33 382 PRO A CA 1
ATOM 2961 C C . PRO A 1 382 ? -14.771 6.710 67.811 1.00 27.46 382 PRO A C 1
ATOM 2962 O O . PRO A 1 382 ? -14.921 7.493 68.752 1.00 27.90 382 PRO A O 1
ATOM 2966 N N . ASP A 1 383 ? -14.972 7.102 66.544 1.00 25.56 383 ASP A N 1
ATOM 2967 C CA . ASP A 1 383 ? -15.378 8.460 66.250 1.00 27.94 383 ASP A CA 1
ATOM 2968 C C . ASP A 1 383 ? -16.779 8.800 66.656 1.00 24.42 383 ASP A C 1
ATOM 2969 O O . ASP A 1 383 ? -17.053 9.974 66.713 1.00 27.90 383 ASP A O 1
ATOM 2974 N N . ASP A 1 384 ? -17.652 7.817 67.015 1.00 20.44 384 ASP A N 1
ATOM 2975 C CA . ASP A 1 384 ? -19.020 8.012 67.345 1.00 22.32 384 ASP A CA 1
ATOM 2976 C C . ASP A 1 384 ? -19.312 7.983 68.881 1.00 16.98 384 ASP A C 1
ATOM 2977 O O . ASP A 1 384 ? -20.443 8.122 69.292 1.00 20.29 384 ASP A O 1
ATOM 2982 N N . ILE A 1 385 ? -18.246 7.705 69.618 1.00 18.53 385 ILE A N 1
ATOM 2983 C CA . ILE A 1 385 ? -18.389 7.603 71.090 1.00 17.40 385 ILE A CA 1
ATOM 2984 C C . ILE A 1 385 ? -18.792 8.979 71.563 1.00 15.58 385 ILE A C 1
ATOM 2985 O O . ILE A 1 385 ? -18.198 9.988 71.149 1.00 18.48 385 ILE A O 1
ATOM 2990 N N . GLN A 1 386 ? -19.779 9.051 72.421 1.00 14.71 386 GLN A N 1
ATOM 2991 C CA . GLN A 1 386 ? -20.394 10.300 72.862 1.00 15.58 386 GLN A CA 1
ATOM 2992 C C . GLN A 1 386 ? -19.998 10.550 74.330 1.00 14.09 386 GLN A C 1
ATOM 2993 O O . GLN A 1 386 ? -20.427 9.844 75.241 1.00 13.75 386 GLN A O 1
ATOM 2999 N N . TRP A 1 387 ? -19.326 11.631 74.513 1.00 12.58 387 TRP A N 1
ATOM 3000 C CA . TRP A 1 387 ? -18.897 12.081 75.812 1.00 11.57 387 TRP A CA 1
ATOM 3001 C C . TRP A 1 387 ? -19.738 13.242 76.311 1.00 12.99 387 TRP A C 1
ATOM 3002 O O . TRP A 1 387 ? -20.148 14.124 75.485 1.00 14.02 387 TRP A O 1
ATOM 3013 N N . ARG A 1 388 ? -20.030 13.344 77.595 1.00 12.46 388 ARG A N 1
ATOM 3014 C CA . ARG A 1 388 ? -20.741 14.488 78.168 1.00 12.83 388 ARG A CA 1
ATOM 3015 C C . ARG A 1 388 ? -19.844 15.722 78.141 1.00 13.62 388 ARG A C 1
ATOM 3016 O O . ARG A 1 388 ? -18.623 15.644 78.130 1.00 14.60 388 ARG A O 1
ATOM 3024 N N . LYS A 1 389 ? -20.439 16.920 78.031 1.00 13.35 389 LYS A N 1
ATOM 3025 C CA . LYS A 1 389 ? -19.749 18.149 78.126 1.00 14.68 389 LYS A CA 1
ATOM 3026 C C . LYS A 1 389 ? -19.525 18.441 79.583 1.00 16.95 389 LYS A C 1
ATOM 3027 O O . LYS A 1 389 ? -20.423 18.745 80.304 1.00 18.10 389 LYS A O 1
ATOM 3033 N N . ASN A 1 390 ? -18.335 18.304 80.009 1.00 17.63 390 ASN A N 1
ATOM 3034 C CA . ASN A 1 390 ? -17.923 18.619 81.393 1.00 16.43 390 ASN A CA 1
ATOM 3035 C C . ASN A 1 390 ? -16.424 18.711 81.323 1.00 15.77 390 ASN A C 1
ATOM 3036 O O . ASN A 1 390 ? -15.850 17.635 80.950 1.00 19.02 390 ASN A O 1
ATOM 3041 N N . VAL A 1 391 ? -15.875 19.815 81.772 1.00 15.68 391 VAL A N 1
ATOM 3042 C CA . VAL A 1 391 ? -14.442 20.133 81.773 1.00 19.47 391 VAL A CA 1
ATOM 3043 C C . VAL A 1 391 ? -13.690 19.136 82.744 1.00 14.69 391 VAL A C 1
ATOM 3044 O O . VAL A 1 391 ? -12.552 18.754 82.436 1.00 15.73 391 VAL A O 1
ATOM 3048 N N . PHE A 1 392 ? -14.251 18.937 83.905 1.00 11.99 392 PHE A N 1
ATOM 3049 C CA . PHE A 1 392 ? -13.547 18.317 85.009 1.00 11.04 392 PHE A CA 1
ATOM 3050 C C . PHE A 1 392 ? -13.844 16.878 85.052 1.00 10.29 392 PHE A C 1
ATOM 3051 O O . PHE A 1 392 ? -12.942 16.099 85.486 1.00 11.30 392 PHE A O 1
ATOM 3059 N N . LEU A 1 393 ? -15.044 16.453 84.816 1.00 11.11 393 LEU A N 1
ATOM 3060 C CA . LEU A 1 393 ? -15.484 15.053 84.917 1.00 11.53 393 LEU A CA 1
ATOM 3061 C C . LEU A 1 393 ? -15.608 14.403 83.564 1.00 13.02 393 LEU A C 1
ATOM 3062 O O . LEU A 1 393 ? -16.611 14.786 82.804 1.00 16.83 393 LEU A O 1
ATOM 3067 N N . ARG A 1 394 ? -14.826 13.424 83.244 1.00 10.46 394 ARG A N 1
ATOM 3068 C CA . ARG A 1 394 ? -14.762 12.801 81.936 1.00 9.90 394 ARG A CA 1
ATOM 3069 C C . ARG A 1 394 ? -15.672 11.613 81.934 1.00 10.49 394 ARG A C 1
ATOM 3070 O O . ARG A 1 394 ? -15.340 10.572 82.482 1.00 11.77 394 ARG A O 1
ATOM 3078 N N . GLY A 1 395 ? -16.830 11.745 81.317 1.00 10.47 395 GLY A N 1
ATOM 3079 C CA . GLY A 1 395 ? -17.878 10.729 81.396 1.00 10.10 395 GLY A CA 1
ATOM 3080 C C . GLY A 1 395 ? -18.656 10.550 80.102 1.00 10.24 395 GLY A C 1
ATOM 3081 O O . GLY A 1 395 ? -18.900 11.508 79.390 1.00 10.95 395 GLY A O 1
ATOM 3082 N N . LEU A 1 396 ? -19.083 9.326 79.890 1.00 10.86 396 LEU A N 1
ATOM 3083 C CA . LEU A 1 396 ? -19.843 8.972 78.673 1.00 10.60 396 LEU A CA 1
ATOM 3084 C C . LEU A 1 396 ? -21.263 9.357 78.778 1.00 10.85 396 LEU A C 1
ATOM 3085 O O . LEU A 1 396 ? -21.883 9.241 79.798 1.00 11.90 396 LEU A O 1
ATOM 3090 N N . GLU A 1 397 ? -21.824 9.754 77.634 1.00 12.50 397 GLU A N 1
ATOM 3091 C CA . GLU A 1 397 ? -23.275 9.894 77.558 1.00 14.34 397 GLU A CA 1
ATOM 3092 C C . GLU A 1 397 ? -23.999 8.561 77.384 1.00 13.10 397 GLU A C 1
ATOM 3093 O O . GLU A 1 397 ? -25.036 8.373 77.961 1.00 15.50 397 GLU A O 1
ATOM 3099 N N . SER A 1 398 ? -23.378 7.699 76.611 1.00 12.80 398 SER A N 1
ATOM 3100 C CA . SER A 1 398 ? -23.907 6.350 76.341 1.00 13.61 398 SER A CA 1
ATOM 3101 C C . SER A 1 398 ? -22.771 5.488 75.967 1.00 12.10 398 SER A C 1
ATOM 3102 O O . SER A 1 398 ? -21.663 5.895 75.592 1.00 12.59 398 SER A O 1
ATOM 3105 N N . LEU A 1 399 ? -23.005 4.171 76.052 1.00 11.36 399 LEU A N 1
ATOM 3106 C CA . LEU A 1 399 ? -21.994 3.165 75.789 1.00 12.80 399 LEU A CA 1
ATOM 3107 C C . LEU A 1 399 ? -22.656 1.893 75.209 1.00 12.87 399 LEU A C 1
ATOM 3108 O O . LEU A 1 399 ? -22.914 0.948 75.943 1.00 12.48 399 LEU A O 1
ATOM 3113 N N . PRO A 1 400 ? -22.942 1.957 73.862 1.00 12.90 400 PRO A N 1
ATOM 3114 C CA . PRO A 1 400 ? -23.565 0.774 73.260 1.00 13.45 400 PRO A CA 1
ATOM 3115 C C . PRO A 1 400 ? -22.680 -0.410 73.183 1.00 12.36 400 PRO A C 1
ATOM 3116 O O . PRO A 1 400 ? -21.568 -0.272 72.701 1.00 13.21 400 PRO A O 1
ATOM 3120 N N . VAL A 1 401 ? -23.121 -1.605 73.587 1.00 12.17 401 VAL A N 1
ATOM 3121 C CA . VAL A 1 401 ? -22.406 -2.807 73.523 1.00 12.64 401 VAL A CA 1
ATOM 3122 C C . VAL A 1 401 ? -23.326 -3.923 72.976 1.00 14.34 401 VAL A C 1
ATOM 3123 O O . VAL A 1 401 ? -24.521 -3.849 73.042 1.00 14.16 401 VAL A O 1
ATOM 3127 N N . SER A 1 402 ? -22.608 -4.933 72.447 1.00 13.90 402 SER A N 1
ATOM 3128 C CA . SER A 1 402 ? -23.256 -6.242 72.140 1.00 15.09 402 SER A CA 1
ATOM 3129 C C . SER A 1 402 ? -22.953 -7.118 73.294 1.00 16.12 402 SER A C 1
ATOM 3130 O O . SER A 1 402 ? -21.808 -7.179 73.772 1.00 16.02 402 SER A O 1
ATOM 3133 N N . LEU A 1 403 ? -23.941 -7.801 73.832 1.00 15.88 403 LEU A N 1
ATOM 3134 C CA . LEU A 1 403 ? -23.776 -8.695 74.954 1.00 16.65 403 LEU A CA 1
ATOM 3135 C C . LEU A 1 403 ? -23.576 -10.141 74.566 1.00 20.00 403 LEU A C 1
ATOM 3136 O O . LEU A 1 403 ? -22.959 -10.862 75.324 1.00 25.48 403 LEU A O 1
ATOM 3141 N N . SER A 1 404 ? -24.268 -10.585 73.525 1.00 21.16 404 SER A N 1
ATOM 3142 C CA . SER A 1 404 ? -24.373 -12.002 73.053 1.00 24.93 404 SER A CA 1
ATOM 3143 C C . SER A 1 404 ? -24.884 -11.973 71.623 1.00 21.92 404 SER A C 1
ATOM 3144 O O . SER A 1 404 ? -25.198 -10.972 71.086 1.00 20.86 404 SER A O 1
ATOM 3147 N N . LYS A 1 405 ? -24.967 -13.109 70.877 1.00 28.23 405 LYS A N 1
ATOM 3148 C CA . LYS A 1 405 ? -25.520 -13.120 69.484 1.00 28.72 405 LYS A CA 1
ATOM 3149 C C . LYS A 1 405 ? -27.027 -12.682 69.224 1.00 27.25 405 LYS A C 1
ATOM 3150 O O . LYS A 1 405 ? -27.995 -12.919 70.036 1.00 21.32 405 LYS A O 1
#

Solvent-accessible surface area: 18744 Å² total

InterPro domains:
  IPR001128 Cytochrome P450 [PF00067] (84-373)
  IPR002397 Cytochrome P450, B-class [PR00359] (94-105)
  IPR002397 Cytochrome P450, B-class [PR00359] (140-156)
  IPR002397 Cytochrome P450, B-class [PR00359] (157-172)
  IPR002397 Cytochrome P450, B-class [PR00359] (195-217)
  IPR002397 Cytochrome P450, B-class [PR00359] (276-287)
  IPR002397 Cytochrome P450, B-class [PR00359] (294-321)
  IPR002397 Cytochrome P450, B-class [PR00359] (322-337)
  IPR002397 Cytochrome P450, B-class [PR00359] (343-352)
  IPR002397 Cytochrome P450, B-class [PR00359] (352-363)
  IPR017972 Cytochrome P450, conserved site [PS00086] (345-354)
  IPR036396 Cytochrome P450 superfamily [G3DSA:1.10.630.10] (1-405)
  IPR036396 Cytochrome P450 superfamily [SSF48264] (7-403)

Organism: Bacillus subtilis (strain 168) (NCBI:txid224308)

Foldseek 3Di:
DDDLLDDVCLLPVLVVLQVCVVPPQWDWDWDPVTAIATEHRAQVVLVCQLPPPLKALALVLFDPDLLCLQCPALSSHDPPVNVVLCVLQLVCQDPVNLVVCLVVLLVLLVVLLVVVVVDQKDWCLVRPLQVSLLVVLCVQAVPDPVCSVVVVVLLVLLPDPPPVCVVSNSVSSVVNLVVLLVVLVVLLVPNDRHSSNSLSPGADPHHHDDSSNSSNHSNVVSNCSGDLLSQLQFQLVVVCQVPVVQVVVCLVPVVLLLLQSLLSCLQSLQQQKDKSMFRSAWDDDPRDTHHGGHIYINGQNNNSQHCVVDPPSNDRDSNDPPRPGQSQHDPPNRNSCVVNSSSSSSSNSNSLCNSQVPKHFPADSVGFAWDSDSGGTHGPTTMIGRHD

Sequence (388 aa):
MFHPHGKEFHHNPFSSVLGRFREEEPIIHRFELKATYPAWLITRYDDCMAFLKDNRITRDVKNVMNQDIDFVSDHMLAKDTPDHTRLRSLVHQAFTPRTIENLRGSIEQIAEQLLDEMEKENKADIMKSFASSPLPFIVISELMGIPKEDRSQFQIWTNAMVDTSEGNRELTNQALREFKDYIAKLIHDRRIKPKDDLISKLVHAEENGSKLSEKELYSMLFLLVVAGLETTTVNLLGSGTLALLQHKKECEKLKQQPEMIATAVEELLRYTSPVVMMANRWAIEDFTYKGHSIKRGDMIFIGIGSANRDPNFFENPEILNINRSPNRHISFGFGIHFCLGAPLARLEGHIAFKALLKRFPDIELAVAPDDIQWRKNVFLRGLESLPVSLSK